Protein AF-A0A8J6L7N0-F1 (afdb_monomer_lite)

Secondary structure (DSSP, 8-state):
-HHHHHHHHHHHHHHTTS--S--TT--HHHHHH-HHHHHHHHHHHTTSSPPPHHHHHHHHHHHHHHHTTTTT--HHHHHHHHHHHHHHHHH-HHHHHHHHHHH-TTSSSSSTT---------------------------------PPP----PPP----SS---------------------PPPPP-------GGGGSPPB-SS-HHHHHHHHHHHHHHTT-HHHHTTSSPPPPPPTT-HHHHHHHHHHHHHHHHHHHHHHHTB-GGGGGGGTT--SHHHHHHHHHHHHS--SHHHHHHHHHHHHH----TTS-HHHHHHHHHHHHHHHHHTT----HHHHHHHHHTTS-GGGHHHHHHHHTSSSPPPHHHHHHHHHHHHHHHHHHHHHHHHHHHH-

InterPro domains:
  IPR005055 Insect odorant-binding protein A10/Ejaculatory bulb-specific protein 3 [PF03392] (24-108)
  IPR005055 Insect odorant-binding protein A10/Ejaculatory bulb-specific protein 3 [PTHR11257] (2-108)
  IPR036682 Insect odorant-binding protein A10/Ejaculatory bulb-specific protein 3 superfamily [G3DSA:1.10.2080.10] (22-114)
  IPR036682 Insect odorant-binding protein A10/Ejaculatory bulb-specific protein 3 superfamily [SSF100910] (24-109)
  IPR061502 Copia/RE1/RE2-like, N-terminal domain [PF14223] (215-388)

Foldseek 3Di:
DVVVVVVVVVVVVVVVVVPLDLPPDDDLVVCLVDPVNVVQLLCLLLVNHDDDPSSVSVSVVQQVCQVVVVPVPDVVVVVSLVVNLVSCVPPPVVSVVSVCVVRPVPPCGSCVPDPDPDDDPPDPPDDDDDDDDDDDDDDDDDDDDDDDDDDDDDDDDDDPDDDDDDDDDDDDDDDDDDPDPPPPPDPDPPPDPDVVLVPQAADDLPCLVVNVVVLCVVCVVVVQNCQQVVVPPQADADPPDPVSVVSNVVSLVSQVVSLVSNLSRHDPVCNVQQPPPDTNNSSNVSSCVPRVPLDPVLLVVLVCCLQPAAADPPGDLVVSLVSNVVSVVSCVVSVRDDDQVVSLVSSLVSYDPVCVVVSVVQVPDPDHDGSVVSSVVSVVVVVVVVVVVVVVVVVVVVD

Radius of gyration: 34.52 Å; chains: 1; bounding box: 59×73×121 Å

Sequence (399 aa):
MILVALLVLASVQVALFEEYIIPDNIDIDDILKNDRLLKNYVNCVLDKGNCTPEGERLKKAIPESLQNGCSKCNDKVKEGTKKVIHHLIEKKPDMWKELEARYDPNEQKLTGGISFTMQFPMATVKKNALYNLDPRAALGVLSSKQCPVTPTETVTLRMCGRRSMTEEVVHNCNAVRHLVFCHIPSPPNDTMGSNQLARIETLNKENYDTWKMQMEALLIKNDAWSYVNGATVKPAVVVGDVESEAAAQQWVRNDSKAKSDIILAINPSELKQIKGCGSSREVWLKLEGIYQSKGPARKATLLKQLTLQRMEESGDVREHIDMFFDAVDKLQEMEVEINRDLLAIMLLYSLPDSFENFRCAIESRDHLPTPDVLRVKIIEESNARKTASKLAKEEREED

Structure (mmCIF, N/CA/C/O backbone):
data_AF-A0A8J6L7N0-F1
#
_entry.id   AF-A0A8J6L7N0-F1
#
loop_
_atom_site.group_PDB
_atom_site.id
_atom_site.type_symbol
_atom_site.label_atom_id
_atom_site.label_alt_id
_atom_site.label_comp_id
_atom_site.label_asym_id
_atom_site.label_entity_id
_atom_site.label_seq_id
_atom_site.pdbx_PDB_ins_code
_atom_site.Cartn_x
_atom_site.Cartn_y
_atom_site.Cartn_z
_atom_site.occupancy
_atom_site.B_iso_or_equiv
_atom_site.auth_seq_id
_atom_site.auth_comp_id
_atom_site.auth_asym_id
_atom_site.auth_atom_id
_atom_site.pdbx_PDB_model_num
ATOM 1 N N . MET A 1 1 ? -29.857 -35.421 12.940 1.00 49.12 1 MET A N 1
ATOM 2 C CA . MET A 1 1 ? -29.256 -36.308 11.917 1.00 49.12 1 MET A CA 1
ATOM 3 C C . MET A 1 1 ? -29.314 -35.678 10.523 1.00 49.12 1 MET A C 1
ATOM 5 O O . MET A 1 1 ? -28.256 -35.429 9.972 1.00 49.12 1 MET A O 1
ATOM 9 N N . ILE A 1 2 ? -30.492 -35.313 9.991 1.00 45.69 2 ILE A N 1
ATOM 10 C CA . ILE A 1 2 ? -30.624 -34.686 8.652 1.00 45.69 2 ILE A CA 1
ATOM 11 C C . ILE A 1 2 ? -30.006 -33.271 8.588 1.00 45.69 2 ILE A C 1
ATOM 13 O O . ILE A 1 2 ? -29.308 -32.960 7.633 1.00 45.69 2 ILE A O 1
ATOM 17 N N . LEU A 1 3 ? -30.171 -32.445 9.631 1.00 40.28 3 LEU A N 1
ATOM 18 C CA . LEU A 1 3 ? -29.581 -31.093 9.689 1.00 40.28 3 LEU A CA 1
ATOM 19 C C . LEU A 1 3 ? -28.043 -31.109 9.748 1.00 40.28 3 LEU A C 1
ATOM 21 O O . LEU A 1 3 ? -27.387 -30.281 9.133 1.00 40.28 3 LEU A O 1
ATOM 25 N N . VAL A 1 4 ? -27.472 -32.091 10.455 1.00 52.06 4 VAL A N 1
ATOM 26 C CA . VAL A 1 4 ? -26.018 -32.305 10.535 1.00 52.06 4 VAL A CA 1
ATOM 27 C C . VAL A 1 4 ? -25.491 -32.830 9.201 1.00 52.06 4 VAL A C 1
ATOM 29 O O . VAL A 1 4 ? -24.448 -32.382 8.757 1.00 52.06 4 VAL A O 1
ATOM 32 N N . ALA A 1 5 ? -26.232 -33.702 8.508 1.00 47.25 5 ALA A N 1
ATOM 33 C CA . ALA A 1 5 ? -25.869 -34.151 7.165 1.00 47.25 5 ALA A CA 1
ATOM 34 C C . ALA A 1 5 ? -25.931 -33.014 6.128 1.00 47.25 5 ALA A C 1
ATOM 36 O O . ALA A 1 5 ? -25.061 -32.945 5.273 1.00 47.25 5 ALA A O 1
ATOM 37 N N . LEU A 1 6 ? -26.897 -32.092 6.224 1.00 47.22 6 LEU A N 1
ATOM 38 C CA . LEU A 1 6 ? -26.973 -30.906 5.359 1.00 47.22 6 LEU A CA 1
ATOM 39 C C . LEU A 1 6 ? -25.898 -29.864 5.688 1.00 47.22 6 LEU A C 1
ATOM 41 O O . LEU A 1 6 ? -25.369 -29.258 4.768 1.00 47.22 6 LEU A O 1
ATOM 45 N N . LEU A 1 7 ? -25.532 -29.690 6.962 1.00 48.28 7 LEU A N 1
ATOM 46 C CA . LEU A 1 7 ? -24.410 -28.841 7.379 1.00 48.28 7 LEU A CA 1
ATOM 47 C C . LEU A 1 7 ? -23.055 -29.441 7.001 1.00 48.28 7 LEU A C 1
ATOM 49 O O . LEU A 1 7 ? -22.164 -28.691 6.635 1.00 48.28 7 LEU A O 1
ATOM 53 N N . VAL A 1 8 ? -22.912 -30.769 7.038 1.00 50.66 8 VAL A N 1
ATOM 54 C CA . VAL A 1 8 ? -21.721 -31.476 6.545 1.00 50.66 8 VAL A CA 1
ATOM 55 C C . VAL A 1 8 ? -21.669 -31.439 5.019 1.00 50.66 8 VAL A C 1
ATOM 57 O O . VAL A 1 8 ? -20.604 -31.244 4.463 1.00 50.66 8 VAL A O 1
ATOM 60 N N . LEU A 1 9 ? -22.798 -31.553 4.315 1.00 49.62 9 LEU A N 1
ATOM 61 C CA . LEU A 1 9 ? -22.833 -31.379 2.860 1.00 49.62 9 LEU A CA 1
ATOM 62 C C . LEU A 1 9 ? -22.577 -29.922 2.458 1.00 49.62 9 LEU A C 1
ATOM 64 O O . LEU A 1 9 ? -21.854 -29.697 1.499 1.00 49.62 9 LEU A O 1
ATOM 68 N N . ALA A 1 10 ? -23.092 -28.942 3.205 1.00 47.56 10 ALA A N 1
ATOM 69 C CA . ALA A 1 10 ? -22.822 -27.523 2.987 1.00 47.56 10 ALA A CA 1
ATOM 70 C C . ALA A 1 10 ? -21.378 -27.150 3.350 1.00 47.56 10 ALA A C 1
ATOM 72 O O . ALA A 1 10 ? -20.759 -26.389 2.616 1.00 47.56 10 ALA A O 1
ATOM 73 N N . SER A 1 11 ? -20.802 -27.720 4.414 1.00 41.91 11 SER A N 1
ATOM 74 C CA . SER A 1 11 ? -19.391 -27.521 4.758 1.00 41.91 11 SER A CA 1
ATOM 75 C C . SER A 1 11 ? -18.456 -28.267 3.812 1.00 41.91 11 SER A C 1
ATOM 77 O O . SER A 1 11 ? -17.383 -27.757 3.529 1.00 41.91 11 SER A O 1
ATOM 79 N N . VAL A 1 12 ? -18.869 -29.403 3.240 1.00 35.91 12 VAL A N 1
ATOM 80 C CA . VAL A 1 12 ? -18.174 -30.050 2.115 1.00 35.91 12 VAL A CA 1
ATOM 81 C C . VAL A 1 12 ? -18.301 -29.190 0.851 1.00 35.91 12 VAL A C 1
ATOM 83 O O . VAL A 1 12 ? -17.316 -29.027 0.143 1.00 35.91 12 VAL A O 1
ATOM 86 N N . GLN A 1 13 ? -19.450 -28.556 0.590 1.00 38.91 13 GLN A N 1
ATOM 87 C CA . GLN A 1 13 ? -19.620 -27.623 -0.534 1.00 38.91 13 GLN A CA 1
ATOM 88 C C . GLN A 1 13 ? -18.741 -26.365 -0.390 1.00 38.91 13 GLN A C 1
ATOM 90 O O . GLN A 1 13 ? -18.220 -25.873 -1.388 1.00 38.91 13 GLN A O 1
ATOM 95 N N . VAL A 1 14 ? -18.568 -25.861 0.840 1.00 35.22 14 VAL A N 1
ATOM 96 C CA . VAL A 1 14 ? -17.716 -24.704 1.177 1.00 35.22 14 VAL A CA 1
ATOM 97 C C . VAL A 1 14 ? -16.230 -25.087 1.185 1.00 35.22 14 VAL A C 1
ATOM 99 O O . VAL A 1 14 ? -15.423 -24.379 0.592 1.00 35.22 14 VAL A O 1
ATOM 102 N N . ALA A 1 15 ? -15.866 -26.243 1.748 1.00 32.22 15 ALA A N 1
ATOM 103 C CA . ALA A 1 15 ? -14.487 -26.740 1.773 1.00 32.22 15 ALA A CA 1
ATOM 104 C C . ALA A 1 15 ? -13.965 -27.130 0.379 1.00 32.22 15 ALA A C 1
ATOM 106 O O . ALA A 1 15 ? -12.768 -27.045 0.122 1.00 32.22 15 ALA A O 1
ATOM 107 N N . LEU A 1 16 ? -14.845 -27.509 -0.556 1.00 33.19 16 LEU A N 1
ATOM 108 C CA . LEU A 1 16 ? -14.459 -27.740 -1.953 1.00 33.19 16 LEU A CA 1
ATOM 109 C C . LEU A 1 16 ? -14.223 -26.442 -2.745 1.00 33.19 16 LEU A C 1
ATOM 111 O O . LEU A 1 16 ? -13.720 -26.510 -3.865 1.00 33.19 16 LEU A O 1
ATOM 115 N N . PHE A 1 17 ? -14.555 -25.272 -2.190 1.00 32.75 17 PHE A N 1
ATOM 116 C CA . PHE A 1 17 ? -14.314 -23.979 -2.838 1.00 32.75 17 PHE A CA 1
ATOM 117 C C . PHE A 1 17 ? -12.976 -23.334 -2.433 1.00 32.75 17 PHE A C 1
ATOM 119 O O . PHE A 1 17 ? -12.496 -22.442 -3.130 1.00 32.75 17 PHE A O 1
ATOM 126 N N . GLU A 1 18 ? -12.335 -23.815 -1.362 1.00 34.69 18 GLU A N 1
ATOM 127 C CA . GLU A 1 18 ? -11.027 -23.329 -0.885 1.00 34.69 18 GLU A CA 1
ATOM 128 C C . GLU A 1 18 ? -9.819 -23.986 -1.576 1.00 34.69 18 GLU A C 1
ATOM 130 O O . GLU A 1 18 ? -8.681 -23.590 -1.342 1.00 34.69 18 GLU A O 1
ATOM 135 N N . GLU A 1 19 ? -10.030 -24.916 -2.510 1.00 37.59 19 GLU A N 1
ATOM 136 C CA . GLU A 1 19 ? -8.951 -25.513 -3.308 1.00 37.59 19 GLU A CA 1
ATOM 137 C C . GLU A 1 19 ? -8.757 -24.798 -4.663 1.00 37.59 19 GLU A C 1
ATOM 139 O O . GLU A 1 19 ? -8.512 -25.415 -5.703 1.00 37.59 19 GLU A O 1
ATOM 144 N N . TYR A 1 20 ? -8.861 -23.466 -4.673 1.00 43.34 20 TYR A N 1
ATOM 145 C CA . TYR A 1 20 ? -8.451 -22.627 -5.806 1.00 43.34 20 TYR A CA 1
ATOM 146 C C . TYR A 1 20 ? -6.999 -22.164 -5.631 1.00 43.34 20 TYR A C 1
ATOM 148 O O . TYR A 1 20 ? -6.662 -20.986 -5.689 1.00 43.34 20 TYR A O 1
ATOM 156 N N . ILE A 1 21 ? -6.116 -23.123 -5.376 1.00 47.25 21 ILE A N 1
ATOM 157 C CA . ILE A 1 21 ? -4.674 -22.927 -5.430 1.00 47.25 21 ILE A CA 1
ATOM 158 C C . ILE A 1 21 ? -4.185 -23.920 -6.472 1.00 47.25 21 ILE A C 1
ATOM 160 O O . ILE A 1 21 ? -4.285 -25.134 -6.297 1.00 47.25 21 ILE A O 1
ATOM 164 N N . ILE A 1 22 ? -3.728 -23.397 -7.612 1.00 50.28 22 ILE A N 1
ATOM 165 C CA . ILE A 1 22 ? -2.897 -24.170 -8.535 1.00 50.28 22 ILE A CA 1
ATOM 166 C C . ILE A 1 22 ? -1.779 -24.766 -7.666 1.00 50.28 22 ILE A C 1
ATOM 168 O O . ILE A 1 22 ? -1.094 -23.975 -7.020 1.00 50.28 22 ILE A O 1
ATOM 172 N N . PRO A 1 23 ? -1.622 -26.101 -7.582 1.00 46.81 23 PRO A N 1
ATOM 173 C CA . PRO A 1 23 ? -0.660 -26.719 -6.676 1.00 46.81 23 PRO A CA 1
ATOM 174 C C . PRO A 1 23 ? 0.711 -26.048 -6.796 1.00 46.81 23 PRO A C 1
ATOM 176 O O . PRO A 1 23 ? 1.178 -25.822 -7.913 1.00 46.81 23 PRO A O 1
ATOM 179 N N . ASP A 1 24 ? 1.353 -25.767 -5.660 1.00 46.50 24 ASP A N 1
ATOM 180 C CA . ASP A 1 24 ? 2.594 -24.980 -5.514 1.00 46.50 24 ASP A CA 1
ATOM 181 C C . ASP A 1 24 ? 3.828 -25.513 -6.282 1.00 46.50 24 ASP A C 1
ATOM 183 O O . ASP A 1 24 ? 4.932 -24.996 -6.121 1.00 46.50 24 ASP A O 1
ATOM 187 N N . ASN A 1 25 ? 3.677 -26.541 -7.121 1.00 55.09 25 ASN A N 1
ATOM 188 C CA . ASN A 1 25 ? 4.774 -27.277 -7.742 1.00 55.09 25 ASN A CA 1
ATOM 189 C C . ASN A 1 25 ? 4.659 -27.432 -9.271 1.00 55.09 25 ASN A C 1
ATOM 191 O O . ASN A 1 25 ? 5.192 -28.386 -9.837 1.00 55.09 25 ASN A O 1
ATOM 195 N N . ILE A 1 26 ? 3.948 -26.532 -9.958 1.00 66.50 26 ILE A N 1
ATOM 196 C CA . ILE A 1 26 ? 3.987 -26.480 -11.427 1.00 66.50 26 ILE A CA 1
ATOM 197 C C . ILE A 1 26 ? 5.184 -25.634 -11.866 1.00 66.50 26 ILE A C 1
ATOM 199 O O . ILE A 1 26 ? 5.189 -24.413 -11.708 1.00 66.50 26 ILE A O 1
ATOM 203 N N . ASP A 1 27 ? 6.184 -26.282 -12.462 1.00 74.88 27 ASP A N 1
ATOM 204 C CA . ASP A 1 27 ? 7.313 -25.595 -13.084 1.00 74.88 27 ASP A CA 1
ATOM 205 C C . ASP A 1 27 ? 6.898 -25.021 -14.452 1.00 74.88 27 ASP A C 1
ATOM 207 O O . ASP A 1 27 ? 6.820 -25.714 -15.473 1.00 74.88 27 ASP A O 1
ATOM 211 N N . ILE A 1 28 ? 6.597 -23.721 -14.461 1.00 81.88 28 ILE A N 1
ATOM 212 C CA . ILE A 1 28 ? 6.219 -22.972 -15.664 1.00 81.88 28 ILE A CA 1
ATOM 213 C C . ILE A 1 28 ? 7.366 -22.968 -16.685 1.00 81.88 28 ILE A C 1
ATOM 215 O O . ILE A 1 28 ? 7.111 -23.015 -17.888 1.00 81.88 28 ILE A O 1
ATOM 219 N N . ASP A 1 29 ? 8.624 -22.934 -16.240 1.00 82.56 29 ASP A N 1
ATOM 220 C CA . ASP A 1 29 ? 9.778 -22.910 -17.137 1.00 82.56 29 ASP A CA 1
ATOM 221 C C . ASP A 1 29 ? 9.910 -24.210 -17.925 1.00 82.56 29 ASP A C 1
ATOM 223 O O . ASP A 1 29 ? 10.198 -24.175 -19.123 1.00 82.56 29 ASP A O 1
ATOM 227 N N . ASP A 1 30 ? 9.652 -25.347 -17.292 1.00 84.75 30 ASP A N 1
ATOM 228 C CA . ASP A 1 30 ? 9.697 -26.646 -17.961 1.00 84.75 30 ASP A CA 1
ATOM 229 C C . ASP A 1 30 ? 8.542 -26.839 -18.951 1.00 84.75 30 ASP A C 1
ATOM 231 O O . ASP A 1 30 ? 8.738 -27.414 -20.029 1.00 84.75 30 ASP A O 1
ATOM 235 N N . ILE A 1 31 ? 7.361 -26.285 -18.654 1.00 85.19 31 ILE A N 1
ATOM 236 C CA . ILE A 1 31 ? 6.239 -26.256 -19.604 1.00 85.19 31 ILE A CA 1
ATOM 237 C C . ILE A 1 31 ? 6.578 -25.371 -20.806 1.00 85.19 31 ILE A C 1
ATOM 239 O O . ILE A 1 31 ? 6.397 -25.798 -21.946 1.00 85.19 31 ILE A O 1
ATOM 243 N N . LEU A 1 32 ? 7.107 -24.166 -20.575 1.00 87.44 32 LEU A N 1
ATOM 244 C CA . LEU A 1 32 ? 7.443 -23.216 -21.640 1.00 87.44 32 LEU A CA 1
ATOM 245 C C . LEU A 1 32 ? 8.627 -23.671 -22.508 1.00 87.44 32 LEU A C 1
ATOM 247 O O . LEU A 1 32 ? 8.711 -23.288 -23.672 1.00 87.44 32 LEU A O 1
ATOM 251 N N . LYS A 1 33 ? 9.543 -24.491 -21.980 1.00 88.75 33 LYS A N 1
ATOM 252 C CA . LYS A 1 33 ? 10.627 -25.107 -22.768 1.00 88.75 33 LYS A CA 1
ATOM 253 C C . LYS A 1 33 ? 10.148 -26.290 -23.616 1.00 88.75 33 LYS A C 1
ATOM 255 O O . LYS A 1 33 ? 10.826 -26.656 -24.575 1.00 88.75 33 LYS A O 1
ATOM 260 N N . ASN A 1 34 ? 9.018 -26.910 -23.268 1.00 89.81 34 ASN A N 1
ATOM 261 C CA . ASN A 1 34 ? 8.521 -28.118 -23.918 1.00 89.81 34 ASN A CA 1
ATOM 262 C C . ASN A 1 34 ? 7.283 -27.828 -24.774 1.00 89.81 34 ASN A C 1
ATOM 264 O O . ASN A 1 34 ? 6.146 -27.908 -24.312 1.00 89.81 34 ASN A O 1
ATOM 268 N N . ASP A 1 35 ? 7.510 -27.593 -26.067 1.00 88.50 35 ASP A N 1
ATOM 269 C CA . ASP A 1 35 ? 6.463 -27.285 -27.049 1.00 88.50 35 ASP A CA 1
ATOM 270 C C . ASP A 1 35 ? 5.303 -28.291 -27.067 1.00 88.50 35 ASP A C 1
ATOM 272 O O . ASP A 1 35 ? 4.148 -27.911 -27.268 1.00 88.50 35 ASP A O 1
ATOM 276 N N . ARG A 1 36 ? 5.581 -29.581 -26.837 1.00 88.69 36 ARG A N 1
ATOM 277 C CA . ARG A 1 36 ? 4.540 -30.618 -26.793 1.00 88.69 36 ARG A CA 1
ATOM 278 C C . ARG A 1 36 ? 3.657 -30.453 -25.559 1.00 88.69 36 ARG A C 1
ATOM 280 O O . ARG A 1 36 ? 2.440 -30.581 -25.658 1.00 88.69 36 ARG A O 1
ATOM 287 N N . LEU A 1 37 ? 4.272 -30.185 -24.409 1.00 87.88 37 LEU A N 1
ATOM 288 C CA . LEU A 1 37 ? 3.565 -29.995 -23.148 1.00 87.88 37 LEU A CA 1
ATOM 289 C C . LEU A 1 37 ? 2.749 -28.699 -23.179 1.00 87.88 37 LEU A C 1
ATOM 291 O O . LEU A 1 37 ? 1.551 -28.737 -22.907 1.00 87.88 37 LEU A O 1
ATOM 295 N N . LEU A 1 38 ? 3.357 -27.594 -23.619 1.00 90.25 38 LEU A N 1
ATOM 296 C CA . LEU A 1 38 ? 2.681 -26.310 -23.806 1.00 90.25 38 LEU A CA 1
ATOM 297 C C . LEU A 1 38 ? 1.466 -26.436 -24.736 1.00 90.25 38 LEU A C 1
ATOM 299 O O . LEU A 1 38 ? 0.382 -25.955 -24.412 1.00 90.25 38 LEU A O 1
ATOM 303 N N . LYS A 1 39 ? 1.610 -27.143 -25.866 1.00 91.81 39 LYS A N 1
ATOM 304 C CA . LYS A 1 39 ? 0.505 -27.379 -26.805 1.00 91.81 39 LYS A CA 1
ATOM 305 C C . LYS A 1 39 ? -0.636 -28.186 -26.190 1.00 91.81 39 LYS A C 1
ATOM 307 O O . LYS A 1 39 ? -1.791 -27.891 -26.475 1.00 91.81 39 LYS A O 1
ATOM 312 N N . ASN A 1 40 ? -0.344 -29.162 -25.333 1.00 89.62 40 ASN A N 1
ATOM 313 C CA . ASN A 1 40 ? -1.386 -29.916 -24.634 1.00 89.62 40 ASN A CA 1
ATOM 314 C C . ASN A 1 40 ? -2.182 -29.024 -23.670 1.00 89.62 40 ASN A C 1
ATOM 316 O O . ASN A 1 40 ? -3.410 -29.086 -23.671 1.00 89.62 40 ASN A O 1
ATOM 320 N N . TYR A 1 41 ? -1.505 -28.153 -22.914 1.00 88.44 41 TYR A N 1
ATOM 321 C CA . TYR A 1 41 ? -2.169 -27.187 -22.032 1.00 88.44 41 TYR A CA 1
ATOM 322 C C . TYR A 1 41 ? -3.032 -26.191 -22.812 1.00 88.44 41 TYR A C 1
ATOM 324 O O . TYR A 1 41 ? -4.191 -25.979 -22.463 1.00 88.44 41 TYR A O 1
ATOM 332 N N . VAL A 1 42 ? -2.518 -25.631 -23.908 1.00 91.12 42 VAL A N 1
ATOM 333 C CA . VAL A 1 42 ? -3.291 -24.692 -24.737 1.00 91.12 42 VAL A CA 1
ATOM 334 C C . VAL A 1 42 ? -4.470 -25.380 -25.423 1.00 91.12 42 VAL A C 1
ATOM 336 O O . VAL A 1 42 ? -5.573 -24.843 -25.417 1.00 91.12 42 VAL A O 1
ATOM 339 N N . ASN A 1 43 ? -4.295 -26.598 -25.939 1.00 92.44 43 ASN A N 1
ATOM 340 C CA . ASN A 1 43 ? -5.401 -27.360 -26.520 1.00 92.44 43 ASN A CA 1
ATOM 341 C C . ASN A 1 43 ? -6.483 -27.691 -25.488 1.00 92.44 43 ASN A C 1
ATOM 343 O O . ASN A 1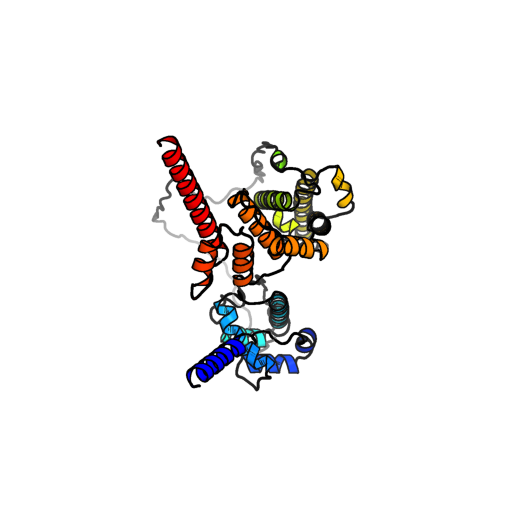 43 ? -7.663 -27.642 -25.823 1.00 92.44 43 ASN A O 1
ATOM 347 N N . CYS A 1 44 ? -6.101 -28.013 -24.252 1.00 93.31 44 CYS A N 1
ATOM 348 C CA . CYS A 1 44 ? -7.047 -28.214 -23.158 1.00 93.31 44 CYS A CA 1
ATOM 349 C C . CYS A 1 44 ? -7.898 -26.955 -22.920 1.00 93.31 44 CYS A C 1
ATOM 351 O O . CYS A 1 44 ? -9.131 -27.022 -22.918 1.00 93.31 44 CYS A O 1
ATOM 353 N N . VAL A 1 45 ? -7.235 -25.802 -22.785 1.00 90.50 45 VAL A N 1
ATOM 354 C CA . VAL A 1 45 ? -7.878 -24.500 -22.566 1.00 90.50 45 VAL A CA 1
ATOM 355 C C . VAL A 1 45 ? -8.782 -24.116 -23.746 1.00 90.50 45 VAL A C 1
ATOM 357 O O . VAL A 1 45 ? -9.872 -23.599 -23.544 1.00 90.50 45 VAL A O 1
ATOM 360 N N . LEU A 1 46 ? -8.399 -24.454 -24.977 1.00 90.25 46 LEU A N 1
ATOM 361 C CA . LEU A 1 46 ? -9.188 -24.189 -26.186 1.00 90.25 46 LEU A CA 1
ATOM 362 C C . LEU A 1 46 ? -10.293 -25.217 -26.483 1.00 90.25 46 LEU A C 1
ATOM 364 O O . LEU A 1 46 ? -10.898 -25.135 -27.550 1.00 90.25 46 LEU A O 1
ATOM 368 N N . ASP A 1 47 ? -10.549 -26.190 -25.601 1.00 89.12 47 ASP A N 1
ATOM 369 C CA . ASP A 1 47 ? -11.491 -27.298 -25.852 1.00 89.12 47 ASP A CA 1
ATOM 370 C C . ASP A 1 47 ? -11.120 -28.179 -27.071 1.00 89.12 47 ASP A C 1
ATOM 372 O O . ASP A 1 47 ? -11.968 -28.846 -27.660 1.00 89.12 47 ASP A O 1
ATOM 376 N N . LYS A 1 48 ? -9.840 -28.208 -27.465 1.00 89.50 48 LYS A N 1
ATOM 377 C CA . LYS A 1 48 ? -9.322 -28.941 -28.639 1.00 89.50 48 LYS A CA 1
ATOM 378 C C . LYS A 1 48 ? -8.617 -30.256 -28.295 1.00 89.50 48 LYS A C 1
ATOM 380 O O . LYS A 1 48 ? -8.133 -30.945 -29.193 1.00 89.50 48 LYS A O 1
ATOM 385 N N . GLY A 1 49 ? -8.506 -30.607 -27.017 1.00 87.12 49 GLY A N 1
ATOM 386 C CA . GLY A 1 49 ? -7.822 -31.821 -26.580 1.00 87.12 49 GLY A CA 1
ATOM 387 C C . GLY A 1 49 ? -8.083 -32.174 -25.121 1.00 87.12 49 GLY A C 1
ATOM 388 O O . GLY A 1 49 ? -8.799 -31.470 -24.413 1.00 87.12 49 GLY A O 1
ATOM 389 N N . ASN A 1 50 ? -7.487 -33.281 -24.680 1.00 87.81 50 ASN A N 1
ATOM 390 C CA . ASN A 1 50 ? -7.628 -33.766 -23.309 1.00 87.81 50 ASN A CA 1
ATOM 391 C C . ASN A 1 50 ? -6.935 -32.826 -22.315 1.00 87.81 50 ASN A C 1
ATOM 393 O O . ASN A 1 50 ? -5.841 -32.325 -22.578 1.00 87.81 50 ASN A O 1
ATOM 397 N N . CYS A 1 51 ? -7.555 -32.649 -21.152 1.00 84.94 51 CYS A N 1
ATOM 398 C CA . CYS A 1 51 ? -7.025 -31.852 -20.054 1.00 84.94 51 CYS A CA 1
ATOM 399 C C . CYS A 1 51 ? -6.366 -32.732 -18.990 1.00 84.94 51 CYS A C 1
ATOM 401 O O . CYS A 1 51 ? -6.891 -33.788 -18.633 1.00 84.94 51 CYS A O 1
ATOM 403 N N . THR A 1 52 ? -5.231 -32.278 -18.456 1.00 85.56 52 THR A N 1
ATOM 404 C CA . THR A 1 52 ? -4.743 -32.760 -17.157 1.00 85.56 52 THR A CA 1
ATOM 405 C C . THR A 1 52 ? -5.576 -32.121 -16.036 1.00 85.56 52 THR A C 1
ATOM 407 O O . THR A 1 52 ? -6.251 -31.117 -16.289 1.00 85.56 52 THR A O 1
ATOM 410 N N . PRO A 1 53 ? -5.549 -32.651 -14.800 1.00 83.56 53 PRO A N 1
ATOM 411 C CA . PRO A 1 53 ? -6.245 -32.032 -13.670 1.00 83.56 53 PRO A CA 1
ATOM 412 C C . PRO A 1 53 ? -5.889 -30.549 -13.477 1.00 83.56 53 PRO A C 1
ATOM 414 O O . PRO A 1 53 ? -6.761 -29.736 -13.183 1.00 83.56 53 PRO A O 1
ATOM 417 N N . GLU A 1 54 ? -4.628 -30.179 -13.703 1.00 79.12 54 GLU A N 1
ATOM 418 C CA . GLU A 1 54 ? -4.130 -28.804 -13.614 1.00 79.12 54 GLU A CA 1
ATOM 419 C C . GLU A 1 54 ? -4.650 -27.940 -14.768 1.00 79.12 54 GLU A C 1
ATOM 421 O O . GLU A 1 54 ? -5.116 -26.823 -14.546 1.00 79.12 54 GLU A O 1
ATOM 426 N N . GLY A 1 55 ? -4.618 -28.466 -15.998 1.00 83.00 55 GLY A N 1
ATOM 427 C CA . GLY A 1 55 ? -5.143 -27.774 -17.177 1.00 83.00 55 GLY A CA 1
ATOM 428 C C . GLY A 1 55 ? -6.648 -27.516 -17.082 1.00 83.00 55 GLY A C 1
ATOM 429 O O . GLY A 1 55 ? -7.113 -26.442 -17.456 1.00 83.00 55 GLY A O 1
ATOM 430 N N . GLU A 1 56 ? -7.404 -28.457 -16.515 1.00 84.62 56 GLU A N 1
ATOM 431 C CA . GLU A 1 56 ? -8.847 -28.313 -16.294 1.00 84.62 56 GLU A CA 1
ATOM 432 C C . GLU A 1 56 ? -9.159 -27.236 -15.243 1.00 84.62 56 GLU A C 1
ATOM 434 O O . GLU A 1 56 ? -10.084 -26.440 -15.420 1.00 84.62 56 GLU A O 1
ATOM 439 N N . ARG A 1 57 ? -8.359 -27.160 -14.168 1.00 80.31 57 ARG A N 1
ATOM 440 C CA . ARG A 1 57 ? -8.453 -26.073 -13.178 1.00 80.31 57 ARG A CA 1
ATOM 441 C C . ARG A 1 57 ? -8.154 -24.721 -13.828 1.00 80.31 57 ARG A C 1
ATOM 443 O O . ARG A 1 57 ? -8.946 -23.793 -13.686 1.00 80.31 57 ARG A O 1
ATOM 450 N N . LEU A 1 58 ? -7.069 -24.631 -14.601 1.00 82.62 58 LEU A N 1
ATOM 451 C CA . LEU A 1 58 ? -6.681 -23.413 -15.319 1.00 82.62 58 LEU A CA 1
ATOM 452 C C . LEU A 1 58 ? -7.770 -22.950 -16.300 1.00 82.62 58 LEU A C 1
ATOM 454 O O . LEU A 1 58 ? -8.118 -21.774 -16.350 1.00 82.62 58 LEU A O 1
ATOM 458 N N . LYS A 1 59 ? -8.358 -23.872 -17.057 1.00 86.25 59 LYS A N 1
ATOM 459 C CA . LYS A 1 59 ? -9.428 -23.573 -18.012 1.00 86.25 59 LYS A CA 1
ATOM 460 C C . LYS A 1 59 ? -10.669 -22.963 -17.354 1.00 86.25 59 LYS A C 1
ATOM 462 O O . LYS A 1 59 ? -11.273 -22.055 -17.922 1.00 86.25 59 LYS A O 1
ATOM 467 N N . LYS A 1 60 ? -11.040 -23.443 -16.163 1.00 84.56 60 LYS A N 1
ATOM 468 C CA . LYS A 1 60 ? -12.166 -22.907 -15.376 1.00 84.56 60 LYS A CA 1
ATOM 469 C C . LYS A 1 60 ? -11.841 -21.561 -14.729 1.00 84.56 60 LYS A C 1
ATOM 471 O O . LYS A 1 60 ? -12.731 -20.729 -14.595 1.00 84.56 60 LYS A O 1
ATOM 476 N N . ALA A 1 61 ? -10.576 -21.353 -14.376 1.00 79.50 61 ALA A N 1
ATOM 477 C CA . ALA A 1 61 ? -10.063 -20.140 -13.752 1.00 79.50 61 ALA A CA 1
ATOM 478 C C . ALA A 1 61 ? -10.083 -18.909 -14.675 1.00 79.50 61 ALA A C 1
ATOM 480 O O . ALA A 1 61 ? -10.440 -17.809 -14.254 1.00 79.50 61 ALA A O 1
ATOM 481 N N . ILE A 1 62 ? -9.714 -19.093 -15.948 1.00 81.00 62 ILE A N 1
ATOM 482 C CA . ILE A 1 62 ? -9.481 -17.990 -16.897 1.00 81.00 62 ILE A CA 1
ATOM 483 C C . ILE A 1 62 ? -10.688 -17.035 -17.031 1.00 81.00 62 ILE A C 1
ATOM 485 O O . ILE A 1 62 ? -10.483 -15.826 -16.895 1.00 81.00 62 ILE A O 1
ATOM 489 N N . PRO A 1 63 ? -11.938 -17.496 -17.248 1.00 81.00 63 PRO A N 1
ATOM 490 C CA . PRO A 1 63 ? -13.083 -16.591 -17.370 1.00 81.00 63 PRO A CA 1
ATOM 491 C C . PRO A 1 63 ? -13.339 -15.747 -16.117 1.00 81.00 63 PRO A C 1
ATOM 493 O O . PRO A 1 63 ? -13.612 -14.552 -16.237 1.00 81.00 63 PRO A O 1
ATOM 496 N N . GLU A 1 64 ? -13.227 -16.345 -14.924 1.00 73.44 64 GLU A N 1
ATOM 497 C CA . GLU A 1 64 ? -13.435 -15.635 -13.655 1.00 73.44 64 GLU A CA 1
ATOM 498 C C . GLU A 1 64 ? -12.356 -14.563 -13.463 1.00 73.44 64 GLU A C 1
ATOM 500 O O . GLU A 1 64 ? -12.676 -13.406 -13.184 1.00 73.44 64 GLU A O 1
ATOM 505 N N . SER A 1 65 ? -11.090 -14.921 -13.696 1.00 76.81 65 SER A N 1
ATOM 506 C CA . SER A 1 65 ? -9.953 -14.003 -13.593 1.00 76.81 65 SER A CA 1
ATOM 507 C C . SER A 1 65 ? -10.051 -12.825 -14.569 1.00 76.81 65 SER A C 1
ATOM 509 O O . SER A 1 65 ? -9.729 -11.696 -14.201 1.00 76.81 65 SER A O 1
ATOM 511 N N . LEU A 1 66 ? -10.540 -13.044 -15.794 1.00 73.50 66 LEU A N 1
ATOM 512 C CA . LEU A 1 66 ? -10.751 -11.968 -16.772 1.00 73.50 66 LEU A CA 1
ATOM 513 C C . LEU A 1 66 ? -11.953 -11.080 -16.430 1.00 73.50 66 LEU A C 1
ATOM 515 O O . LEU A 1 66 ? -11.997 -9.914 -16.819 1.00 73.50 66 LEU A O 1
ATOM 519 N N . GLN A 1 67 ? -12.955 -11.610 -15.728 1.00 71.19 67 GLN A N 1
ATOM 520 C CA . GLN A 1 67 ? -14.126 -10.837 -15.318 1.00 71.19 67 GLN A CA 1
ATOM 521 C C . GLN A 1 67 ? -13.848 -9.966 -14.089 1.00 71.19 67 GLN A C 1
ATOM 523 O O . GLN A 1 67 ? -14.352 -8.848 -14.019 1.00 71.19 67 GLN A O 1
ATOM 528 N N . ASN A 1 68 ? -13.045 -10.458 -13.142 1.00 72.00 68 ASN A N 1
ATOM 529 C CA . ASN A 1 68 ? -12.762 -9.782 -11.874 1.00 72.00 68 ASN A CA 1
ATOM 530 C C . ASN A 1 68 ? -11.395 -9.072 -11.824 1.00 72.00 68 ASN A C 1
ATOM 532 O O . ASN A 1 68 ? -10.984 -8.635 -10.746 1.00 72.00 68 ASN A O 1
ATOM 536 N N . GLY A 1 69 ? -10.676 -9.003 -12.952 1.00 62.97 69 GLY A N 1
ATOM 537 C CA . GLY A 1 69 ? -9.356 -8.371 -13.045 1.00 62.97 69 GLY A CA 1
ATOM 538 C C . GLY A 1 69 ? -8.272 -9.074 -12.222 1.00 62.97 69 GLY A C 1
ATOM 539 O O . GLY A 1 69 ? -7.351 -8.423 -11.740 1.00 62.97 69 GLY A O 1
ATOM 540 N N . CYS A 1 70 ? -8.391 -10.386 -12.011 1.00 65.81 70 CYS A N 1
ATOM 541 C CA . CYS A 1 70 ? -7.518 -11.178 -11.141 1.00 65.81 70 CYS A CA 1
ATOM 542 C C . CYS A 1 70 ? -7.450 -10.660 -9.686 1.00 65.81 70 CYS A C 1
ATOM 544 O O . CYS A 1 70 ? -6.432 -10.820 -9.013 1.00 65.81 70 CYS A O 1
ATOM 546 N N . SER A 1 71 ? -8.532 -10.063 -9.173 1.00 64.31 71 SER A N 1
ATOM 547 C CA . SER A 1 71 ? -8.602 -9.520 -7.799 1.00 64.31 71 SER A CA 1
ATOM 548 C C . SER A 1 71 ? -8.382 -10.564 -6.696 1.00 64.31 71 SER A C 1
ATOM 550 O O . SER A 1 71 ? -8.021 -10.200 -5.583 1.00 64.31 71 SER A O 1
ATOM 552 N N . LYS A 1 72 ? -8.562 -11.854 -7.006 1.00 62.84 72 LYS A N 1
ATOM 553 C CA . LYS A 1 72 ? -8.331 -12.988 -6.092 1.00 62.84 72 LYS A CA 1
ATOM 554 C C . LYS A 1 72 ? -7.015 -13.743 -6.353 1.00 62.84 72 LYS A C 1
ATOM 556 O O . LYS A 1 72 ? -6.796 -14.807 -5.784 1.00 62.84 72 LYS A O 1
ATOM 561 N N . CYS A 1 73 ? -6.168 -13.262 -7.263 1.00 69.44 73 CYS A N 1
ATOM 562 C CA . CYS A 1 73 ? -4.936 -13.952 -7.647 1.00 69.44 73 CYS A CA 1
ATOM 563 C C . CYS A 1 73 ? -3.762 -13.552 -6.742 1.00 69.44 73 CYS A C 1
ATOM 565 O O . CYS A 1 73 ? -3.514 -12.364 -6.551 1.00 69.44 73 CYS A O 1
ATOM 567 N N . ASN A 1 74 ? -2.984 -14.532 -6.268 1.00 68.00 74 ASN A N 1
ATOM 568 C CA . ASN A 1 74 ? -1.699 -14.299 -5.595 1.00 68.00 74 ASN A CA 1
ATOM 569 C C . ASN A 1 74 ? -0.632 -13.806 -6.603 1.00 68.00 74 ASN A C 1
ATOM 571 O O . ASN A 1 74 ? -0.672 -14.155 -7.787 1.00 68.00 74 ASN A O 1
ATOM 575 N N . ASP A 1 75 ? 0.353 -13.036 -6.150 1.00 73.75 75 ASP A N 1
ATOM 576 C CA . ASP A 1 75 ? 1.397 -12.419 -6.972 1.00 73.75 75 ASP A CA 1
ATOM 577 C C . ASP A 1 75 ? 2.281 -13.429 -7.711 1.00 73.75 75 ASP A C 1
ATOM 579 O O . ASP A 1 75 ? 2.641 -13.194 -8.865 1.00 73.75 75 ASP A O 1
ATOM 583 N N . LYS A 1 76 ? 2.537 -14.613 -7.136 1.00 69.12 76 LYS A N 1
ATOM 584 C CA . LYS A 1 76 ? 3.216 -15.707 -7.865 1.00 69.12 76 LYS A CA 1
ATOM 585 C C . LYS A 1 76 ? 2.440 -16.147 -9.110 1.00 69.12 76 LYS A C 1
ATOM 587 O O . LYS A 1 76 ? 3.037 -16.419 -10.150 1.00 69.12 76 LYS A O 1
ATOM 592 N N . VAL A 1 77 ? 1.110 -16.201 -9.013 1.00 71.56 77 VAL A N 1
ATOM 593 C CA . VAL A 1 77 ? 0.231 -16.569 -10.132 1.00 71.56 77 VAL A CA 1
ATOM 594 C C . VAL A 1 77 ? 0.202 -15.445 -11.163 1.00 71.56 77 VAL A C 1
ATOM 596 O O . VAL A 1 77 ? 0.259 -15.728 -12.359 1.00 71.56 77 VAL A O 1
ATOM 599 N N . LYS A 1 78 ? 0.184 -14.178 -10.727 1.00 71.88 78 LYS A N 1
ATOM 600 C CA . LYS A 1 78 ? 0.262 -13.017 -11.630 1.00 71.88 78 LYS A CA 1
ATOM 601 C C . LYS A 1 78 ? 1.573 -13.006 -12.420 1.00 71.88 78 LYS A C 1
ATOM 603 O O . LYS A 1 78 ? 1.538 -12.881 -13.643 1.00 71.88 78 LYS A O 1
ATOM 608 N N . GLU A 1 79 ? 2.708 -13.206 -11.752 1.00 77.06 79 GLU A N 1
ATOM 609 C CA . GLU A 1 79 ? 4.026 -13.223 -12.398 1.00 77.06 79 GLU A CA 1
ATOM 610 C C . GLU A 1 79 ? 4.179 -14.423 -13.345 1.00 77.06 79 GLU A C 1
ATOM 612 O O . GLU A 1 79 ? 4.614 -14.275 -14.489 1.00 77.06 79 GLU A O 1
ATOM 617 N N . GLY A 1 80 ? 3.725 -15.608 -12.921 1.00 78.00 80 GLY A N 1
ATOM 618 C CA . GLY A 1 80 ? 3.677 -16.794 -13.776 1.00 78.00 80 GLY A CA 1
ATOM 619 C C . GLY A 1 80 ? 2.807 -16.593 -15.020 1.00 78.00 80 GLY A C 1
ATOM 620 O O . GLY A 1 80 ? 3.226 -16.914 -16.133 1.00 78.00 80 GLY A O 1
ATOM 621 N N . THR A 1 81 ? 1.629 -15.989 -14.855 1.00 79.56 81 THR A N 1
ATOM 622 C CA . THR A 1 81 ? 0.705 -15.677 -15.957 1.00 79.56 81 THR A CA 1
ATOM 623 C C . THR A 1 81 ? 1.333 -14.686 -16.934 1.00 79.56 81 THR A C 1
ATOM 625 O O . THR A 1 81 ? 1.320 -14.925 -18.141 1.00 79.56 81 THR A O 1
ATOM 628 N N . LYS A 1 82 ? 1.964 -13.619 -16.430 1.00 81.69 82 LYS A N 1
ATOM 629 C CA . LYS A 1 82 ? 2.678 -12.630 -17.249 1.00 81.69 82 LYS A CA 1
ATOM 630 C C . LYS A 1 82 ? 3.784 -13.277 -18.083 1.00 81.69 82 LYS A C 1
ATOM 632 O O . LYS A 1 82 ? 3.900 -12.999 -19.275 1.00 81.69 82 LYS A O 1
ATOM 637 N N . LYS A 1 83 ? 4.555 -14.186 -17.481 1.00 83.88 83 LYS A N 1
ATOM 638 C CA . LYS A 1 83 ? 5.623 -14.935 -18.155 1.00 83.88 83 LYS A CA 1
ATOM 639 C C . LYS A 1 83 ? 5.096 -15.840 -19.272 1.00 83.88 83 LYS A C 1
ATOM 641 O O . LYS A 1 83 ? 5.679 -15.867 -20.356 1.00 83.88 83 LYS A O 1
ATOM 646 N N . VAL A 1 84 ? 3.991 -16.552 -19.035 1.00 85.69 84 VAL A N 1
ATOM 647 C CA . VAL A 1 84 ? 3.345 -17.402 -20.051 1.00 85.69 84 VAL A CA 1
ATOM 648 C C . VAL A 1 84 ? 2.799 -16.559 -21.202 1.00 85.69 84 VAL A C 1
ATOM 650 O O . VAL A 1 84 ? 3.076 -16.876 -22.357 1.00 85.69 84 VAL A O 1
ATOM 653 N N . ILE A 1 85 ? 2.084 -15.469 -20.905 1.00 84.19 85 ILE A N 1
ATOM 654 C CA . ILE A 1 85 ? 1.535 -14.556 -21.919 1.00 84.19 85 ILE A CA 1
ATOM 655 C C . ILE A 1 85 ? 2.658 -13.994 -22.794 1.00 84.19 85 ILE A C 1
ATOM 657 O O . ILE A 1 85 ? 2.602 -14.113 -24.015 1.00 84.19 85 ILE A O 1
ATOM 661 N N . HIS A 1 86 ? 3.719 -13.465 -22.180 1.00 84.12 86 HIS A N 1
ATOM 662 C CA . HIS A 1 86 ? 4.867 -12.923 -22.907 1.00 84.12 86 HIS A CA 1
ATOM 663 C C . HIS A 1 86 ? 5.509 -13.970 -23.826 1.00 84.12 86 HIS A C 1
ATOM 665 O O . HIS A 1 86 ? 5.784 -13.701 -24.992 1.00 84.12 86 HIS A O 1
ATOM 671 N N . HIS A 1 87 ? 5.695 -15.197 -23.331 1.00 86.88 87 HIS A N 1
ATOM 672 C CA . HIS A 1 87 ? 6.238 -16.284 -24.140 1.00 86.88 87 HIS A CA 1
ATOM 673 C C . HIS A 1 87 ? 5.320 -16.644 -25.319 1.00 86.88 87 HIS A C 1
ATOM 675 O O . HIS A 1 87 ? 5.813 -16.878 -26.423 1.00 86.88 87 HIS A O 1
ATOM 681 N N . LEU A 1 88 ? 4.001 -16.702 -25.110 1.00 85.12 88 LEU A N 1
ATOM 682 C CA . LEU A 1 88 ? 3.042 -17.024 -26.167 1.00 85.12 88 LEU A CA 1
ATOM 683 C C . LEU A 1 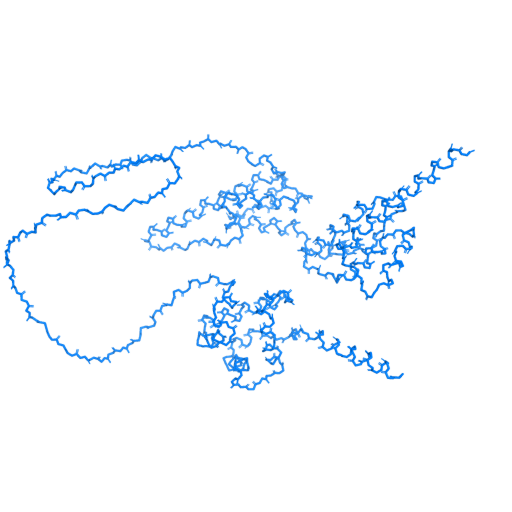88 ? 2.998 -15.934 -27.243 1.00 85.12 88 LEU A C 1
ATOM 685 O O . LEU A 1 88 ? 3.029 -16.269 -28.424 1.00 85.12 88 LEU A O 1
ATOM 689 N N . ILE A 1 89 ? 3.011 -14.658 -26.851 1.00 83.62 89 ILE A N 1
ATOM 690 C CA . ILE A 1 89 ? 3.035 -13.521 -27.781 1.00 83.62 89 ILE A CA 1
ATOM 691 C C . ILE A 1 89 ? 4.310 -13.542 -28.632 1.00 83.62 89 ILE A C 1
ATOM 693 O O . ILE A 1 89 ? 4.240 -13.479 -29.858 1.00 83.62 89 ILE A O 1
ATOM 697 N N . GLU A 1 90 ? 5.480 -13.667 -28.001 1.00 83.25 90 GLU A N 1
ATOM 698 C CA . GLU A 1 90 ? 6.759 -13.553 -28.708 1.00 83.25 90 GLU A CA 1
ATOM 699 C C . GLU A 1 90 ? 7.125 -14.801 -29.511 1.00 83.25 90 GLU A C 1
ATOM 701 O O . GLU A 1 90 ? 7.672 -14.704 -30.610 1.00 83.25 90 GLU A O 1
ATOM 706 N N . LYS A 1 91 ? 6.884 -15.992 -28.948 1.00 88.38 91 LYS A N 1
ATOM 707 C CA . LYS A 1 91 ? 7.426 -17.249 -29.485 1.00 88.38 91 LYS A CA 1
ATOM 708 C C . LYS A 1 91 ? 6.377 -18.154 -30.115 1.00 88.38 91 LYS A C 1
ATOM 710 O O . LYS A 1 91 ? 6.757 -19.030 -30.892 1.00 88.38 91 LYS A O 1
ATOM 715 N N . LYS A 1 92 ? 5.089 -17.989 -29.790 1.00 89.12 92 LYS A N 1
ATOM 716 C CA . LYS A 1 92 ? 3.986 -18.857 -30.254 1.00 89.12 92 LYS A CA 1
ATOM 717 C C . LYS A 1 92 ? 2.743 -18.045 -30.687 1.00 89.12 92 LYS A C 1
ATOM 719 O O . LYS A 1 92 ? 1.639 -18.339 -30.222 1.00 89.12 92 LYS A O 1
ATOM 724 N N . PRO A 1 93 ? 2.881 -17.066 -31.604 1.00 87.75 93 PRO A N 1
ATOM 725 C CA . PRO A 1 93 ? 1.811 -16.118 -31.933 1.00 87.75 93 PRO A CA 1
ATOM 726 C C . PRO A 1 93 ? 0.539 -16.781 -32.482 1.00 87.75 93 PRO A C 1
ATOM 728 O O . PRO A 1 93 ? -0.557 -16.277 -32.261 1.00 87.75 93 PRO A O 1
ATOM 731 N N . ASP A 1 94 ? 0.654 -17.928 -33.158 1.00 87.56 94 ASP A N 1
ATOM 732 C CA . ASP A 1 94 ? -0.514 -18.667 -33.657 1.00 87.56 94 ASP A CA 1
ATOM 733 C C . ASP A 1 94 ? -1.371 -19.221 -32.509 1.00 87.56 94 ASP A C 1
ATOM 735 O O . ASP A 1 94 ? -2.594 -19.124 -32.538 1.00 87.56 94 ASP A O 1
ATOM 739 N N . MET A 1 95 ? -0.731 -19.743 -31.456 1.00 88.38 95 MET A N 1
ATOM 740 C CA . MET A 1 95 ? -1.422 -20.243 -30.261 1.00 88.38 95 MET A CA 1
ATOM 741 C C . MET A 1 95 ? -2.046 -19.096 -29.460 1.00 88.38 95 MET A C 1
ATOM 743 O O . MET A 1 95 ? -3.130 -19.255 -28.903 1.00 88.38 95 MET A O 1
ATOM 747 N N . TRP A 1 96 ? -1.379 -17.939 -29.428 1.00 90.12 96 TRP A N 1
ATOM 748 C CA . TRP A 1 96 ? -1.888 -16.733 -28.780 1.00 90.12 96 TRP A CA 1
ATOM 749 C C . TRP A 1 96 ? -3.160 -16.204 -29.456 1.00 90.12 96 TRP A C 1
ATOM 751 O O . TRP A 1 96 ? -4.170 -16.021 -28.783 1.00 90.12 96 TRP A O 1
ATOM 761 N N . LYS A 1 97 ? -3.160 -16.082 -30.789 1.00 86.88 97 LYS A N 1
ATOM 762 C CA . LYS A 1 97 ? -4.334 -15.633 -31.560 1.00 86.88 97 LYS A CA 1
ATOM 763 C C . LYS A 1 97 ? -5.567 -16.503 -31.329 1.00 86.88 97 LYS A C 1
ATOM 765 O O . LYS A 1 97 ? -6.687 -16.002 -31.267 1.00 86.88 97 LYS A O 1
ATOM 770 N N . GLU A 1 98 ? -5.380 -17.816 -31.205 1.00 87.31 98 GLU A N 1
ATOM 771 C CA . GLU A 1 98 ? -6.486 -18.729 -30.907 1.00 87.31 98 GLU A CA 1
ATOM 772 C C . GLU A 1 98 ? -7.055 -18.522 -29.494 1.00 87.31 98 GLU A C 1
ATOM 774 O O . GLU A 1 98 ? -8.268 -18.635 -29.303 1.00 87.31 98 GLU A O 1
ATOM 779 N N . LEU A 1 99 ? -6.203 -18.207 -28.513 1.00 86.25 99 LEU A N 1
ATOM 780 C CA . LEU A 1 99 ? -6.615 -17.903 -27.139 1.00 86.25 99 LEU A CA 1
ATOM 781 C C . LEU A 1 99 ? -7.347 -16.561 -27.047 1.00 86.25 99 LEU A C 1
ATOM 783 O O . LEU A 1 99 ? -8.392 -16.494 -26.399 1.00 86.25 99 LEU A O 1
ATOM 787 N N . GLU A 1 100 ? -6.857 -15.529 -27.736 1.00 84.25 100 GLU A N 1
ATOM 788 C CA . GLU A 1 100 ? -7.528 -14.227 -27.837 1.00 84.25 100 GLU A CA 1
ATOM 789 C C . GLU A 1 100 ? -8.926 -14.374 -28.435 1.00 84.25 100 GLU A C 1
ATOM 791 O O . GLU A 1 100 ? -9.909 -13.956 -27.826 1.00 84.25 100 GLU A O 1
ATOM 796 N N . ALA A 1 101 ? -9.047 -15.080 -29.562 1.00 85.81 101 ALA A N 1
ATOM 797 C CA . ALA A 1 101 ? -10.337 -15.314 -30.202 1.00 85.81 101 ALA A CA 1
ATOM 798 C C . ALA A 1 101 ? -11.342 -16.051 -29.292 1.00 85.81 101 ALA A C 1
ATOM 800 O O . ALA A 1 101 ? -12.553 -15.877 -29.438 1.00 85.81 101 ALA A O 1
ATOM 801 N N . ARG A 1 102 ? -10.860 -16.883 -28.356 1.00 85.06 102 ARG A N 1
ATOM 802 C CA . ARG A 1 102 ? -11.704 -17.642 -27.421 1.00 85.06 102 ARG A CA 1
ATOM 803 C C . ARG A 1 102 ? -12.129 -16.824 -26.201 1.00 85.06 102 ARG A C 1
ATOM 805 O O . ARG A 1 102 ? -13.275 -16.960 -25.776 1.00 85.06 102 ARG A O 1
ATOM 812 N N . TYR A 1 103 ? -11.223 -16.038 -25.622 1.00 81.75 103 TYR A N 1
ATOM 813 C CA . TYR A 1 103 ? -11.401 -15.450 -24.287 1.00 81.75 103 TYR A CA 1
ATOM 814 C C . TYR A 1 103 ? -11.443 -13.919 -24.256 1.00 81.75 103 TYR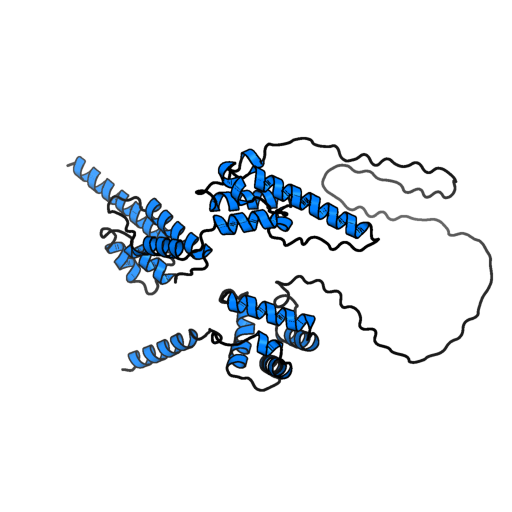 A C 1
ATOM 816 O O . TYR A 1 103 ? -11.948 -13.357 -23.284 1.00 81.75 103 TYR A O 1
ATOM 824 N N . ASP A 1 104 ? -10.966 -13.244 -25.300 1.00 80.50 104 ASP A N 1
ATOM 825 C CA . ASP A 1 104 ? -10.996 -11.785 -25.416 1.00 80.50 104 ASP A CA 1
ATOM 826 C C . ASP A 1 104 ? -11.266 -11.322 -26.861 1.00 80.50 104 ASP A C 1
ATOM 828 O O . ASP A 1 104 ? -10.444 -10.638 -27.470 1.00 80.50 104 ASP A O 1
ATOM 832 N N . PRO A 1 105 ? -12.437 -11.660 -27.434 1.00 73.06 105 PRO A N 1
ATOM 833 C CA . PRO A 1 105 ? -12.774 -11.320 -28.819 1.00 73.06 105 PRO A CA 1
ATOM 834 C C . PRO A 1 105 ? -12.902 -9.808 -29.085 1.00 73.06 105 PRO A C 1
ATOM 836 O O . PRO A 1 105 ? -13.019 -9.411 -30.239 1.00 73.06 105 PRO A O 1
ATOM 839 N N . ASN A 1 106 ? -12.906 -8.977 -28.035 1.00 65.62 106 ASN A N 1
ATOM 840 C CA . ASN A 1 106 ? -13.008 -7.517 -28.119 1.00 65.62 106 ASN A CA 1
ATOM 841 C C . ASN A 1 106 ? -11.691 -6.798 -27.757 1.00 65.62 106 ASN A C 1
ATOM 843 O O . ASN A 1 106 ? -11.703 -5.572 -27.679 1.00 65.62 106 ASN A O 1
ATOM 847 N N . GLU A 1 107 ? -10.598 -7.535 -27.510 1.00 62.91 107 GLU A N 1
ATOM 848 C CA . GLU A 1 107 ? -9.254 -7.012 -27.194 1.00 62.91 107 GLU A CA 1
ATOM 849 C C . GLU A 1 107 ? -9.204 -6.034 -25.998 1.00 62.91 107 GLU A C 1
ATOM 851 O O . GLU A 1 107 ? -8.520 -5.011 -26.036 1.00 62.91 107 GLU A O 1
ATOM 856 N N . GLN A 1 108 ? -9.943 -6.314 -24.918 1.00 59.53 108 GLN A N 1
ATOM 857 C CA . GLN A 1 108 ? -10.039 -5.413 -23.755 1.00 59.53 108 GLN A CA 1
ATOM 858 C C . GLN A 1 108 ? -9.398 -5.955 -22.471 1.00 59.53 108 GLN A C 1
ATOM 860 O O . GLN A 1 108 ? -9.197 -5.188 -21.530 1.00 59.53 108 GLN A O 1
ATOM 865 N N . LYS A 1 109 ? -9.114 -7.260 -22.377 1.00 65.88 109 LYS A N 1
ATOM 866 C CA . LYS A 1 109 ? -8.861 -7.946 -21.095 1.00 65.88 109 LYS A CA 1
ATOM 867 C C . LYS A 1 109 ? -7.550 -8.726 -21.036 1.00 65.88 109 LYS A C 1
ATOM 869 O O . LYS A 1 109 ? -6.901 -8.709 -19.995 1.00 65.88 109 LYS A O 1
ATOM 874 N N . LEU A 1 110 ? -7.146 -9.395 -22.115 1.00 60.94 110 LEU A N 1
ATOM 875 C CA . LEU A 1 110 ? -5.886 -10.146 -22.184 1.00 60.94 110 LEU A CA 1
ATOM 876 C C . LEU A 1 110 ? -4.688 -9.232 -22.481 1.00 60.94 110 LEU A C 1
ATOM 878 O O . LEU A 1 110 ? -3.577 -9.507 -22.031 1.00 60.94 110 LEU A O 1
ATOM 882 N N . THR A 1 111 ? -4.921 -8.120 -23.179 1.00 51.94 111 THR A N 1
ATOM 883 C CA . THR A 1 111 ? -3.905 -7.128 -23.577 1.00 51.94 111 THR A CA 1
ATOM 884 C C . THR A 1 111 ? -3.855 -5.900 -22.658 1.00 51.94 111 THR A C 1
ATOM 886 O O . THR A 1 111 ? -2.870 -5.161 -22.667 1.00 51.94 111 THR A O 1
ATOM 889 N N . GLY A 1 112 ? -4.863 -5.710 -21.794 1.00 42.69 112 GLY A N 1
ATOM 890 C CA . GLY A 1 112 ? -5.077 -4.511 -20.963 1.00 42.69 112 GLY A CA 1
ATOM 891 C C . GLY A 1 112 ? -4.030 -4.204 -19.877 1.00 42.69 112 GLY A C 1
ATOM 892 O O . GLY A 1 112 ? -4.222 -3.278 -19.094 1.00 42.69 112 GLY A O 1
ATOM 893 N N . GLY A 1 113 ? -2.921 -4.945 -19.819 1.00 40.88 113 GLY A N 1
ATOM 894 C CA . GLY A 1 113 ? -1.807 -4.719 -18.886 1.00 40.88 113 GLY A CA 1
ATOM 895 C C . GLY A 1 113 ? -0.413 -4.824 -19.511 1.00 40.88 113 GLY A C 1
ATOM 896 O O . GLY A 1 113 ? 0.583 -4.705 -18.800 1.00 40.88 113 GLY A O 1
ATOM 897 N N . ILE A 1 114 ? -0.316 -5.036 -20.827 1.00 36.25 114 ILE A N 1
ATOM 898 C CA . ILE A 1 114 ? 0.954 -5.048 -21.556 1.00 36.25 114 ILE A CA 1
ATOM 899 C C . ILE A 1 114 ? 0.760 -4.163 -22.786 1.00 36.25 114 ILE A C 1
ATOM 901 O O . ILE A 1 114 ? 0.406 -4.632 -23.862 1.00 36.25 114 ILE A O 1
ATOM 905 N N . SER A 1 115 ? 0.981 -2.857 -22.628 1.00 27.25 115 SER A N 1
ATOM 906 C CA . SER A 1 115 ? 1.203 -1.986 -23.782 1.00 27.25 115 SER A CA 1
ATOM 907 C C . SER A 1 115 ? 2.544 -2.379 -24.404 1.00 27.25 115 SER A C 1
ATOM 909 O O . SER A 1 115 ? 3.591 -1.827 -24.077 1.00 27.25 115 SER A O 1
ATOM 911 N N . PHE A 1 116 ? 2.525 -3.413 -25.241 1.00 32.16 116 PHE A N 1
ATOM 912 C CA . PHE A 1 116 ? 3.573 -3.674 -26.209 1.00 32.16 116 PHE A CA 1
ATOM 913 C C . PHE A 1 116 ? 2.971 -3.344 -27.566 1.00 32.16 116 PHE A C 1
ATOM 915 O O . PHE A 1 116 ? 2.336 -4.167 -28.220 1.00 32.16 116 PHE A O 1
ATOM 922 N N . THR A 1 117 ? 3.146 -2.097 -27.989 1.00 29.55 117 THR A N 1
ATOM 923 C CA . THR A 1 117 ? 3.126 -1.763 -29.408 1.00 29.55 117 THR A CA 1
ATOM 924 C C . THR A 1 117 ? 4.223 -2.582 -30.082 1.00 29.55 117 THR A C 1
ATOM 926 O O . THR A 1 117 ? 5.365 -2.137 -30.184 1.00 29.55 117 THR A O 1
ATOM 929 N N . MET A 1 118 ? 3.897 -3.798 -30.516 1.00 27.70 118 MET A N 1
ATOM 930 C CA . MET A 1 118 ? 4.725 -4.543 -31.447 1.00 27.70 118 MET A CA 1
ATOM 931 C C . MET A 1 118 ? 4.111 -4.445 -32.831 1.00 27.70 118 MET A C 1
ATOM 933 O O . MET A 1 118 ? 3.213 -5.184 -33.225 1.00 27.70 118 MET A O 1
ATOM 937 N N . GLN A 1 119 ? 4.658 -3.486 -33.568 1.00 31.11 119 GLN A N 1
ATOM 938 C CA . GLN A 1 119 ? 5.079 -3.665 -34.946 1.00 31.11 119 GLN A CA 1
ATOM 939 C C . GLN A 1 119 ? 5.271 -5.162 -35.268 1.00 31.11 119 GLN A C 1
ATOM 941 O O . GLN A 1 119 ? 6.254 -5.771 -34.848 1.00 31.11 119 GLN A O 1
ATOM 946 N N . PHE A 1 120 ? 4.356 -5.769 -36.022 1.00 23.42 120 PHE A N 1
ATOM 947 C CA . PHE A 1 120 ? 4.682 -7.001 -36.733 1.00 23.42 120 PHE A CA 1
ATOM 948 C C . PHE A 1 120 ? 5.726 -6.633 -37.801 1.00 23.42 120 PHE A C 1
ATOM 950 O O . PHE A 1 120 ? 5.398 -5.855 -38.703 1.00 23.42 120 PHE A O 1
ATOM 957 N N . PRO A 1 121 ? 6.966 -7.161 -37.778 1.00 28.70 121 PRO A N 1
ATOM 958 C CA . PRO A 1 121 ? 7.748 -7.191 -38.998 1.00 28.70 121 PRO A CA 1
ATOM 959 C C . PRO A 1 121 ? 7.009 -8.136 -39.947 1.00 28.70 121 PRO A C 1
ATOM 961 O O . PRO A 1 121 ? 6.851 -9.324 -39.665 1.00 28.70 121 PRO A O 1
ATOM 964 N N . MET A 1 122 ? 6.506 -7.595 -41.057 1.00 26.34 122 MET A N 1
ATOM 965 C CA . MET A 1 122 ? 5.996 -8.393 -42.165 1.00 26.34 122 MET A CA 1
ATOM 966 C C . MET A 1 122 ? 7.063 -9.421 -42.544 1.00 26.34 122 MET A C 1
ATOM 968 O O . MET A 1 122 ? 8.092 -9.087 -43.134 1.00 26.34 122 MET A O 1
ATOM 972 N N . ALA A 1 123 ? 6.807 -10.683 -42.202 1.00 25.78 123 ALA A N 1
ATOM 973 C CA . ALA A 1 123 ? 7.504 -11.802 -42.795 1.00 25.78 123 ALA A CA 1
ATOM 974 C C . ALA A 1 123 ? 7.350 -11.675 -44.313 1.00 25.78 123 ALA A C 1
ATOM 976 O O . ALA A 1 123 ? 6.242 -11.609 -44.850 1.00 25.78 123 ALA A O 1
ATOM 977 N N . THR A 1 124 ? 8.482 -11.590 -45.000 1.00 30.34 124 THR A N 1
ATOM 978 C CA . THR A 1 124 ? 8.577 -11.503 -46.451 1.00 30.34 124 THR A CA 1
ATOM 979 C C . THR A 1 124 ? 8.080 -12.822 -47.040 1.00 30.34 124 THR A C 1
ATOM 981 O O . THR A 1 124 ? 8.839 -13.767 -47.251 1.00 30.34 124 THR A O 1
ATOM 984 N N . VAL A 1 125 ? 6.775 -12.918 -47.288 1.00 26.16 125 VAL A N 1
ATOM 985 C CA . VAL A 1 125 ? 6.211 -14.002 -48.086 1.00 26.16 125 VAL A CA 1
ATOM 986 C C . VAL A 1 125 ? 6.641 -13.758 -49.527 1.00 26.16 125 VAL A C 1
ATOM 988 O O . VAL A 1 125 ? 6.094 -12.913 -50.232 1.00 26.16 125 VAL A O 1
ATOM 991 N N . LYS A 1 126 ? 7.642 -14.523 -49.971 1.00 35.69 126 LYS A N 1
ATOM 992 C CA . LYS A 1 126 ? 7.899 -14.755 -51.392 1.00 35.69 126 LYS A CA 1
ATOM 993 C C . LYS A 1 126 ? 6.596 -15.217 -52.052 1.00 35.69 126 LYS A C 1
ATOM 995 O O . LYS A 1 126 ? 6.159 -16.344 -51.834 1.00 35.69 126 LYS A O 1
ATOM 1000 N N . LYS A 1 127 ? 6.023 -14.380 -52.915 1.00 28.28 127 LYS A N 1
ATOM 1001 C CA . LYS A 1 127 ? 5.144 -14.812 -54.005 1.00 28.28 127 LYS A CA 1
ATOM 1002 C C . LYS A 1 127 ? 5.676 -14.251 -55.318 1.00 28.28 127 LYS A C 1
ATOM 1004 O O . LYS A 1 127 ? 5.306 -13.172 -55.758 1.00 28.28 127 LYS A O 1
ATOM 1009 N N . ASN A 1 128 ? 6.554 -15.041 -55.933 1.00 24.77 128 ASN A N 1
ATOM 1010 C CA . ASN A 1 128 ? 6.647 -15.102 -57.384 1.00 24.77 128 ASN A CA 1
ATOM 1011 C C . ASN A 1 128 ? 5.366 -15.762 -57.910 1.00 24.77 128 ASN A C 1
ATOM 1013 O O . ASN A 1 128 ? 5.112 -16.920 -57.592 1.00 24.77 128 ASN A O 1
ATOM 1017 N N . ALA A 1 129 ? 4.603 -15.023 -58.707 1.00 26.92 129 ALA A N 1
ATOM 1018 C CA . ALA A 1 129 ? 3.818 -15.488 -59.854 1.00 26.92 129 ALA A CA 1
ATOM 1019 C C . ALA A 1 129 ? 3.298 -14.213 -60.544 1.00 26.92 129 ALA A C 1
ATOM 1021 O O . ALA A 1 129 ? 2.422 -13.535 -60.021 1.00 26.92 129 ALA A O 1
ATOM 1022 N N . LEU A 1 130 ? 4.042 -13.704 -61.530 1.00 28.03 130 LEU A N 1
ATOM 1023 C CA . LEU A 1 130 ? 3.701 -13.844 -62.952 1.00 28.03 130 LEU A CA 1
ATOM 1024 C C . LEU A 1 130 ? 2.306 -13.300 -63.273 1.00 28.03 130 LEU A C 1
ATOM 1026 O O . LEU A 1 130 ? 1.350 -14.046 -63.152 1.00 28.03 130 LEU A O 1
ATOM 1030 N N . TYR A 1 131 ? 2.231 -12.057 -63.757 1.00 24.73 131 TYR A N 1
ATOM 1031 C CA . TYR A 1 131 ? 1.578 -11.735 -65.030 1.00 24.73 131 TYR A CA 1
ATOM 1032 C C . TYR A 1 131 ? 2.256 -10.507 -65.658 1.00 24.73 131 TYR A C 1
ATOM 1034 O O . TYR A 1 131 ? 2.584 -9.533 -64.987 1.00 24.73 131 TYR A O 1
ATOM 1042 N N . ASN A 1 132 ? 2.524 -10.647 -66.952 1.00 26.11 132 ASN A N 1
ATOM 1043 C CA . ASN A 1 132 ? 3.229 -9.738 -67.847 1.00 26.11 132 ASN A CA 1
ATOM 1044 C C . ASN A 1 132 ? 2.502 -8.399 -68.050 1.00 26.11 132 ASN A C 1
ATOM 1046 O O . ASN A 1 132 ? 1.278 -8.407 -68.153 1.00 26.11 132 ASN A O 1
ATOM 1050 N N . LEU A 1 133 ? 3.257 -7.309 -68.256 1.00 24.16 133 LEU A N 1
ATOM 1051 C CA . LEU A 1 133 ? 3.149 -6.422 -69.430 1.00 24.16 133 LEU A CA 1
ATOM 1052 C C . LEU A 1 133 ? 4.293 -5.381 -69.447 1.00 24.16 133 LEU A C 1
ATOM 1054 O O . LEU A 1 133 ? 4.664 -4.815 -68.423 1.00 24.16 133 LEU A O 1
ATOM 1058 N N . ASP A 1 134 ? 4.862 -5.217 -70.640 1.00 26.25 134 ASP A N 1
ATOM 1059 C CA . ASP A 1 134 ? 6.102 -4.528 -71.034 1.00 26.25 134 ASP A CA 1
ATOM 1060 C C . ASP A 1 134 ? 5.932 -2.982 -71.153 1.00 26.25 134 ASP A C 1
ATOM 1062 O O . ASP A 1 134 ? 4.805 -2.512 -71.339 1.00 26.25 134 ASP A O 1
ATOM 1066 N N . PRO A 1 135 ? 7.008 -2.162 -71.080 1.00 31.75 135 PRO A N 1
ATOM 1067 C CA . PRO A 1 135 ? 6.972 -0.702 -71.005 1.00 31.75 135 PRO A CA 1
ATOM 1068 C C . PRO A 1 135 ? 7.360 -0.018 -72.332 1.00 31.75 135 PRO A C 1
ATOM 1070 O O . PRO A 1 135 ? 8.466 -0.231 -72.822 1.00 31.75 135 PRO A O 1
ATOM 1073 N N . ARG A 1 136 ? 6.509 0.871 -72.882 1.00 26.64 136 ARG A N 1
ATOM 1074 C CA . ARG A 1 136 ? 6.878 2.018 -73.766 1.00 26.64 136 ARG A CA 1
ATOM 1075 C C . ARG A 1 136 ? 5.652 2.686 -74.414 1.00 26.64 136 ARG A C 1
ATOM 1077 O O . ARG A 1 136 ? 5.099 2.149 -75.364 1.00 26.64 136 ARG A O 1
ATOM 1084 N N . ALA A 1 137 ? 5.303 3.886 -73.951 1.00 24.42 137 ALA A N 1
ATOM 1085 C CA . ALA A 1 137 ? 4.587 4.979 -74.646 1.00 24.42 137 ALA A CA 1
ATOM 1086 C C . ALA A 1 137 ? 4.305 6.052 -73.566 1.00 24.42 137 ALA A C 1
ATOM 1088 O O . ALA A 1 137 ? 3.927 5.686 -72.465 1.00 24.42 137 ALA A O 1
ATOM 1089 N N . ALA A 1 138 ? 4.480 7.362 -73.709 1.00 25.75 138 ALA A N 1
ATOM 1090 C CA . ALA A 1 138 ? 4.680 8.214 -74.863 1.00 25.75 138 ALA A CA 1
ATOM 1091 C C . ALA A 1 138 ? 5.376 9.527 -74.432 1.00 25.75 138 ALA A C 1
ATOM 1093 O O . ALA A 1 138 ? 5.262 9.975 -73.293 1.00 25.75 138 ALA A O 1
ATOM 1094 N N . LEU A 1 139 ? 6.092 10.120 -75.387 1.00 25.86 139 LEU A N 1
ATOM 1095 C CA . LEU A 1 139 ? 6.592 11.497 -75.416 1.00 25.86 139 LEU A CA 1
ATOM 1096 C C . LEU A 1 139 ? 5.463 12.502 -75.736 1.00 25.86 139 LEU A C 1
ATOM 1098 O O . LEU A 1 139 ? 4.530 12.150 -76.452 1.00 25.86 139 LEU A O 1
ATOM 1102 N N . GLY A 1 140 ? 5.657 13.769 -75.338 1.00 24.66 140 GLY A N 1
ATOM 1103 C CA . GLY A 1 140 ? 5.017 14.974 -75.914 1.00 24.66 140 GLY A CA 1
ATOM 1104 C C . GLY A 1 140 ? 4.102 15.714 -74.922 1.00 24.66 140 GLY A C 1
ATOM 1105 O O . GLY A 1 140 ? 3.098 15.152 -74.517 1.00 24.66 140 GLY A O 1
ATOM 1106 N N . VAL A 1 141 ? 4.426 16.873 -74.324 1.00 24.59 141 VAL A N 1
ATOM 1107 C CA . VAL A 1 141 ? 4.763 18.228 -74.838 1.00 24.59 141 VAL A CA 1
ATOM 1108 C C . VAL A 1 141 ? 3.547 18.999 -75.403 1.00 24.59 141 VAL A C 1
ATOM 1110 O O . VAL A 1 141 ? 3.072 18.681 -76.485 1.00 24.59 141 VAL A O 1
ATOM 1113 N N . LEU A 1 142 ? 3.187 20.088 -74.683 1.00 22.69 142 LEU A N 1
ATOM 1114 C CA . LEU A 1 142 ? 2.340 21.265 -75.028 1.00 22.69 142 LEU A CA 1
ATOM 1115 C C . LEU A 1 142 ? 0.814 21.003 -75.113 1.00 22.69 142 LEU A C 1
ATOM 1117 O O . LEU A 1 142 ? 0.395 19.949 -75.550 1.00 22.69 142 LEU A O 1
ATOM 1121 N N . SER A 1 143 ? -0.115 21.892 -74.732 1.00 22.70 143 SER A N 1
ATOM 1122 C CA . SER A 1 143 ? -0.092 23.353 -74.595 1.00 22.70 143 SER A CA 1
ATOM 1123 C C . SER A 1 143 ? -1.284 23.867 -73.753 1.00 22.70 143 SER A C 1
ATOM 1125 O O . SER A 1 143 ? -2.354 23.272 -73.764 1.00 22.70 143 SER A O 1
ATOM 1127 N N . SER A 1 144 ? -1.079 25.012 -73.091 1.00 25.94 144 SER A N 1
ATOM 1128 C CA . SER A 1 144 ? -2.004 26.126 -72.781 1.00 25.94 144 SER A CA 1
ATOM 1129 C C . SER A 1 144 ? -3.542 25.922 -72.773 1.00 25.94 144 SER A C 1
ATOM 1131 O O . SER A 1 144 ? -4.128 25.671 -73.824 1.00 25.94 144 SER A O 1
ATOM 1133 N N . LYS A 1 145 ? -4.204 26.297 -71.663 1.00 26.22 145 LYS A N 1
ATOM 1134 C CA . LYS A 1 145 ? -5.136 27.454 -71.516 1.00 26.22 145 LYS A CA 1
ATOM 1135 C C . LYS A 1 145 ? -6.181 27.235 -70.403 1.00 26.22 145 LYS A C 1
ATOM 1137 O O . LYS A 1 145 ? -6.916 26.262 -70.425 1.00 26.22 145 LYS A O 1
ATOM 1142 N N . GLN A 1 146 ? -6.239 28.228 -69.511 1.00 25.80 146 GLN A N 1
ATOM 1143 C CA . GLN A 1 146 ? -7.381 28.753 -68.744 1.00 25.80 146 GLN A CA 1
ATOM 1144 C C . GLN A 1 146 ? -8.345 27.811 -67.986 1.00 25.80 146 GLN A C 1
ATOM 1146 O O . GLN A 1 146 ? -9.190 27.152 -68.581 1.00 25.80 146 GLN A O 1
ATOM 1151 N N . CYS A 1 147 ? -8.354 27.940 -66.651 1.00 22.84 147 CYS A N 1
ATOM 1152 C CA . CYS A 1 147 ? -9.544 27.714 -65.817 1.00 22.84 147 CYS A CA 1
ATOM 1153 C C . CYS A 1 147 ? -10.282 29.051 -65.565 1.00 22.84 147 CYS A C 1
ATOM 1155 O O . CYS A 1 147 ? -9.610 30.071 -65.376 1.00 22.84 147 CYS A O 1
ATOM 1157 N N . PRO A 1 148 ? -11.631 29.071 -65.540 1.00 27.47 148 PRO A N 1
ATOM 1158 C CA . PRO A 1 148 ? -12.439 30.216 -65.125 1.00 27.47 148 PRO A CA 1
ATOM 1159 C C . PRO A 1 148 ? -12.636 30.277 -63.596 1.00 27.47 148 PRO A C 1
ATOM 1161 O O . PRO A 1 148 ? -12.457 29.296 -62.879 1.00 27.47 148 PRO A O 1
ATOM 1164 N N . VAL A 1 149 ? -12.987 31.470 -63.118 1.00 31.95 149 VAL A N 1
ATOM 1165 C CA . VAL A 1 149 ? -13.030 31.919 -61.715 1.00 31.95 149 VAL A CA 1
ATOM 1166 C C . VAL A 1 149 ? -14.402 31.692 -61.043 1.00 31.95 149 VAL A C 1
ATOM 1168 O O . VAL A 1 149 ? -15.417 32.070 -61.620 1.00 31.95 149 VAL A O 1
ATOM 1171 N N . THR A 1 150 ? -14.372 31.247 -59.769 1.00 28.72 150 THR A N 1
ATOM 1172 C CA . THR A 1 150 ? -15.321 31.491 -58.630 1.00 28.72 150 THR A CA 1
ATOM 1173 C C . THR A 1 150 ? -16.765 30.922 -58.667 1.00 28.72 150 THR A C 1
ATOM 1175 O O . THR A 1 150 ? -17.249 30.640 -59.758 1.00 28.72 150 THR A O 1
ATOM 1178 N N . PRO A 1 151 ? -17.488 30.774 -57.514 1.00 35.19 151 PRO A N 1
ATOM 1179 C CA . PRO A 1 151 ? -17.248 31.389 -56.196 1.00 35.19 151 PRO A CA 1
ATOM 1180 C C . PRO A 1 151 ? -17.245 30.490 -54.942 1.00 35.19 151 PRO A C 1
ATOM 1182 O O . PRO A 1 151 ? -17.707 29.358 -54.906 1.00 35.19 151 PRO A O 1
ATOM 1185 N N . THR A 1 152 ? -16.671 31.117 -53.919 1.00 31.86 152 THR A N 1
ATOM 1186 C CA . THR A 1 152 ? -16.523 30.829 -52.488 1.00 31.86 152 THR A CA 1
ATOM 1187 C C . THR A 1 152 ? -17.786 30.383 -51.746 1.00 31.86 152 THR A C 1
ATOM 1189 O O . THR A 1 152 ? -18.807 31.062 -51.822 1.00 31.86 152 THR A O 1
ATOM 1192 N N . GLU A 1 153 ? -17.642 29.376 -50.877 1.00 26.44 153 GLU A N 1
ATOM 1193 C CA . GLU A 1 153 ? -18.472 29.211 -49.677 1.00 26.44 153 GLU A CA 1
ATOM 1194 C C . GLU A 1 153 ? -17.594 29.140 -48.421 1.00 26.44 153 GLU A C 1
ATOM 1196 O O . GLU A 1 153 ? -16.609 28.404 -48.346 1.00 26.44 153 GLU A O 1
ATOM 1201 N N . THR A 1 154 ? -17.966 29.956 -47.438 1.00 28.97 154 THR A N 1
ATOM 1202 C CA . THR A 1 154 ? -17.279 30.179 -46.166 1.00 28.97 154 THR A CA 1
ATOM 1203 C C . THR A 1 154 ? -18.026 29.415 -45.076 1.00 28.97 154 THR A C 1
ATOM 1205 O O . THR A 1 154 ? -19.173 29.746 -44.782 1.00 28.97 154 THR A O 1
ATOM 1208 N N . VAL A 1 155 ? -17.399 28.426 -44.433 1.00 25.05 155 VAL A N 1
ATOM 1209 C CA . VAL A 1 155 ? -17.976 27.757 -43.251 1.00 25.05 155 VAL A CA 1
ATOM 1210 C C . VAL A 1 155 ? -17.330 28.323 -41.987 1.00 25.05 155 VAL A C 1
ATOM 1212 O O . VAL A 1 155 ? -16.118 28.258 -41.802 1.00 25.05 155 VAL A O 1
ATOM 1215 N N . THR A 1 156 ? -18.153 28.907 -41.115 1.00 27.06 156 THR A N 1
ATOM 1216 C CA . THR A 1 156 ? -17.764 29.500 -39.827 1.00 27.06 156 THR A CA 1
ATOM 1217 C C . THR A 1 156 ? -17.963 28.484 -38.703 1.00 27.06 156 THR A C 1
ATOM 1219 O O . THR A 1 156 ? -19.086 28.051 -38.453 1.00 27.06 156 THR A O 1
ATOM 1222 N N . LEU A 1 157 ? -16.901 28.145 -37.967 1.00 25.84 157 LEU A N 1
ATOM 1223 C CA . LEU A 1 157 ? -17.002 27.427 -36.692 1.00 25.84 157 LEU A CA 1
ATOM 1224 C C . LEU A 1 157 ? -16.762 28.397 -35.527 1.00 25.84 157 LEU A C 1
ATOM 1226 O O . LEU A 1 157 ? -15.737 29.073 -35.452 1.00 25.84 157 LEU A O 1
ATOM 1230 N N . ARG A 1 158 ? -17.747 28.477 -34.622 1.00 26.36 158 ARG A N 1
ATOM 1231 C CA . ARG A 1 158 ? -17.699 29.252 -33.372 1.00 26.36 158 ARG A CA 1
ATOM 1232 C C . ARG A 1 158 ? -16.761 28.580 -32.368 1.00 26.36 158 ARG A C 1
ATOM 1234 O O . ARG A 1 158 ? -17.021 27.451 -31.967 1.00 26.36 158 ARG A O 1
ATOM 1241 N N . MET A 1 159 ? -15.778 29.322 -31.859 1.00 30.70 159 MET A N 1
ATOM 1242 C CA . MET A 1 159 ? -15.133 29.031 -30.575 1.00 30.70 159 MET A CA 1
ATOM 1243 C C . MET A 1 159 ? -15.415 30.156 -29.578 1.00 30.70 159 MET A C 1
ATOM 1245 O O . MET A 1 159 ? -15.297 31.342 -29.890 1.00 30.70 159 MET A O 1
ATOM 1249 N N . CYS A 1 160 ? -15.824 29.771 -28.372 1.00 27.86 160 CYS A N 1
ATOM 1250 C CA . CYS A 1 160 ? -16.007 30.666 -27.241 1.00 27.86 160 CYS A CA 1
ATOM 1251 C C . CYS A 1 160 ? -14.636 30.936 -26.596 1.00 27.86 160 CYS A C 1
ATOM 1253 O O . CYS A 1 160 ? -14.041 30.020 -26.041 1.00 27.86 160 CYS A O 1
ATOM 1255 N N . GLY A 1 161 ? -14.161 32.189 -26.643 1.00 29.72 161 GLY A N 1
ATOM 1256 C CA . GLY A 1 161 ? -13.090 32.686 -25.765 1.00 29.72 161 GLY A CA 1
ATOM 1257 C C . GLY A 1 161 ? -11.785 33.152 -26.430 1.00 29.72 161 GLY A C 1
ATOM 1258 O O . GLY A 1 161 ? -10.827 32.401 -26.504 1.00 29.72 161 GLY A O 1
ATOM 1259 N N . ARG A 1 162 ? -11.741 34.461 -26.736 1.00 30.89 162 ARG A N 1
ATOM 1260 C CA . ARG A 1 162 ? -10.587 35.370 -26.976 1.00 30.89 162 ARG A CA 1
ATOM 1261 C C . ARG A 1 162 ? -9.812 35.312 -28.315 1.00 30.89 162 ARG A C 1
ATOM 1263 O O . ARG A 1 162 ? -8.883 34.545 -28.496 1.00 30.89 162 ARG A O 1
ATOM 1270 N N . ARG A 1 163 ? -10.125 36.354 -29.108 1.00 30.50 163 ARG A N 1
ATOM 1271 C CA . ARG A 1 163 ? -9.430 37.027 -30.232 1.00 30.50 163 ARG A CA 1
ATOM 1272 C C . ARG A 1 163 ? -9.277 36.263 -31.555 1.00 30.50 163 ARG A C 1
ATOM 1274 O O . ARG A 1 163 ? -8.441 35.393 -31.726 1.00 30.50 163 ARG A O 1
ATOM 1281 N N . SER A 1 164 ? -10.080 36.732 -32.508 1.00 26.86 164 SER A N 1
ATOM 1282 C CA . SER A 1 164 ? -10.060 36.500 -33.949 1.00 26.86 164 SER A CA 1
ATOM 1283 C C . SER A 1 164 ? -8.864 37.165 -34.644 1.00 26.86 164 SER A C 1
ATOM 1285 O O . SER A 1 164 ? -8.634 38.357 -34.437 1.00 26.86 164 SER A O 1
ATOM 1287 N N . MET A 1 165 ? -8.210 36.453 -35.561 1.00 24.94 165 MET A N 1
ATOM 1288 C CA . MET A 1 165 ? -7.579 37.042 -36.749 1.00 24.94 165 MET A CA 1
ATOM 1289 C C . MET A 1 165 ? -8.025 36.230 -37.968 1.00 24.94 165 MET A C 1
ATOM 1291 O O . MET A 1 165 ? -7.880 35.013 -37.998 1.00 24.94 165 MET A O 1
ATOM 1295 N N . THR A 1 166 ? -8.638 36.910 -38.932 1.00 27.55 166 THR A N 1
ATOM 1296 C CA . THR A 1 166 ? -8.934 36.405 -40.277 1.00 27.55 166 THR A CA 1
ATOM 1297 C C . THR A 1 166 ? -7.725 36.695 -41.157 1.00 27.55 166 THR A C 1
ATOM 1299 O O . THR A 1 166 ? -7.318 37.854 -41.232 1.00 27.55 166 THR A O 1
ATOM 1302 N N . GLU A 1 167 ? -7.164 35.689 -41.822 1.00 27.45 167 GLU A N 1
ATOM 1303 C CA . GLU A 1 167 ? -6.089 35.880 -42.799 1.00 27.45 167 GLU A CA 1
ATOM 1304 C C . GLU A 1 167 ? -6.604 35.481 -44.192 1.00 27.45 167 GLU A C 1
ATOM 1306 O O . GLU A 1 167 ? -7.021 34.344 -44.415 1.00 27.45 167 GLU A O 1
ATOM 1311 N N . GLU A 1 168 ? -6.651 36.454 -45.108 1.00 26.30 168 GLU A N 1
ATOM 1312 C CA . GLU A 1 168 ? -6.906 36.250 -46.536 1.00 26.30 168 GLU A CA 1
ATOM 1313 C C . GLU A 1 168 ? -5.662 35.626 -47.178 1.00 26.30 168 GLU A C 1
ATOM 1315 O O . GLU A 1 168 ? -4.603 36.249 -47.244 1.00 26.30 168 GLU A O 1
ATOM 1320 N N . VAL A 1 169 ? -5.779 34.401 -47.692 1.00 27.52 169 VAL A N 1
ATOM 1321 C CA . VAL A 1 169 ? -4.694 33.770 -48.453 1.00 27.52 169 VAL A CA 1
ATOM 1322 C C . VAL A 1 169 ? -4.760 34.250 -49.903 1.00 27.52 169 VAL A C 1
ATOM 1324 O O . VAL A 1 169 ? -5.498 33.711 -50.726 1.00 27.52 169 VAL A O 1
ATOM 1327 N N . VAL A 1 170 ? -3.957 35.264 -50.224 1.00 27.62 170 VAL A N 1
ATOM 1328 C CA . VAL A 1 170 ? -3.621 35.632 -51.606 1.00 27.62 170 VAL A CA 1
ATOM 1329 C C . VAL A 1 170 ? -2.398 34.819 -52.029 1.00 27.62 170 VAL A C 1
ATOM 1331 O O . VAL A 1 170 ? -1.285 35.062 -51.567 1.00 27.62 170 VAL A O 1
ATOM 1334 N N . HIS A 1 171 ? -2.576 33.851 -52.929 1.00 27.89 171 HIS A N 1
ATOM 1335 C CA . HIS A 1 171 ? -1.449 33.215 -53.609 1.00 27.89 171 HIS A CA 1
ATOM 1336 C C . HIS A 1 171 ? -0.953 34.108 -54.749 1.00 27.89 171 HIS A C 1
ATOM 1338 O O . HIS A 1 171 ? -1.679 34.345 -55.713 1.00 27.89 171 HIS A O 1
ATOM 1344 N N . ASN A 1 172 ? 0.308 34.542 -54.677 1.00 27.72 172 ASN A N 1
ATOM 1345 C CA . ASN A 1 172 ? 1.034 35.040 -55.840 1.00 27.72 172 ASN A CA 1
ATOM 1346 C C . ASN A 1 172 ? 2.345 34.261 -56.026 1.00 27.72 172 ASN A C 1
ATOM 1348 O O . ASN A 1 172 ? 3.162 34.160 -55.110 1.00 27.72 172 ASN A O 1
ATOM 1352 N N . CYS A 1 173 ? 2.519 33.700 -57.222 1.00 31.00 173 CYS A N 1
ATOM 1353 C CA . CYS A 1 173 ? 3.748 33.067 -57.688 1.00 31.00 173 CYS A CA 1
ATOM 1354 C C . CYS A 1 173 ? 4.713 34.122 -58.250 1.00 31.00 173 CYS A C 1
ATOM 1356 O O . CYS A 1 173 ? 4.286 35.071 -58.899 1.00 31.00 173 CYS A O 1
ATOM 1358 N N . ASN A 1 174 ? 6.013 33.840 -58.107 1.00 28.80 174 ASN A N 1
ATOM 1359 C CA . ASN A 1 174 ? 7.194 34.553 -58.622 1.00 28.80 174 ASN A CA 1
ATOM 1360 C C . ASN A 1 174 ? 7.768 35.656 -57.722 1.00 28.80 174 ASN A C 1
ATOM 1362 O O . ASN A 1 174 ? 7.403 36.817 -57.850 1.00 28.80 174 ASN A O 1
ATOM 1366 N N . ALA A 1 175 ? 8.798 35.312 -56.943 1.00 28.92 175 ALA A N 1
ATOM 1367 C CA . ALA A 1 175 ? 10.027 36.107 -56.879 1.00 28.92 175 ALA A CA 1
ATOM 1368 C C . ALA A 1 175 ? 11.153 35.341 -56.167 1.00 28.92 175 ALA A C 1
ATOM 1370 O O . ALA A 1 175 ? 10.965 34.661 -55.165 1.00 28.92 175 ALA A O 1
ATOM 1371 N N . VAL A 1 176 ? 12.337 35.467 -56.750 1.00 29.42 176 VAL A N 1
ATOM 1372 C CA . VAL A 1 176 ? 13.630 34.911 -56.356 1.00 29.42 176 VAL A CA 1
ATOM 1373 C C . VAL A 1 176 ? 14.205 35.664 -55.141 1.00 29.42 176 VAL A C 1
ATOM 1375 O O . VAL A 1 176 ? 13.999 36.865 -55.025 1.00 29.42 176 VAL A O 1
ATOM 1378 N N . ARG A 1 177 ? 15.041 34.968 -54.346 1.00 30.31 177 ARG A N 1
ATOM 1379 C CA . ARG A 1 177 ? 16.010 35.483 -53.344 1.00 30.31 177 ARG A CA 1
ATOM 1380 C C . ARG A 1 177 ? 15.445 36.085 -52.044 1.00 30.31 177 ARG A C 1
ATOM 1382 O O . ARG A 1 177 ? 15.035 37.233 -52.009 1.00 30.31 177 ARG A O 1
ATOM 1389 N N . HIS A 1 178 ? 15.610 35.352 -50.942 1.00 24.77 178 HIS A N 1
ATOM 1390 C CA . HIS A 1 178 ? 16.555 35.631 -49.841 1.00 24.77 178 HIS A CA 1
ATOM 1391 C C . HIS A 1 178 ? 16.198 34.712 -48.661 1.00 24.77 178 HIS A C 1
ATOM 1393 O O . HIS A 1 178 ? 15.094 34.775 -48.130 1.00 24.77 178 HIS A O 1
ATOM 1399 N N . LEU A 1 179 ? 17.133 33.851 -48.249 1.00 30.30 179 LEU A N 1
ATOM 1400 C CA . LEU A 1 179 ? 17.057 33.149 -46.967 1.00 30.30 179 LEU A CA 1
ATOM 1401 C C . LEU A 1 179 ? 17.154 34.195 -45.852 1.00 30.30 179 LEU A C 1
ATOM 1403 O O . LEU A 1 179 ? 18.246 34.644 -45.511 1.00 30.30 179 LEU A O 1
ATOM 1407 N N . VAL A 1 180 ? 16.010 34.597 -45.307 1.00 27.39 180 VAL A N 1
ATOM 1408 C CA . VAL A 1 180 ? 15.935 35.241 -43.998 1.00 27.39 180 VAL A CA 1
ATOM 1409 C C . VAL A 1 180 ? 15.688 34.117 -43.000 1.00 27.39 180 VAL A C 1
ATOM 1411 O O . VAL A 1 180 ? 14.618 33.515 -42.980 1.00 27.39 180 VAL A O 1
ATOM 1414 N N . PHE A 1 181 ? 16.706 33.794 -42.204 1.00 28.39 181 PHE A N 1
ATOM 1415 C CA . PHE A 1 181 ? 16.533 32.991 -40.998 1.00 28.39 181 PHE A CA 1
ATOM 1416 C C . PHE A 1 181 ? 15.553 33.740 -40.085 1.00 28.39 181 PHE A C 1
ATOM 1418 O O . PHE A 1 181 ? 15.920 34.735 -39.461 1.00 28.39 181 PHE A O 1
ATOM 1425 N N . CYS A 1 182 ? 14.302 33.285 -40.005 1.00 26.44 182 CYS A N 1
ATOM 1426 C CA . CYS A 1 182 ? 13.420 33.677 -38.915 1.00 26.44 182 CYS A CA 1
ATOM 1427 C C . CYS A 1 182 ? 14.000 33.077 -37.632 1.00 26.44 182 CYS A C 1
ATOM 1429 O O . CYS A 1 182 ? 13.888 31.881 -37.373 1.00 26.44 182 CYS A O 1
ATOM 1431 N N . HIS A 1 183 ? 14.677 33.922 -36.858 1.00 31.23 183 HIS A N 1
ATOM 1432 C CA . HIS A 1 183 ? 15.032 33.646 -35.477 1.00 31.23 183 HIS A CA 1
ATOM 1433 C C . HIS A 1 183 ? 13.718 33.409 -34.723 1.00 31.23 183 HIS A C 1
ATOM 1435 O O . HIS A 1 183 ? 12.958 34.347 -34.490 1.00 31.23 183 HIS A O 1
ATOM 1441 N N . ILE A 1 184 ? 13.412 32.148 -34.419 1.00 33.00 184 ILE A N 1
ATOM 1442 C CA . ILE A 1 184 ? 12.330 31.799 -33.500 1.00 33.00 184 ILE A CA 1
ATOM 1443 C C . ILE A 1 184 ? 12.772 32.350 -32.138 1.00 33.00 184 ILE A C 1
ATOM 1445 O O . ILE A 1 184 ? 13.812 31.912 -31.640 1.00 33.00 184 ILE A O 1
ATOM 1449 N N . PRO A 1 185 ? 12.065 33.322 -31.535 1.00 33.12 185 PRO A N 1
ATOM 1450 C CA . PRO A 1 185 ? 12.395 33.737 -30.189 1.00 33.12 185 PRO A CA 1
ATOM 1451 C C . PRO A 1 185 ? 12.067 32.570 -29.262 1.00 33.12 185 PRO A C 1
ATOM 1453 O O . PRO A 1 185 ? 10.935 32.085 -29.229 1.00 33.12 185 PRO A O 1
ATOM 1456 N N . SER A 1 186 ? 13.079 32.100 -28.537 1.00 36.81 186 SER A N 1
ATOM 1457 C CA . SER A 1 186 ? 12.917 31.166 -27.428 1.00 36.81 186 SER A CA 1
ATOM 1458 C C . SER A 1 186 ? 11.808 31.670 -26.493 1.00 36.81 186 SER A C 1
ATOM 1460 O O . SER A 1 186 ? 11.746 32.880 -26.247 1.00 36.81 186 SER A O 1
ATOM 1462 N N . PRO A 1 187 ? 10.942 30.791 -25.954 1.00 39.00 187 PRO A N 1
ATOM 1463 C CA . PRO A 1 187 ? 9.939 31.212 -24.983 1.00 39.00 187 PRO A CA 1
ATOM 1464 C C . PRO A 1 187 ? 10.623 31.893 -23.785 1.00 39.00 187 PRO A C 1
ATOM 1466 O O . PRO A 1 187 ? 11.742 31.506 -23.424 1.00 39.00 187 PRO A O 1
ATOM 1469 N N . PRO A 1 188 ? 9.996 32.923 -23.186 1.00 37.06 188 PRO A N 1
ATOM 1470 C CA . PRO A 1 188 ? 10.598 33.655 -22.087 1.00 37.06 188 PRO A CA 1
ATOM 1471 C C . PRO A 1 188 ? 10.886 32.704 -20.927 1.00 37.06 188 PRO A C 1
ATOM 1473 O O . PRO A 1 188 ? 10.057 31.897 -20.512 1.00 37.06 188 PRO A O 1
ATOM 1476 N N . ASN A 1 189 ? 12.120 32.809 -20.452 1.00 48.25 189 ASN A N 1
ATOM 1477 C CA . ASN A 1 189 ? 12.635 32.140 -19.280 1.00 48.25 189 ASN A CA 1
ATOM 1478 C C . ASN A 1 189 ? 11.918 32.717 -18.051 1.00 48.25 189 ASN A C 1
ATOM 1480 O O . ASN A 1 189 ? 12.367 33.716 -17.489 1.00 48.25 189 ASN A O 1
ATOM 148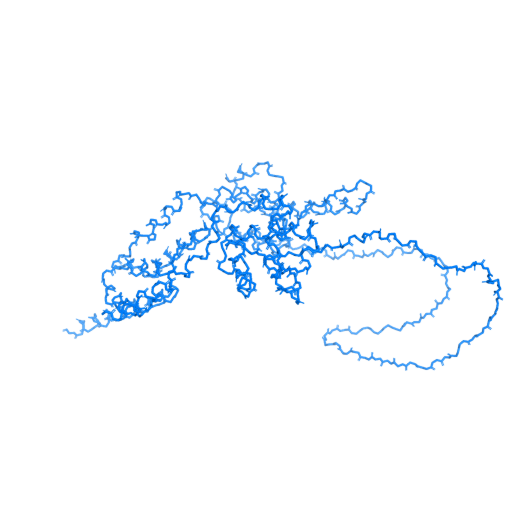4 N N . ASP A 1 190 ? 10.805 32.109 -17.644 1.00 39.91 190 ASP A N 1
ATOM 1485 C CA . ASP A 1 190 ? 10.216 32.358 -16.330 1.00 39.91 190 ASP A CA 1
ATOM 1486 C C . ASP A 1 190 ? 11.094 31.683 -15.271 1.00 39.91 190 ASP A C 1
ATOM 1488 O O . ASP A 1 190 ? 10.822 30.607 -14.738 1.00 39.91 190 ASP A O 1
ATOM 1492 N N . THR A 1 191 ? 12.201 32.350 -14.953 1.00 46.84 191 THR A N 1
ATOM 1493 C CA . THR A 1 191 ? 12.892 32.189 -13.679 1.00 46.84 191 THR A CA 1
ATOM 1494 C C . THR A 1 191 ? 11.962 32.634 -12.554 1.00 46.84 191 THR A C 1
ATOM 1496 O O . THR A 1 191 ? 11.981 33.781 -12.121 1.00 46.84 191 THR A O 1
ATOM 1499 N N . MET A 1 192 ? 11.182 31.691 -12.037 1.00 38.53 192 MET A N 1
ATOM 1500 C CA . MET A 1 192 ? 10.704 31.714 -10.660 1.00 38.53 192 MET A CA 1
ATOM 1501 C C . MET A 1 192 ? 11.039 30.368 -10.022 1.00 38.53 192 MET A C 1
ATOM 1503 O O . MET A 1 192 ? 10.231 29.442 -9.954 1.00 38.53 192 MET A O 1
ATOM 1507 N N . GLY A 1 193 ? 12.287 30.273 -9.554 1.00 47.44 193 GLY A N 1
ATOM 1508 C CA . GLY A 1 193 ? 12.712 29.264 -8.596 1.00 47.44 193 GLY A CA 1
ATOM 1509 C C . GLY A 1 193 ? 11.899 29.426 -7.319 1.00 47.44 193 GLY A C 1
ATOM 1510 O O . GLY A 1 193 ? 12.274 30.159 -6.408 1.00 47.44 193 GLY A O 1
ATOM 1511 N N . SER A 1 194 ? 10.749 28.765 -7.267 1.00 43.50 194 SER A N 1
ATOM 1512 C CA . SER A 1 194 ? 10.090 28.486 -6.005 1.00 43.50 194 SER A CA 1
ATOM 1513 C C . SER A 1 194 ? 10.880 27.363 -5.348 1.00 43.50 194 SER A C 1
ATOM 1515 O O . SER A 1 194 ? 11.184 26.349 -5.969 1.00 43.50 194 SER A O 1
ATOM 1517 N N . ASN A 1 195 ? 11.257 27.581 -4.097 1.00 52.31 195 ASN A N 1
ATOM 1518 C CA . ASN A 1 195 ? 11.975 26.654 -3.237 1.00 52.31 195 ASN A CA 1
ATOM 1519 C C . ASN A 1 195 ? 11.075 25.429 -2.936 1.00 52.31 195 ASN A C 1
ATOM 1521 O O . ASN A 1 195 ? 10.540 25.296 -1.841 1.00 52.31 195 ASN A O 1
ATOM 1525 N N . GLN A 1 196 ? 10.781 24.597 -3.943 1.00 56.31 196 GLN A N 1
ATOM 1526 C CA . GLN A 1 196 ? 9.756 23.544 -3.864 1.00 56.31 196 GLN A CA 1
ATOM 1527 C C . GLN A 1 196 ? 10.197 22.372 -2.986 1.00 56.31 196 GLN A C 1
ATOM 1529 O O . GLN A 1 196 ? 9.356 21.754 -2.338 1.00 56.31 196 GLN A O 1
ATOM 1534 N N . LEU A 1 197 ? 11.509 22.140 -2.885 1.00 58.50 197 LEU A N 1
ATOM 1535 C CA . LEU A 1 197 ? 12.084 21.175 -1.953 1.00 58.50 197 LEU A CA 1
ATOM 1536 C C . LEU A 1 197 ? 11.924 21.584 -0.481 1.00 58.50 197 LEU A C 1
ATOM 1538 O O . LEU A 1 197 ? 11.929 20.721 0.385 1.00 58.50 197 LEU A O 1
ATOM 1542 N N . ALA A 1 198 ? 11.712 22.873 -0.185 1.00 59.00 198 ALA A N 1
ATOM 1543 C CA . ALA A 1 198 ? 11.567 23.362 1.189 1.00 59.00 198 ALA A CA 1
ATOM 1544 C C . ALA A 1 198 ? 10.275 22.897 1.889 1.00 59.00 198 ALA A C 1
ATOM 1546 O O . ALA A 1 198 ? 10.074 23.209 3.059 1.00 59.00 198 ALA A O 1
ATOM 1547 N N . ARG A 1 199 ? 9.381 22.187 1.184 1.00 71.12 199 ARG A N 1
ATOM 1548 C CA . ARG A 1 199 ? 8.144 21.625 1.751 1.00 71.12 199 ARG A CA 1
ATOM 1549 C C . ARG A 1 199 ? 8.256 20.165 2.181 1.00 71.12 199 ARG A C 1
ATOM 1551 O O . ARG A 1 199 ? 7.365 19.706 2.886 1.00 71.12 199 ARG A O 1
ATOM 1558 N N . ILE A 1 200 ? 9.290 19.449 1.747 1.00 87.69 200 ILE A N 1
ATOM 1559 C CA . ILE A 1 200 ? 9.479 18.038 2.091 1.00 87.69 200 ILE A CA 1
ATOM 1560 C C . ILE A 1 200 ? 10.451 17.981 3.263 1.00 87.69 200 ILE A C 1
ATOM 1562 O O . ILE A 1 200 ? 11.542 18.550 3.201 1.00 87.69 200 ILE A O 1
ATOM 1566 N N . GLU A 1 201 ? 10.054 17.316 4.343 1.00 91.12 201 GLU A N 1
ATOM 1567 C CA . GLU A 1 201 ? 10.977 17.036 5.438 1.00 91.12 201 GLU A CA 1
ATOM 1568 C C . GLU A 1 201 ? 12.086 16.116 4.922 1.00 91.12 201 GLU A C 1
ATOM 1570 O O . GLU A 1 201 ? 11.804 15.110 4.281 1.00 91.12 201 GLU A O 1
ATOM 1575 N N . THR A 1 202 ? 13.355 16.441 5.168 1.00 94.50 202 THR A N 1
ATOM 1576 C CA . THR A 1 202 ? 14.460 15.627 4.643 1.00 94.50 202 THR A CA 1
ATOM 1577 C C . THR A 1 202 ? 14.435 14.205 5.205 1.00 94.50 202 THR A C 1
ATOM 1579 O O . THR A 1 202 ? 14.204 14.027 6.405 1.00 94.50 202 THR A O 1
ATOM 1582 N N . LEU A 1 203 ? 14.760 13.209 4.376 1.00 94.12 203 LEU A N 1
ATOM 1583 C CA . LEU A 1 203 ? 14.792 11.802 4.781 1.00 94.12 203 LEU A CA 1
ATOM 1584 C C . LEU A 1 203 ? 15.724 11.568 5.972 1.00 94.12 203 LEU A C 1
ATOM 1586 O O . LEU A 1 203 ? 16.908 11.905 5.912 1.00 94.12 203 LEU A O 1
ATOM 1590 N N . ASN A 1 204 ? 15.205 10.902 6.997 1.00 89.81 204 ASN A N 1
ATOM 1591 C CA . ASN A 1 204 ? 15.933 10.372 8.139 1.00 89.81 204 ASN A CA 1
ATOM 1592 C C . ASN A 1 204 ? 15.488 8.918 8.420 1.00 89.81 204 ASN A C 1
ATOM 1594 O O . ASN A 1 204 ? 14.773 8.298 7.635 1.00 89.81 204 ASN A O 1
ATOM 1598 N N . LYS A 1 205 ? 15.947 8.339 9.533 1.00 82.12 205 LYS A N 1
ATOM 1599 C CA . LYS A 1 205 ? 15.670 6.934 9.883 1.00 82.12 205 LYS A CA 1
ATOM 1600 C C . LYS A 1 205 ? 14.229 6.657 10.316 1.00 82.12 205 LYS A C 1
ATOM 1602 O O . LYS A 1 205 ? 13.858 5.492 10.413 1.00 82.12 205 LYS A O 1
ATOM 1607 N N . GLU A 1 206 ? 13.458 7.693 10.617 1.00 81.31 206 GLU A N 1
ATOM 1608 C CA . GLU A 1 206 ? 12.149 7.600 11.268 1.00 81.31 206 GLU A CA 1
ATOM 1609 C C . GLU A 1 206 ? 10.999 7.970 10.325 1.00 81.31 206 GLU A C 1
ATOM 1611 O O . GLU A 1 206 ? 9.868 7.560 10.564 1.00 81.31 206 GLU A O 1
ATOM 1616 N N . ASN A 1 207 ? 11.274 8.702 9.241 1.00 88.06 207 ASN A N 1
ATOM 1617 C CA . ASN A 1 207 ? 10.243 9.300 8.390 1.00 88.06 207 ASN A CA 1
ATOM 1618 C C . ASN A 1 207 ? 10.171 8.729 6.962 1.00 88.06 207 ASN A C 1
ATOM 1620 O O . ASN A 1 207 ? 9.526 9.340 6.111 1.00 88.06 207 ASN A O 1
ATOM 1624 N N . TYR A 1 208 ? 10.813 7.588 6.676 1.00 90.19 208 TYR A N 1
ATOM 1625 C CA . TYR A 1 208 ? 10.940 7.073 5.305 1.00 90.19 208 TYR A CA 1
ATOM 1626 C C . TYR A 1 208 ? 9.604 6.897 4.577 1.00 90.19 208 TYR A C 1
ATOM 1628 O O . TYR A 1 208 ? 9.513 7.307 3.426 1.00 90.19 208 TYR A O 1
ATOM 1636 N N . ASP A 1 209 ? 8.572 6.344 5.220 1.00 85.06 209 ASP A N 1
ATOM 1637 C CA . ASP A 1 209 ? 7.285 6.077 4.560 1.00 85.06 209 ASP A CA 1
ATOM 1638 C C . ASP A 1 209 ? 6.602 7.387 4.116 1.00 85.06 209 ASP A C 1
ATOM 1640 O O . ASP A 1 209 ? 6.230 7.555 2.950 1.00 85.06 209 ASP A O 1
ATOM 1644 N N . THR A 1 210 ? 6.544 8.374 5.017 1.00 87.25 210 THR A N 1
ATOM 1645 C CA . THR A 1 210 ? 6.026 9.720 4.728 1.00 87.25 210 THR A CA 1
ATOM 1646 C C . THR A 1 210 ? 6.883 10.444 3.689 1.00 87.25 210 THR A C 1
ATOM 1648 O O . THR A 1 210 ? 6.352 11.038 2.748 1.00 87.25 210 THR A O 1
ATOM 1651 N N . TRP A 1 211 ? 8.211 10.373 3.823 1.00 94.62 211 TRP A N 1
ATOM 1652 C CA . TRP A 1 211 ? 9.152 10.970 2.877 1.00 94.62 211 TRP A CA 1
ATOM 1653 C C . TRP A 1 211 ? 8.989 10.376 1.479 1.00 94.62 211 TRP A C 1
ATOM 1655 O O . TRP A 1 211 ? 8.907 11.121 0.506 1.00 94.62 211 TRP A O 1
ATOM 1665 N N . LYS A 1 212 ? 8.891 9.046 1.371 1.00 93.75 212 LYS A N 1
ATOM 1666 C CA . LYS A 1 212 ? 8.724 8.319 0.109 1.00 93.75 212 LYS A CA 1
ATOM 1667 C C . LYS A 1 212 ? 7.481 8.814 -0.620 1.00 93.75 212 LYS A C 1
ATOM 1669 O O . LYS A 1 212 ? 7.577 9.183 -1.787 1.00 93.75 212 LYS A O 1
ATOM 1674 N N . MET A 1 213 ? 6.352 8.899 0.086 1.00 90.62 213 MET A N 1
ATOM 1675 C CA . MET A 1 213 ? 5.089 9.397 -0.461 1.00 90.62 213 MET A CA 1
ATOM 1676 C C . MET A 1 213 ? 5.209 10.839 -0.979 1.00 90.62 213 MET A C 1
ATOM 1678 O O . MET A 1 213 ? 4.792 11.144 -2.098 1.00 90.62 213 MET A O 1
ATOM 1682 N N . GLN A 1 214 ? 5.807 11.736 -0.190 1.00 94.44 214 GLN A N 1
ATOM 1683 C CA . GLN A 1 214 ? 5.983 13.142 -0.571 1.00 94.44 214 GLN A CA 1
ATOM 1684 C C . GLN A 1 214 ? 6.954 13.311 -1.748 1.00 94.44 214 GLN A C 1
ATOM 1686 O O . GLN A 1 214 ? 6.704 14.106 -2.658 1.00 94.44 214 GLN A O 1
ATOM 1691 N N . MET A 1 215 ? 8.052 12.558 -1.741 1.00 95.69 215 MET A N 1
ATOM 1692 C CA . MET A 1 215 ? 9.081 12.592 -2.773 1.00 95.69 215 MET A CA 1
ATOM 1693 C C . MET A 1 215 ? 8.559 12.029 -4.098 1.00 95.69 215 MET A C 1
ATOM 1695 O O . MET A 1 215 ? 8.779 12.634 -5.147 1.00 95.69 215 MET A O 1
ATOM 1699 N N . GLU A 1 216 ? 7.812 10.923 -4.064 1.00 94.75 216 GLU A N 1
ATOM 1700 C CA . GLU A 1 216 ? 7.136 10.370 -5.241 1.00 94.75 216 GLU A CA 1
ATOM 1701 C C . GLU A 1 216 ? 6.155 11.387 -5.839 1.00 94.75 216 GLU A C 1
ATOM 1703 O O . GLU A 1 216 ? 6.223 11.678 -7.034 1.00 94.75 216 GLU A O 1
ATOM 1708 N N . ALA A 1 217 ? 5.316 12.021 -5.013 1.00 93.31 217 ALA A N 1
ATOM 1709 C CA . ALA A 1 217 ? 4.382 13.050 -5.472 1.00 93.31 217 ALA A CA 1
ATOM 1710 C C . ALA A 1 217 ? 5.091 14.247 -6.139 1.00 93.31 217 ALA A C 1
ATOM 1712 O O . ALA A 1 217 ? 4.621 14.759 -7.159 1.00 93.31 217 ALA A O 1
ATOM 1713 N N . LEU A 1 218 ? 6.239 14.681 -5.604 1.00 94.00 218 LEU A N 1
ATOM 1714 C CA . LEU A 1 218 ? 7.050 15.745 -6.207 1.00 94.00 218 LEU A CA 1
ATOM 1715 C C . LEU A 1 218 ? 7.625 15.321 -7.565 1.00 94.00 218 LEU A C 1
ATOM 1717 O O . LEU A 1 218 ? 7.565 16.085 -8.526 1.00 94.00 218 LEU A O 1
ATOM 1721 N N . LEU A 1 219 ? 8.154 14.102 -7.662 1.00 95.12 219 LEU A N 1
ATOM 1722 C CA . LEU A 1 219 ? 8.720 13.576 -8.904 1.00 95.12 219 LEU A CA 1
ATOM 1723 C C . LEU A 1 219 ? 7.649 13.368 -9.977 1.00 95.12 219 LEU A C 1
ATOM 1725 O O . LEU A 1 219 ? 7.927 13.601 -11.150 1.00 95.12 219 LEU A O 1
ATOM 1729 N N . ILE A 1 220 ? 6.432 12.969 -9.598 1.00 94.44 220 ILE A N 1
ATOM 1730 C CA . ILE A 1 220 ? 5.286 12.887 -10.515 1.00 94.44 220 ILE A CA 1
ATOM 1731 C C . ILE A 1 220 ? 4.938 14.281 -11.034 1.00 94.44 220 ILE A C 1
ATOM 1733 O O . ILE A 1 220 ? 4.834 14.477 -12.239 1.00 94.44 220 ILE A O 1
ATOM 1737 N N . LYS A 1 221 ? 4.816 15.264 -10.136 1.00 92.44 221 LYS A N 1
ATOM 1738 C CA . LYS A 1 221 ? 4.515 16.655 -10.500 1.00 92.44 221 LYS A CA 1
ATOM 1739 C C . LYS A 1 221 ? 5.554 17.255 -11.459 1.00 92.44 221 LYS A C 1
ATOM 1741 O O . LYS A 1 221 ? 5.205 18.106 -12.270 1.00 92.44 221 LYS A O 1
ATOM 1746 N N . ASN A 1 222 ? 6.811 16.829 -11.350 1.00 92.25 222 ASN A N 1
ATOM 1747 C CA . ASN A 1 222 ? 7.922 17.305 -12.174 1.00 92.25 222 ASN A CA 1
ATOM 1748 C C . ASN A 1 222 ? 8.189 16.428 -13.417 1.00 92.25 222 ASN A C 1
ATOM 1750 O O . ASN A 1 222 ? 9.249 16.572 -14.028 1.00 92.25 222 ASN A O 1
ATOM 1754 N N . ASP A 1 223 ? 7.288 15.502 -13.769 1.00 93.25 223 ASP A N 1
ATOM 1755 C CA . ASP A 1 223 ? 7.438 14.562 -14.896 1.00 93.25 223 ASP A CA 1
ATOM 1756 C C . ASP A 1 223 ? 8.739 13.725 -14.844 1.00 93.25 223 ASP A C 1
ATOM 1758 O O . ASP A 1 223 ? 9.315 13.329 -15.861 1.00 93.25 223 ASP A O 1
ATOM 1762 N N . ALA A 1 224 ? 9.225 13.455 -13.632 1.00 95.19 224 ALA A N 1
ATOM 1763 C CA . ALA A 1 224 ? 10.498 12.796 -13.351 1.00 95.19 224 ALA A CA 1
ATOM 1764 C C . ALA A 1 224 ? 10.336 11.358 -12.820 1.00 95.19 224 ALA A C 1
ATOM 1766 O O . ALA A 1 224 ? 11.275 10.563 -12.885 1.00 95.19 224 ALA A O 1
ATOM 1767 N N . TRP A 1 225 ? 9.150 10.993 -12.318 1.00 95.88 225 TRP A N 1
ATOM 1768 C CA . TRP A 1 225 ? 8.911 9.689 -11.683 1.00 95.88 225 TRP A CA 1
ATOM 1769 C C . TRP A 1 225 ? 9.189 8.488 -12.597 1.00 95.88 225 TRP A C 1
ATOM 1771 O O . TRP A 1 225 ? 9.706 7.470 -12.136 1.00 95.88 225 TRP A O 1
ATOM 1781 N N . SER A 1 226 ? 8.924 8.613 -13.901 1.00 94.19 226 SER A N 1
ATOM 1782 C CA . SER A 1 226 ? 9.106 7.518 -14.863 1.00 94.19 226 SER A CA 1
ATOM 1783 C C . SER A 1 226 ? 10.567 7.077 -15.034 1.00 94.19 226 SER A C 1
ATOM 1785 O O . SER A 1 226 ? 10.830 5.934 -15.410 1.00 94.19 226 SER A O 1
ATOM 1787 N N . TYR A 1 227 ? 11.531 7.954 -14.736 1.00 94.38 227 TYR A N 1
ATOM 1788 C CA . TYR A 1 227 ? 12.960 7.625 -14.720 1.00 94.38 227 TYR A CA 1
ATOM 1789 C C . TYR A 1 227 ? 13.335 6.861 -13.442 1.00 94.38 227 TYR A C 1
ATOM 1791 O O . TYR A 1 227 ? 14.119 5.914 -13.490 1.00 94.38 227 TYR A O 1
ATOM 1799 N N . VAL A 1 228 ? 12.715 7.230 -12.315 1.00 96.00 228 VAL A N 1
ATOM 1800 C CA . VAL A 1 228 ? 12.990 6.690 -10.976 1.00 96.00 228 VAL A CA 1
ATOM 1801 C C . VAL A 1 228 ? 12.392 5.295 -10.797 1.00 96.00 228 VAL A C 1
ATOM 1803 O O . VAL A 1 228 ? 13.105 4.366 -10.420 1.00 96.00 228 VAL A O 1
ATOM 1806 N N . ASN A 1 229 ? 11.111 5.110 -11.136 1.00 90.44 229 ASN A N 1
ATOM 1807 C CA . ASN A 1 229 ? 10.483 3.781 -11.162 1.00 90.44 229 ASN A CA 1
ATOM 1808 C C . ASN A 1 229 ? 10.993 2.921 -12.341 1.00 90.44 229 ASN A C 1
ATOM 1810 O O . ASN A 1 229 ? 10.852 1.696 -12.357 1.00 90.44 229 ASN A O 1
ATOM 1814 N N . GLY A 1 230 ? 11.627 3.585 -13.313 1.00 90.00 230 GLY A N 1
ATOM 1815 C CA . GLY A 1 230 ? 12.253 3.031 -14.500 1.00 90.00 230 GLY A CA 1
ATOM 1816 C C . GLY A 1 230 ? 11.295 2.444 -15.531 1.00 90.00 230 GLY A C 1
ATOM 1817 O O . GLY A 1 230 ? 11.671 1.516 -16.246 1.00 90.00 230 GLY A O 1
ATOM 1818 N N . ALA A 1 231 ? 10.092 3.011 -15.628 1.00 88.31 231 ALA A N 1
ATOM 1819 C CA . ALA A 1 231 ? 9.219 2.873 -16.788 1.00 88.31 231 ALA A CA 1
ATOM 1820 C C . ALA A 1 231 ? 9.868 3.459 -18.058 1.00 88.31 231 ALA A C 1
ATOM 1822 O O . ALA A 1 231 ? 9.699 2.923 -19.151 1.00 88.31 231 ALA A O 1
ATOM 1823 N N . THR A 1 232 ? 10.655 4.532 -17.925 1.00 87.81 232 THR A N 1
ATOM 1824 C CA . THR A 1 232 ? 11.450 5.106 -19.017 1.00 87.81 232 THR A CA 1
ATOM 1825 C C . THR A 1 232 ? 12.872 4.550 -18.978 1.00 87.81 232 THR A C 1
ATOM 1827 O O . THR A 1 232 ? 13.716 5.009 -18.207 1.00 87.81 232 THR A O 1
ATOM 1830 N N . VAL A 1 233 ? 13.164 3.574 -19.837 1.00 91.00 233 VAL A N 1
ATOM 1831 C CA . VAL A 1 233 ? 14.501 2.969 -19.954 1.00 91.00 233 VAL A CA 1
ATOM 1832 C C . VAL A 1 233 ? 15.422 3.860 -20.789 1.00 91.00 233 VAL A C 1
ATOM 1834 O O . VAL A 1 233 ? 14.986 4.478 -21.760 1.00 91.00 233 VAL A O 1
ATOM 1837 N N . LYS A 1 234 ? 16.706 3.921 -20.417 1.00 89.50 234 LYS A N 1
ATOM 1838 C CA . LYS A 1 234 ? 17.720 4.653 -21.181 1.00 89.50 234 LYS A CA 1
ATOM 1839 C C . LYS A 1 234 ? 17.805 4.104 -22.617 1.00 89.50 234 LYS A C 1
ATOM 1841 O O . LYS A 1 234 ? 18.092 2.915 -22.770 1.00 89.50 234 LYS A O 1
ATOM 1846 N N . PRO A 1 235 ? 17.607 4.939 -23.655 1.00 89.38 235 PRO A N 1
ATOM 1847 C CA . PRO A 1 235 ? 17.728 4.509 -25.045 1.00 89.38 235 PRO A CA 1
ATOM 1848 C C . PRO A 1 235 ? 19.132 3.987 -25.372 1.00 89.38 235 PRO A C 1
ATOM 1850 O O . PRO A 1 235 ? 20.133 4.523 -24.886 1.00 89.38 235 PRO A O 1
ATOM 1853 N N . ALA A 1 236 ? 19.204 2.958 -26.216 1.00 88.69 236 ALA A N 1
ATOM 1854 C CA . ALA A 1 236 ? 20.466 2.502 -26.784 1.00 88.69 236 ALA A CA 1
ATOM 1855 C C . ALA A 1 236 ? 20.951 3.502 -27.842 1.00 88.69 236 ALA A C 1
ATOM 1857 O O . ALA A 1 236 ? 20.174 3.947 -28.685 1.00 88.69 236 ALA A O 1
ATOM 1858 N N . VAL A 1 237 ? 22.239 3.835 -27.801 1.00 88.88 237 VAL A N 1
ATOM 1859 C CA . VAL A 1 237 ? 22.871 4.691 -28.809 1.00 88.88 237 VAL A CA 1
ATOM 1860 C C . VAL A 1 237 ? 23.224 3.840 -30.024 1.00 88.88 237 VAL A C 1
ATOM 1862 O O . VAL A 1 237 ? 23.939 2.843 -29.900 1.00 88.88 237 VAL A O 1
ATOM 1865 N N . VAL A 1 238 ? 22.746 4.244 -31.200 1.00 88.25 238 VAL A N 1
ATOM 1866 C CA . VAL A 1 238 ? 23.108 3.643 -32.485 1.00 88.25 238 VAL A CA 1
ATOM 1867 C C . VAL A 1 238 ? 24.240 4.467 -33.094 1.00 88.25 238 VAL A C 1
ATOM 1869 O O . VAL A 1 238 ? 24.133 5.677 -33.279 1.00 88.25 238 VAL A O 1
ATOM 1872 N N . VAL A 1 239 ? 25.362 3.811 -33.394 1.00 84.75 239 VAL A N 1
ATOM 1873 C CA . VAL A 1 239 ? 26.565 4.485 -33.904 1.00 84.75 239 VAL A CA 1
ATOM 1874 C C . VAL A 1 239 ? 26.256 5.195 -35.225 1.00 84.75 239 VAL A C 1
ATOM 1876 O O . VAL A 1 239 ? 25.849 4.559 -36.193 1.00 84.75 239 VAL A O 1
ATOM 1879 N N . GLY A 1 240 ? 26.494 6.508 -35.265 1.00 81.56 240 GLY A N 1
ATOM 1880 C CA . GLY A 1 240 ? 26.270 7.347 -36.447 1.00 81.56 240 GLY A CA 1
ATOM 1881 C C . GLY A 1 240 ? 24.865 7.944 -36.558 1.00 81.56 240 GLY A C 1
ATOM 1882 O O . GLY A 1 240 ? 24.642 8.753 -37.455 1.00 81.56 240 GLY A O 1
ATOM 1883 N N . ASP A 1 241 ? 23.948 7.604 -35.648 1.00 87.31 241 ASP A N 1
ATOM 1884 C CA . ASP A 1 241 ? 22.624 8.215 -35.579 1.00 87.31 241 ASP A CA 1
ATOM 1885 C C . ASP A 1 241 ? 22.576 9.316 -34.510 1.00 87.31 241 ASP A C 1
ATOM 1887 O O . ASP A 1 241 ? 22.599 9.059 -33.303 1.00 87.31 241 ASP A O 1
ATOM 1891 N N . VAL A 1 242 ? 22.483 10.559 -34.983 1.00 89.38 242 VAL A N 1
ATOM 1892 C CA . VAL A 1 242 ? 22.418 11.764 -34.149 1.00 89.38 242 VAL A CA 1
ATOM 1893 C C . VAL A 1 242 ? 21.158 11.778 -33.280 1.00 89.38 242 VAL A C 1
ATOM 1895 O O . VAL A 1 242 ? 21.205 12.284 -32.158 1.00 89.38 242 VAL A O 1
ATOM 1898 N N . GLU A 1 243 ? 20.047 11.210 -33.755 1.00 88.44 243 GLU A N 1
ATOM 1899 C CA . GLU A 1 243 ? 18.783 11.204 -33.015 1.00 88.44 243 GLU A CA 1
ATOM 1900 C C . GLU A 1 243 ? 18.854 10.263 -31.808 1.00 88.44 243 GLU A C 1
ATOM 1902 O O . GLU A 1 243 ? 18.476 10.661 -30.701 1.00 88.44 243 GLU A O 1
ATOM 1907 N N . SER A 1 244 ? 19.421 9.061 -31.975 1.00 86.50 244 SER A N 1
ATOM 1908 C CA . SER A 1 244 ? 19.633 8.123 -30.863 1.00 86.50 244 SER A CA 1
ATOM 1909 C C . SER A 1 244 ? 20.555 8.683 -29.770 1.00 86.50 244 SER A C 1
ATOM 1911 O O . SER A 1 244 ? 20.264 8.546 -28.578 1.00 86.50 244 SER A O 1
ATOM 1913 N N . GLU A 1 245 ? 21.632 9.376 -30.155 1.00 89.00 245 GLU A N 1
ATOM 1914 C CA . GLU A 1 245 ? 22.558 10.020 -29.220 1.00 89.00 245 GLU A CA 1
ATOM 1915 C C . GLU A 1 245 ? 21.868 11.176 -28.479 1.00 89.00 245 GLU A C 1
ATOM 1917 O O . GLU A 1 245 ? 21.945 11.274 -27.251 1.00 89.00 245 GLU A O 1
ATOM 1922 N N . ALA A 1 246 ? 21.116 12.019 -29.197 1.00 91.75 246 ALA A N 1
ATOM 1923 C CA . ALA A 1 246 ? 20.357 13.115 -28.598 1.00 91.75 246 ALA A CA 1
ATOM 1924 C C . ALA A 1 246 ? 19.295 12.610 -27.605 1.00 91.75 246 ALA A C 1
ATOM 1926 O O . ALA A 1 246 ? 19.151 13.181 -26.518 1.00 91.75 246 ALA A O 1
ATOM 1927 N N . ALA A 1 247 ? 18.592 11.522 -27.934 1.00 90.12 247 ALA A N 1
ATOM 1928 C CA . ALA A 1 247 ? 17.609 10.891 -27.058 1.00 90.12 247 ALA A CA 1
ATOM 1929 C C . ALA A 1 247 ? 18.255 10.314 -25.786 1.00 90.12 247 ALA A C 1
ATOM 1931 O O . ALA A 1 247 ? 17.761 10.549 -24.678 1.00 90.12 247 ALA A O 1
ATOM 1932 N N . ALA A 1 248 ? 19.393 9.622 -25.912 1.00 91.44 248 ALA A N 1
ATOM 1933 C CA . ALA A 1 248 ? 20.134 9.096 -24.767 1.00 91.44 248 ALA A CA 1
ATOM 1934 C C . ALA A 1 248 ? 20.651 10.218 -23.851 1.00 91.44 248 ALA A C 1
ATOM 1936 O O . ALA A 1 248 ? 20.537 10.126 -22.625 1.00 91.44 248 ALA A O 1
ATOM 1937 N N . GLN A 1 249 ? 21.166 11.310 -24.421 1.00 93.19 249 GLN A N 1
ATOM 1938 C CA . GLN A 1 249 ? 21.595 12.480 -23.652 1.00 93.19 249 GLN A CA 1
ATOM 1939 C C . GLN A 1 249 ? 20.423 13.181 -22.961 1.00 93.19 249 GLN A C 1
ATOM 1941 O O . GLN A 1 249 ? 20.552 13.612 -21.814 1.00 93.19 249 GLN A O 1
ATOM 1946 N N . GLN A 1 250 ? 19.273 13.287 -23.630 1.00 93.62 250 GLN A N 1
ATOM 1947 C CA . GLN A 1 250 ? 18.070 13.860 -23.035 1.00 93.62 250 GLN A CA 1
ATOM 1948 C C . GLN A 1 250 ? 17.585 13.027 -21.846 1.00 93.62 250 GLN A C 1
ATOM 1950 O O . GLN A 1 250 ? 17.270 13.595 -20.799 1.00 93.62 250 GLN A O 1
ATOM 1955 N N . TRP A 1 251 ? 17.603 11.698 -21.971 1.00 95.69 251 TRP A N 1
ATOM 1956 C CA . TRP A 1 251 ? 17.302 10.791 -20.865 1.00 95.69 251 TRP A CA 1
ATOM 1957 C C . TRP A 1 251 ? 18.244 11.029 -19.679 1.00 95.69 251 TRP A C 1
ATOM 1959 O O . TRP A 1 251 ? 17.779 11.227 -18.560 1.00 95.69 251 TRP A O 1
ATOM 1969 N N . VAL A 1 252 ? 19.561 11.108 -19.923 1.00 95.62 252 VAL A N 1
ATOM 1970 C CA . VAL A 1 252 ? 20.565 11.345 -18.866 1.00 95.62 252 VAL A CA 1
ATOM 1971 C C . VAL A 1 252 ? 20.339 12.683 -18.165 1.00 95.62 252 VAL A C 1
ATOM 1973 O O . VAL A 1 252 ? 20.455 12.758 -16.942 1.00 95.62 252 VAL A O 1
ATOM 1976 N N . ARG A 1 253 ? 19.991 13.741 -18.909 1.00 95.56 253 ARG A N 1
ATOM 1977 C CA . ARG A 1 253 ? 19.673 15.054 -18.326 1.00 95.56 253 ARG A CA 1
ATOM 1978 C C . ARG A 1 253 ? 18.468 14.980 -17.390 1.00 95.56 253 ARG A C 1
ATOM 1980 O O . ARG A 1 253 ? 18.519 15.553 -16.305 1.00 95.56 253 ARG A O 1
ATOM 1987 N N . ASN A 1 254 ? 17.409 14.287 -17.794 1.00 94.69 254 ASN A N 1
ATOM 1988 C CA . ASN A 1 254 ? 16.187 14.171 -17.002 1.00 94.69 254 ASN A CA 1
ATOM 1989 C C . ASN A 1 254 ? 16.377 13.269 -15.771 1.00 94.69 254 ASN A C 1
ATOM 1991 O O . ASN A 1 254 ? 16.015 13.675 -14.669 1.00 94.69 254 ASN A O 1
ATOM 1995 N N . ASP A 1 255 ? 17.041 12.119 -15.921 1.00 97.38 255 ASP A N 1
ATOM 1996 C CA . ASP A 1 255 ? 17.414 11.253 -14.793 1.00 97.38 255 ASP A CA 1
ATOM 1997 C C . ASP A 1 255 ? 18.316 11.989 -13.787 1.00 97.38 255 ASP A C 1
ATOM 1999 O O . ASP A 1 255 ? 18.112 11.899 -12.579 1.00 97.38 255 ASP A O 1
ATOM 2003 N N . SER A 1 256 ? 19.261 12.807 -14.267 1.00 96.69 256 SER A N 1
ATOM 2004 C CA . SER A 1 256 ? 20.139 13.602 -13.395 1.00 96.69 256 SER A CA 1
ATOM 2005 C C . SER A 1 256 ? 19.379 14.661 -12.594 1.00 96.69 256 SER A C 1
ATOM 2007 O O . SER A 1 256 ? 19.737 14.923 -11.444 1.00 96.69 256 SER A O 1
ATOM 2009 N N . LYS A 1 257 ? 18.326 15.262 -13.166 1.00 96.00 257 LYS A N 1
ATOM 2010 C CA . LYS A 1 257 ? 17.438 16.182 -12.437 1.00 96.00 257 LYS A CA 1
ATOM 2011 C C . LYS A 1 257 ? 16.672 15.438 -11.347 1.00 96.00 257 LYS A C 1
ATOM 2013 O O . LYS A 1 257 ? 16.771 15.824 -10.189 1.00 96.00 257 LYS A O 1
ATOM 2018 N N . ALA A 1 258 ? 16.031 14.320 -11.696 1.00 96.56 258 ALA A N 1
ATOM 2019 C CA . ALA A 1 258 ? 15.311 13.474 -10.744 1.00 96.56 258 ALA A CA 1
ATOM 2020 C C . ALA A 1 258 ? 16.214 13.028 -9.582 1.00 96.56 258 ALA A C 1
ATOM 2022 O O . ALA A 1 258 ? 15.860 13.132 -8.410 1.00 96.56 258 ALA A O 1
ATOM 2023 N N . LYS A 1 259 ? 17.434 12.589 -9.908 1.00 97.38 259 LYS A N 1
ATOM 2024 C CA . LYS A 1 259 ? 18.452 12.208 -8.930 1.00 97.38 259 LYS A CA 1
ATOM 2025 C C . LYS A 1 259 ? 18.837 13.373 -8.020 1.00 97.38 259 LYS A C 1
ATOM 2027 O O . LYS A 1 259 ? 18.994 13.170 -6.820 1.00 97.38 259 LYS A O 1
ATOM 2032 N N . SER A 1 260 ? 19.009 14.571 -8.578 1.00 95.75 260 SER A N 1
ATOM 2033 C CA . SER A 1 260 ? 19.354 15.771 -7.808 1.00 95.75 260 SER A CA 1
ATOM 2034 C C . SER A 1 260 ? 18.237 16.145 -6.837 1.00 95.75 260 SER A C 1
ATOM 2036 O O . SER A 1 260 ? 18.524 16.386 -5.668 1.00 95.75 260 SER A O 1
ATOM 2038 N N . ASP A 1 261 ? 16.981 16.107 -7.287 1.00 94.88 261 ASP A N 1
ATOM 2039 C CA . ASP A 1 261 ? 15.816 16.378 -6.441 1.00 94.88 261 ASP A CA 1
ATOM 2040 C C . ASP A 1 261 ? 15.752 15.403 -5.255 1.00 94.88 261 ASP A C 1
ATOM 2042 O O . ASP A 1 261 ? 15.596 15.832 -4.113 1.00 94.88 261 ASP A O 1
ATOM 2046 N N . ILE A 1 262 ? 15.972 14.104 -5.504 1.00 96.25 262 ILE A N 1
ATOM 2047 C CA . ILE A 1 262 ? 16.031 13.083 -4.447 1.00 96.25 262 ILE A CA 1
ATOM 2048 C C . ILE A 1 262 ? 17.184 13.364 -3.476 1.00 96.25 262 ILE A C 1
ATOM 2050 O O . ILE A 1 262 ? 16.978 13.352 -2.268 1.00 96.25 262 ILE A O 1
ATOM 2054 N N . ILE A 1 263 ? 18.397 13.630 -3.976 1.00 95.81 263 ILE A N 1
ATOM 2055 C CA . ILE A 1 263 ? 19.581 13.869 -3.132 1.00 95.81 263 ILE A CA 1
ATOM 2056 C C . ILE A 1 263 ? 19.383 15.078 -2.218 1.00 95.81 263 ILE A C 1
ATOM 2058 O O . ILE A 1 263 ? 19.742 15.022 -1.042 1.00 95.81 263 ILE A O 1
ATOM 2062 N N . LEU A 1 264 ? 18.816 16.164 -2.745 1.00 94.06 264 LEU A N 1
ATOM 2063 C CA . LEU A 1 264 ? 18.567 17.381 -1.976 1.00 94.06 264 LEU A CA 1
ATOM 2064 C C . LEU A 1 264 ? 17.485 17.182 -0.900 1.00 94.06 264 LEU A C 1
ATOM 2066 O O . LEU A 1 264 ? 17.437 17.951 0.058 1.00 94.06 264 LEU A O 1
ATOM 2070 N N . ALA A 1 265 ? 16.650 16.148 -1.031 1.00 95.12 265 ALA A N 1
ATOM 2071 C CA . ALA A 1 265 ? 15.612 15.793 -0.070 1.00 95.12 265 ALA A CA 1
ATOM 2072 C C . ALA A 1 265 ? 16.091 14.787 0.993 1.00 95.12 265 ALA A C 1
ATOM 2074 O O . ALA A 1 265 ? 15.274 14.286 1.764 1.00 95.12 265 ALA A O 1
ATOM 2075 N N . ILE A 1 266 ? 17.388 14.470 1.061 1.00 95.25 266 ILE A N 1
ATOM 2076 C CA . ILE A 1 266 ? 17.960 13.528 2.035 1.00 95.25 266 ILE A CA 1
ATOM 2077 C C . ILE A 1 266 ? 18.747 14.288 3.100 1.00 95.25 266 ILE A C 1
ATOM 2079 O O . ILE A 1 266 ? 19.524 15.191 2.787 1.00 95.25 266 ILE A O 1
ATOM 2083 N N . ASN A 1 267 ? 18.592 13.900 4.370 1.00 95.12 267 ASN A N 1
ATOM 2084 C CA . ASN A 1 267 ? 19.397 14.484 5.436 1.00 95.12 267 ASN A CA 1
ATOM 2085 C C . ASN A 1 267 ? 20.893 14.200 5.183 1.00 95.12 267 ASN A C 1
ATOM 2087 O O . ASN A 1 267 ? 21.254 13.055 4.886 1.00 95.12 267 ASN A O 1
ATOM 2091 N N . PRO A 1 268 ? 21.795 15.188 5.344 1.00 94.81 268 PRO A N 1
ATOM 2092 C CA . PRO A 1 268 ? 23.230 14.991 5.157 1.00 94.81 268 PRO A CA 1
ATOM 2093 C C . PRO A 1 268 ? 23.827 13.769 5.881 1.00 94.81 268 PRO A C 1
ATOM 2095 O O . PRO A 1 268 ? 24.758 13.156 5.353 1.00 94.81 268 PRO A O 1
ATOM 2098 N N . SER A 1 269 ? 23.289 13.370 7.046 1.00 93.56 269 SER A N 1
ATOM 2099 C CA . SER A 1 269 ? 23.745 12.181 7.792 1.00 93.56 269 SER A CA 1
ATOM 2100 C C . SER A 1 269 ? 23.563 10.866 7.027 1.00 93.56 269 SER A C 1
ATOM 2102 O O . SER A 1 269 ? 24.325 9.914 7.236 1.00 93.56 269 SER A O 1
ATOM 2104 N N . GLU A 1 270 ? 22.585 10.824 6.123 1.00 93.06 270 GLU A N 1
ATOM 2105 C CA . GLU A 1 270 ? 22.184 9.640 5.369 1.00 93.06 270 GLU A CA 1
ATOM 2106 C C . GLU A 1 270 ? 22.760 9.603 3.945 1.00 93.06 270 GLU A C 1
ATOM 2108 O O . GLU A 1 270 ? 22.748 8.553 3.305 1.00 93.06 270 GLU A O 1
ATOM 2113 N N . LEU A 1 271 ? 23.381 10.686 3.457 1.00 94.31 271 LEU A N 1
ATOM 2114 C CA . LEU A 1 271 ? 23.985 10.733 2.113 1.00 94.31 271 LEU A CA 1
ATOM 2115 C C . LEU A 1 271 ? 25.078 9.674 1.892 1.00 94.31 271 LEU A C 1
ATOM 2117 O O . LEU A 1 271 ? 25.298 9.219 0.768 1.00 94.31 271 LEU A O 1
ATOM 2121 N N . LYS A 1 272 ? 25.741 9.221 2.963 1.00 93.25 272 LYS A N 1
ATOM 2122 C CA . LYS A 1 272 ? 26.722 8.123 2.906 1.00 93.25 272 LYS A CA 1
ATOM 2123 C C . LYS A 1 272 ? 26.135 6.816 2.359 1.00 93.25 272 LYS A C 1
ATOM 2125 O O . LYS A 1 272 ? 26.879 6.017 1.798 1.00 93.25 272 LYS A O 1
ATOM 2130 N N . GLN A 1 273 ? 24.825 6.611 2.503 1.00 90.31 273 GLN A N 1
ATOM 2131 C CA . GLN A 1 273 ? 24.137 5.381 2.113 1.00 90.31 273 GLN A CA 1
ATOM 2132 C C . GLN A 1 273 ? 23.996 5.223 0.594 1.00 90.31 273 GLN A C 1
ATOM 2134 O O . GLN A 1 273 ? 23.943 4.101 0.089 1.00 90.31 273 GLN A O 1
ATOM 2139 N N . ILE A 1 274 ? 23.961 6.341 -0.136 1.00 94.56 274 ILE A N 1
ATOM 2140 C CA . ILE A 1 274 ? 23.687 6.386 -1.582 1.00 94.56 274 ILE A CA 1
ATOM 2141 C C . ILE A 1 274 ? 24.945 6.640 -2.423 1.00 94.56 274 ILE A C 1
ATOM 2143 O O . ILE A 1 274 ? 24.871 6.881 -3.630 1.00 94.56 274 ILE A O 1
ATOM 2147 N N . LYS A 1 275 ? 26.127 6.584 -1.799 1.00 90.69 275 LYS A N 1
ATOM 2148 C CA . LYS A 1 275 ? 27.405 6.781 -2.486 1.00 90.69 275 LYS A CA 1
ATOM 2149 C C . LYS A 1 275 ? 27.574 5.751 -3.609 1.00 90.69 275 LYS A C 1
ATOM 2151 O O . LYS A 1 275 ? 27.405 4.556 -3.393 1.00 90.69 275 LYS A O 1
ATOM 2156 N N . GLY A 1 276 ? 27.959 6.223 -4.793 1.00 89.50 276 GLY A N 1
ATOM 2157 C CA . GLY A 1 276 ? 28.230 5.370 -5.955 1.00 89.50 276 GLY A CA 1
ATOM 2158 C C . GLY A 1 276 ? 27.012 5.028 -6.815 1.00 89.50 276 GLY A C 1
ATOM 2159 O O . GLY A 1 276 ? 27.204 4.434 -7.868 1.00 89.50 276 GLY A O 1
ATOM 2160 N N . CYS A 1 277 ? 25.795 5.437 -6.433 1.00 93.00 277 CYS A N 1
ATOM 2161 C CA . CYS A 1 277 ? 24.622 5.277 -7.296 1.00 93.00 277 CYS A CA 1
ATOM 2162 C C . CYS A 1 277 ? 24.763 6.167 -8.541 1.00 93.00 277 CYS A C 1
ATOM 2164 O O . CYS A 1 277 ? 25.009 7.373 -8.420 1.00 93.00 277 CYS A O 1
ATOM 2166 N N . GLY A 1 278 ? 24.616 5.586 -9.730 1.00 92.25 278 GLY A N 1
ATOM 2167 C CA . GLY A 1 278 ? 24.747 6.245 -11.028 1.00 92.25 278 GLY A CA 1
ATOM 2168 C C . GLY A 1 278 ? 23.478 6.977 -11.455 1.00 92.25 278 GLY A C 1
ATOM 2169 O O . GLY A 1 278 ? 23.559 8.146 -11.834 1.00 92.25 278 GLY A O 1
ATOM 2170 N N . SER A 1 279 ? 22.321 6.339 -11.295 1.00 95.25 279 SER A N 1
ATOM 2171 C CA . SER A 1 279 ? 21.009 6.841 -11.730 1.00 95.25 279 SER A CA 1
ATOM 2172 C C . SER A 1 279 ? 20.086 7.237 -10.573 1.00 95.25 279 SER A C 1
ATOM 2174 O O . SER A 1 279 ? 20.335 6.887 -9.415 1.00 95.25 279 SER A O 1
ATOM 2176 N N . SER A 1 280 ? 19.003 7.959 -10.877 1.00 96.94 280 SER A N 1
ATOM 2177 C CA . SER A 1 280 ? 17.948 8.262 -9.895 1.00 96.94 280 SER A CA 1
ATOM 2178 C C . SER A 1 280 ? 17.268 6.988 -9.371 1.00 96.94 280 SER A C 1
ATOM 2180 O O . SER A 1 280 ? 17.042 6.852 -8.167 1.00 96.94 280 SER A O 1
ATOM 2182 N N . ARG A 1 281 ? 17.050 6.006 -10.255 1.00 96.19 281 ARG A N 1
ATOM 2183 C CA . ARG A 1 281 ? 16.512 4.680 -9.925 1.00 96.19 281 ARG A CA 1
ATOM 2184 C C . ARG A 1 281 ? 17.384 3.917 -8.933 1.00 96.19 281 ARG A C 1
ATOM 2186 O O . ARG A 1 281 ? 16.869 3.347 -7.976 1.00 96.19 281 ARG A O 1
ATOM 2193 N N . GLU A 1 282 ? 18.700 3.901 -9.138 1.00 95.75 282 GLU A N 1
ATOM 2194 C CA . GLU A 1 282 ? 19.625 3.244 -8.206 1.00 95.75 282 GLU A CA 1
ATOM 2195 C C . GLU A 1 282 ? 19.578 3.873 -6.812 1.00 95.75 282 GLU A C 1
ATOM 2197 O O . GLU A 1 282 ? 19.561 3.145 -5.821 1.00 95.75 282 GLU A O 1
ATOM 2202 N N . VAL A 1 283 ? 19.511 5.210 -6.731 1.00 97.25 283 VAL A N 1
ATOM 2203 C CA . VAL A 1 283 ? 19.346 5.917 -5.451 1.00 97.25 283 VAL A CA 1
ATOM 2204 C C . VAL A 1 283 ? 18.046 5.481 -4.774 1.00 97.25 283 VAL A C 1
ATOM 2206 O O . VAL A 1 283 ? 18.072 5.100 -3.605 1.00 97.25 283 VAL A O 1
ATOM 2209 N N . TRP A 1 284 ? 16.929 5.481 -5.506 1.00 96.69 284 TRP A N 1
ATOM 2210 C CA . TRP A 1 284 ? 15.618 5.109 -4.971 1.00 96.69 284 TRP A CA 1
ATOM 2211 C C . TRP A 1 284 ? 15.587 3.680 -4.422 1.00 96.69 284 TRP A C 1
ATOM 2213 O O . TRP A 1 284 ? 15.237 3.475 -3.262 1.00 96.69 284 TRP A O 1
ATOM 2223 N N . LEU A 1 285 ? 16.042 2.704 -5.215 1.00 92.81 285 LEU A N 1
ATOM 2224 C CA . LEU A 1 285 ? 16.103 1.296 -4.807 1.00 92.81 285 LEU A CA 1
ATOM 2225 C C . LEU A 1 285 ? 17.040 1.079 -3.612 1.00 92.81 285 LEU A C 1
ATOM 2227 O O . LEU A 1 285 ? 16.771 0.241 -2.751 1.00 92.81 285 LEU A O 1
ATOM 2231 N N . LYS A 1 286 ? 18.144 1.832 -3.533 1.00 93.25 286 LYS A N 1
ATOM 2232 C CA . LYS A 1 286 ? 19.072 1.754 -2.401 1.00 93.25 286 LYS A CA 1
ATOM 2233 C C . LYS A 1 286 ? 18.424 2.248 -1.110 1.00 93.25 286 LYS A C 1
ATOM 2235 O O . LYS A 1 286 ? 18.585 1.599 -0.081 1.00 93.25 286 LYS A O 1
ATOM 2240 N N . LEU A 1 287 ? 17.711 3.374 -1.161 1.00 93.31 287 LEU A N 1
ATOM 2241 C CA . LEU A 1 287 ? 16.987 3.917 -0.011 1.00 93.31 287 LEU A CA 1
ATOM 2242 C C . LEU A 1 287 ? 15.853 2.984 0.413 1.00 93.31 287 LEU A C 1
ATOM 2244 O O . LEU A 1 287 ? 15.743 2.671 1.594 1.00 93.31 287 LEU A O 1
ATOM 2248 N N . GLU A 1 288 ? 15.079 2.476 -0.545 1.00 90.25 288 GLU A N 1
ATOM 2249 C CA . GLU A 1 288 ? 14.042 1.475 -0.293 1.00 90.25 288 GLU A CA 1
ATOM 2250 C C . GLU A 1 288 ? 14.617 0.242 0.405 1.00 90.25 288 GLU A C 1
ATOM 2252 O O . GLU A 1 288 ? 14.156 -0.121 1.480 1.00 90.25 288 GLU A O 1
ATOM 2257 N N . GLY A 1 289 ? 15.708 -0.334 -0.098 1.00 86.88 289 GLY A N 1
ATOM 2258 C CA . GLY A 1 289 ? 16.335 -1.495 0.538 1.00 86.88 289 GLY A CA 1
ATOM 2259 C C . GLY A 1 289 ? 16.886 -1.253 1.952 1.00 86.88 289 GLY A C 1
ATOM 2260 O O . GLY A 1 289 ? 17.056 -2.213 2.701 1.00 86.88 289 GLY A O 1
ATOM 2261 N N . ILE A 1 290 ? 17.190 -0.005 2.329 1.00 85.75 290 ILE A N 1
ATOM 2262 C CA . ILE A 1 290 ? 17.728 0.339 3.658 1.00 85.75 290 ILE A CA 1
ATOM 2263 C C . ILE A 1 290 ? 16.610 0.654 4.650 1.00 85.75 290 ILE A C 1
ATOM 2265 O O . ILE A 1 290 ? 16.661 0.200 5.793 1.00 85.75 290 ILE A O 1
ATOM 2269 N N . TYR A 1 291 ? 15.637 1.460 4.229 1.00 85.88 291 TYR A N 1
ATOM 2270 C CA . TYR A 1 291 ? 14.646 2.052 5.123 1.00 85.88 291 TYR A CA 1
ATOM 2271 C C . TYR A 1 291 ? 13.285 1.371 5.063 1.00 85.88 291 TYR A C 1
ATOM 2273 O O . TYR A 1 291 ? 12.589 1.338 6.078 1.00 85.88 291 TYR A O 1
ATOM 2281 N N . GLN A 1 292 ? 12.920 0.770 3.927 1.00 82.06 292 GLN A N 1
ATOM 2282 C CA . GLN A 1 292 ? 11.702 -0.023 3.819 1.00 82.06 292 GLN A CA 1
ATOM 2283 C C . GLN A 1 292 ? 11.925 -1.364 4.531 1.00 82.06 292 GLN A C 1
ATOM 2285 O O . GLN A 1 292 ? 12.238 -2.394 3.930 1.00 82.06 292 GLN A O 1
ATOM 2290 N N . SER A 1 293 ? 11.804 -1.353 5.857 1.00 71.12 293 SER A N 1
ATOM 2291 C CA . SER A 1 293 ? 11.966 -2.543 6.686 1.00 71.12 293 SER A CA 1
ATOM 2292 C C . SER A 1 293 ? 10.812 -3.517 6.440 1.00 71.12 293 SER A C 1
ATOM 2294 O O . SER A 1 293 ? 9.794 -3.479 7.122 1.00 71.12 293 SER A O 1
ATOM 2296 N N . LYS A 1 294 ? 10.984 -4.422 5.467 1.00 73.56 294 LYS A N 1
ATOM 2297 C CA . LYS A 1 294 ? 10.066 -5.542 5.176 1.00 73.56 294 LYS A CA 1
ATOM 2298 C C . LYS A 1 294 ? 10.464 -6.862 5.870 1.00 73.56 294 LYS A C 1
ATOM 2300 O O . LYS A 1 294 ? 9.903 -7.921 5.592 1.00 73.56 294 LYS A O 1
ATOM 2305 N N . GLY A 1 295 ? 11.454 -6.819 6.766 1.00 76.75 295 GLY A N 1
ATOM 2306 C CA . GLY A 1 295 ? 12.097 -8.009 7.335 1.00 76.75 295 GLY A CA 1
ATOM 2307 C C . GLY A 1 295 ? 11.284 -8.752 8.413 1.00 76.75 295 GLY A C 1
ATOM 2308 O O . GLY A 1 295 ? 10.359 -8.184 9.001 1.00 76.75 295 GLY A O 1
ATOM 2309 N N . PRO A 1 296 ? 11.665 -10.004 8.754 1.00 75.88 296 PRO A N 1
ATOM 2310 C CA . PRO A 1 296 ? 10.947 -10.838 9.725 1.00 75.88 296 PRO A CA 1
ATOM 2311 C C . PRO A 1 296 ? 10.779 -10.199 11.108 1.00 75.88 296 PRO A C 1
ATOM 2313 O O . PRO A 1 296 ? 9.728 -10.340 11.722 1.00 75.88 296 PRO A O 1
ATOM 2316 N N . ALA A 1 297 ? 11.780 -9.452 11.584 1.00 80.00 297 ALA A N 1
ATOM 2317 C CA . ALA A 1 297 ? 11.710 -8.765 12.874 1.00 80.00 297 ALA A CA 1
ATOM 2318 C C . ALA A 1 297 ? 10.602 -7.700 12.903 1.00 80.00 297 ALA A C 1
ATOM 2320 O O . ALA A 1 297 ? 9.849 -7.624 13.868 1.00 80.00 297 ALA A O 1
ATOM 2321 N N . ARG A 1 298 ? 10.450 -6.915 11.827 1.00 85.31 298 ARG A N 1
ATOM 2322 C CA . ARG A 1 298 ? 9.373 -5.922 11.717 1.00 85.31 298 ARG A CA 1
ATOM 2323 C C . ARG A 1 298 ? 8.009 -6.601 11.615 1.00 85.31 298 ARG A C 1
ATOM 2325 O O . ARG A 1 298 ? 7.095 -6.171 12.313 1.00 85.31 298 ARG A O 1
ATOM 2332 N N . LYS A 1 299 ? 7.903 -7.698 10.847 1.00 85.88 299 LYS A N 1
ATOM 2333 C CA . LYS A 1 299 ? 6.670 -8.507 10.752 1.00 85.88 299 LYS A CA 1
ATOM 2334 C C . LYS A 1 299 ? 6.257 -9.012 12.132 1.00 85.88 299 LYS A C 1
ATOM 2336 O O . LYS A 1 299 ? 5.121 -8.813 12.544 1.00 85.88 299 LYS A O 1
ATOM 2341 N N . ALA A 1 300 ? 7.198 -9.603 12.867 1.00 85.81 300 ALA A N 1
ATOM 2342 C CA . ALA A 1 300 ? 6.963 -10.103 14.214 1.00 85.81 300 ALA A CA 1
ATOM 2343 C C . ALA A 1 300 ? 6.542 -8.985 15.178 1.00 85.81 300 ALA A C 1
ATOM 2345 O O . ALA A 1 300 ? 5.599 -9.175 15.938 1.00 85.81 300 ALA A O 1
ATOM 2346 N N . THR A 1 301 ? 7.185 -7.814 15.127 1.00 89.00 301 THR A N 1
ATOM 2347 C CA . THR A 1 301 ? 6.813 -6.666 15.968 1.00 89.00 301 THR A CA 1
ATOM 2348 C C . THR A 1 301 ? 5.398 -6.169 15.676 1.00 89.00 301 THR A C 1
ATOM 2350 O O . THR A 1 301 ? 4.637 -5.966 16.616 1.00 89.00 301 THR A O 1
ATOM 2353 N N . LEU A 1 302 ? 5.020 -6.014 14.404 1.00 92.44 302 LEU A N 1
ATOM 2354 C CA . LEU A 1 302 ? 3.682 -5.545 14.024 1.00 92.44 302 LEU A CA 1
ATOM 2355 C C . LEU A 1 302 ? 2.597 -6.578 14.363 1.00 92.44 302 LEU A C 1
ATOM 2357 O O . LEU A 1 302 ? 1.569 -6.229 14.935 1.00 92.44 302 LEU A O 1
ATOM 2361 N N . LEU A 1 303 ? 2.847 -7.866 14.107 1.00 92.38 303 LEU A N 1
ATOM 2362 C CA . LEU A 1 303 ? 1.932 -8.938 14.515 1.00 92.38 303 LEU A CA 1
ATOM 2363 C C . LEU A 1 303 ? 1.799 -9.020 16.038 1.00 92.38 303 LEU A C 1
ATOM 2365 O O . LEU A 1 303 ? 0.699 -9.212 16.554 1.00 92.38 303 LEU A O 1
ATOM 2369 N N . LYS A 1 304 ? 2.901 -8.839 16.776 1.00 91.25 304 LYS A N 1
ATOM 2370 C CA . LYS A 1 304 ? 2.882 -8.753 18.240 1.00 91.25 304 LYS A CA 1
ATOM 2371 C C . LYS A 1 304 ? 2.040 -7.565 18.707 1.00 91.25 304 LYS A C 1
ATOM 2373 O O . LYS A 1 304 ? 1.275 -7.716 19.652 1.00 91.25 304 LYS A O 1
ATOM 2378 N N . GLN A 1 305 ? 2.156 -6.416 18.043 1.00 92.31 305 GLN A N 1
ATOM 2379 C CA . GLN A 1 305 ? 1.353 -5.233 18.341 1.00 92.31 305 GLN A CA 1
ATOM 2380 C C . GLN A 1 305 ? -0.142 -5.528 18.148 1.00 92.31 305 GLN A C 1
ATOM 2382 O O . GLN A 1 305 ? -0.909 -5.369 19.091 1.00 92.31 305 GLN A O 1
ATOM 2387 N N . LEU A 1 306 ? -0.543 -6.078 16.997 1.00 94.75 306 LEU A N 1
ATOM 2388 C CA . LEU A 1 306 ? -1.944 -6.433 16.734 1.00 94.75 306 LEU A CA 1
ATOM 2389 C C . LEU A 1 306 ? -2.500 -7.490 17.704 1.00 94.75 306 LEU A C 1
ATOM 2391 O O . LEU A 1 306 ? -3.663 -7.434 18.096 1.00 94.75 306 LEU A O 1
ATOM 2395 N N . THR A 1 307 ? -1.692 -8.485 18.076 1.00 93.56 307 THR A N 1
ATOM 2396 C CA . THR A 1 307 ? -2.156 -9.618 18.896 1.00 93.56 307 THR A CA 1
ATOM 2397 C C . THR A 1 307 ? -2.179 -9.318 20.388 1.00 93.56 307 THR A C 1
ATOM 2399 O O . THR A 1 307 ? -3.081 -9.807 21.071 1.00 93.56 307 THR A O 1
ATOM 2402 N N . LEU A 1 308 ? -1.217 -8.544 20.898 1.00 93.81 308 LEU A N 1
ATOM 2403 C CA . LEU A 1 308 ? -0.997 -8.371 22.336 1.00 93.81 308 LEU A CA 1
ATOM 2404 C C . LEU A 1 308 ? -1.342 -6.980 22.860 1.00 93.81 308 LEU A C 1
ATOM 2406 O O . LEU A 1 308 ? -1.566 -6.852 24.062 1.00 93.81 308 LEU A O 1
ATOM 2410 N N . GLN A 1 309 ? -1.371 -5.944 22.018 1.00 93.44 309 GLN A N 1
ATOM 2411 C CA . GLN A 1 309 ? -1.737 -4.615 22.495 1.00 93.44 309 GLN A CA 1
ATOM 2412 C C . GLN A 1 309 ? -3.228 -4.592 22.847 1.00 93.44 309 GLN A C 1
ATOM 2414 O O . GLN A 1 309 ? -4.084 -5.063 22.090 1.00 93.44 309 GLN A O 1
ATOM 2419 N N . ARG A 1 310 ? -3.523 -4.073 24.036 1.00 95.31 310 ARG A N 1
ATOM 2420 C CA . ARG A 1 310 ? -4.870 -3.895 24.572 1.00 95.31 310 ARG A CA 1
ATOM 2421 C C . ARG A 1 310 ? -5.036 -2.445 24.981 1.00 95.31 310 ARG A C 1
ATOM 2423 O O . ARG A 1 310 ? -4.091 -1.848 25.493 1.00 95.31 310 ARG A O 1
ATOM 2430 N N . MET A 1 311 ? -6.216 -1.899 24.735 1.00 96.06 311 MET A N 1
ATOM 2431 C CA . MET A 1 311 ? -6.576 -0.578 25.217 1.00 96.06 311 MET A CA 1
ATOM 2432 C C . MET A 1 311 ? -6.841 -0.652 26.722 1.00 96.06 311 MET A C 1
ATOM 2434 O O . MET A 1 311 ? -7.504 -1.572 27.197 1.00 96.06 311 MET A O 1
ATOM 2438 N N . GLU A 1 312 ? -6.325 0.317 27.471 1.00 94.12 312 GLU A N 1
ATOM 2439 C CA . GLU A 1 312 ? -6.629 0.468 28.895 1.00 94.12 312 GLU A CA 1
ATOM 2440 C C . GLU A 1 312 ? -8.052 1.015 29.101 1.00 94.12 312 GLU A C 1
ATOM 2442 O O . GLU A 1 312 ? -8.597 1.689 28.228 1.00 94.12 312 GLU A O 1
ATOM 2447 N N . GLU A 1 313 ? -8.652 0.791 30.276 1.00 91.56 313 GLU A N 1
ATOM 2448 C CA . GLU A 1 313 ? -10.018 1.262 30.586 1.00 91.56 313 GLU A CA 1
ATOM 2449 C C . GLU A 1 313 ? -10.184 2.788 30.465 1.00 91.56 313 GLU A C 1
ATOM 2451 O O . GLU A 1 313 ? -11.248 3.281 30.092 1.00 91.56 313 GLU A O 1
ATOM 2456 N N . SER A 1 314 ? -9.126 3.549 30.753 1.00 87.94 314 SER A N 1
ATOM 2457 C CA . SER A 1 314 ? -9.087 5.011 30.613 1.00 87.94 314 SER A CA 1
ATOM 2458 C C . SER A 1 314 ? -8.446 5.495 29.306 1.00 87.94 314 SER A C 1
ATOM 2460 O O . SER A 1 314 ? -8.203 6.693 29.167 1.00 87.9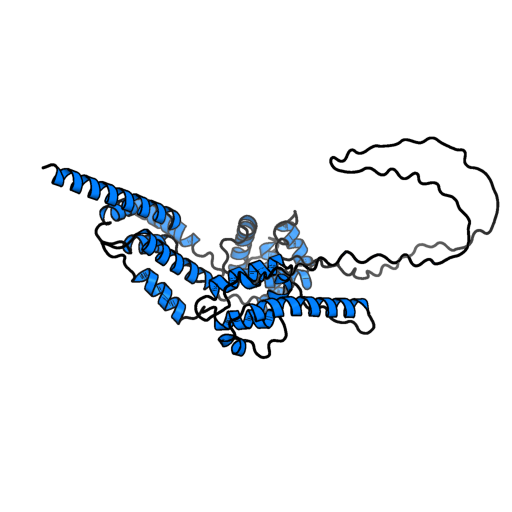4 314 SER A O 1
ATOM 2462 N N . GLY A 1 315 ? -8.130 4.588 28.378 1.00 90.69 315 GLY A N 1
ATOM 2463 C CA . GLY A 1 315 ? -7.460 4.910 27.118 1.00 90.69 315 GLY A CA 1
ATOM 2464 C C . GLY A 1 315 ? -8.350 5.660 26.123 1.00 90.69 315 GLY A C 1
ATOM 2465 O O . GLY A 1 315 ? -9.583 5.624 26.200 1.00 90.69 315 GLY A O 1
ATOM 2466 N N . ASP A 1 316 ? -7.725 6.336 25.154 1.00 94.31 316 ASP A N 1
ATOM 2467 C CA . ASP A 1 316 ? -8.455 6.935 24.038 1.00 94.31 316 ASP A CA 1
ATOM 2468 C C . ASP A 1 316 ? -8.725 5.899 22.937 1.00 94.31 316 ASP A C 1
ATOM 2470 O O . ASP A 1 316 ? -7.821 5.308 22.347 1.00 94.31 316 ASP A O 1
ATOM 2474 N N . VAL A 1 317 ? -10.012 5.696 22.651 1.00 95.81 317 VAL A N 1
ATOM 2475 C CA . VAL A 1 317 ? -10.483 4.727 21.655 1.00 95.81 317 VAL A CA 1
ATOM 2476 C C . VAL A 1 317 ? -10.008 5.058 20.243 1.00 95.81 317 VAL A C 1
ATOM 2478 O O . VAL A 1 317 ? -9.736 4.138 19.478 1.00 95.81 317 VAL A O 1
ATOM 2481 N N . ARG A 1 318 ? -9.921 6.342 19.872 1.00 94.75 318 ARG A N 1
ATOM 2482 C CA . ARG A 1 318 ? -9.499 6.734 18.521 1.00 94.75 318 ARG A CA 1
ATOM 2483 C C . ARG A 1 318 ? -8.015 6.473 18.349 1.00 94.75 318 ARG A C 1
ATOM 2485 O O . ARG A 1 318 ? -7.647 5.819 17.387 1.00 94.75 318 ARG A O 1
ATOM 2492 N N . GLU A 1 319 ? -7.206 6.885 19.322 1.00 95.31 319 GLU A N 1
ATOM 2493 C CA . GLU A 1 319 ? -5.763 6.637 19.305 1.00 95.31 319 GLU A CA 1
ATOM 2494 C C . GLU A 1 319 ? -5.449 5.136 19.215 1.00 95.31 319 GLU A C 1
ATOM 2496 O O . GLU A 1 319 ? -4.654 4.719 18.376 1.00 95.31 319 GLU A O 1
ATOM 2501 N N . HIS A 1 320 ? -6.131 4.299 20.005 1.00 96.75 320 HIS A N 1
ATOM 2502 C CA . HIS A 1 320 ? -5.945 2.846 19.944 1.00 96.75 320 HIS A CA 1
ATOM 2503 C C . HIS A 1 320 ? -6.360 2.242 18.592 1.00 96.75 320 HIS A C 1
ATOM 2505 O O . HIS A 1 320 ? -5.646 1.396 18.052 1.00 96.75 320 HIS A O 1
ATOM 2511 N N . ILE A 1 321 ? -7.494 2.675 18.029 1.00 96.69 321 ILE A N 1
ATOM 2512 C CA . ILE A 1 321 ? -7.953 2.235 16.702 1.00 96.69 321 ILE A CA 1
ATOM 2513 C C . ILE A 1 321 ? -6.954 2.659 15.620 1.00 96.69 321 ILE A C 1
ATOM 2515 O O . ILE A 1 321 ? -6.583 1.826 14.795 1.00 96.69 321 ILE A O 1
ATOM 2519 N N . ASP A 1 322 ? -6.499 3.910 15.635 1.00 95.31 322 ASP A N 1
ATOM 2520 C CA . ASP A 1 322 ? -5.544 4.435 14.657 1.00 95.31 322 ASP A CA 1
ATOM 2521 C C . ASP A 1 322 ? -4.224 3.652 14.733 1.00 95.31 322 ASP A C 1
ATOM 2523 O O . ASP A 1 322 ? -3.745 3.149 13.720 1.00 95.31 322 ASP A O 1
ATOM 2527 N N . MET A 1 323 ? -3.703 3.398 15.940 1.00 93.56 323 MET A N 1
ATOM 2528 C CA . MET A 1 323 ? -2.526 2.542 16.138 1.00 93.56 323 MET A CA 1
ATOM 2529 C C . MET A 1 323 ? -2.720 1.106 15.626 1.00 93.56 323 MET A C 1
ATOM 2531 O O . MET A 1 323 ? -1.763 0.491 15.143 1.00 93.56 323 MET A O 1
ATOM 2535 N N . PHE A 1 324 ? -3.924 0.545 15.769 1.00 96.62 324 PHE A N 1
ATOM 2536 C CA . PHE A 1 324 ? -4.247 -0.792 15.274 1.00 96.62 324 PHE A CA 1
ATOM 2537 C C . PHE A 1 324 ? -4.244 -0.822 13.742 1.00 96.62 324 PHE A C 1
ATOM 2539 O O . PHE A 1 324 ? -3.556 -1.658 13.156 1.00 96.62 324 PHE A O 1
ATOM 2546 N N . PHE A 1 325 ? -4.962 0.094 13.085 1.00 95.75 325 PHE A N 1
ATOM 2547 C CA . PHE A 1 325 ? -5.029 0.145 11.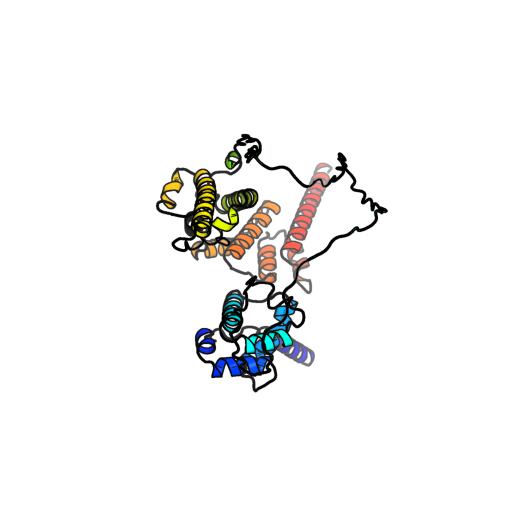620 1.00 95.75 325 PHE A CA 1
ATOM 2548 C C . PHE A 1 325 ? -3.689 0.526 10.988 1.00 95.75 325 PHE A C 1
ATOM 2550 O O . PHE A 1 325 ? -3.295 -0.110 10.017 1.00 95.75 325 PHE A O 1
ATOM 2557 N N . ASP A 1 326 ? -2.914 1.412 11.613 1.00 92.19 326 ASP A N 1
ATOM 2558 C CA . ASP A 1 326 ? -1.536 1.698 11.206 1.00 92.19 326 ASP A CA 1
ATOM 2559 C C . ASP A 1 326 ? -0.669 0.431 11.159 1.00 92.19 326 ASP A C 1
ATOM 2561 O O . ASP A 1 326 ? 0.199 0.286 10.295 1.00 92.19 326 ASP A O 1
ATOM 2565 N N . ALA A 1 327 ? -0.849 -0.489 12.113 1.00 92.81 327 ALA A N 1
ATOM 2566 C CA . ALA A 1 327 ? -0.117 -1.751 12.128 1.00 92.81 327 ALA A CA 1
ATOM 2567 C C . ALA A 1 327 ? -0.618 -2.727 11.049 1.00 92.81 327 ALA A C 1
ATOM 2569 O O . ALA A 1 327 ? 0.200 -3.446 10.470 1.00 92.81 327 ALA A O 1
ATOM 2570 N N . VAL A 1 328 ? -1.926 -2.736 10.757 1.00 94.75 328 VAL A N 1
ATOM 2571 C CA . VAL A 1 328 ? -2.515 -3.507 9.648 1.00 94.75 328 VAL A CA 1
ATOM 2572 C C . VAL A 1 328 ? -1.978 -3.016 8.304 1.00 94.75 328 VAL A C 1
ATOM 2574 O O . VAL A 1 328 ? -1.477 -3.829 7.528 1.00 94.75 328 VAL A O 1
ATOM 2577 N N . ASP A 1 329 ? -1.998 -1.707 8.062 1.00 91.31 329 ASP A N 1
ATOM 2578 C CA . ASP A 1 329 ? -1.534 -1.099 6.813 1.00 91.31 329 ASP A CA 1
ATOM 2579 C C . ASP A 1 329 ? -0.046 -1.398 6.582 1.00 91.31 329 ASP A C 1
ATOM 2581 O O . ASP A 1 329 ? 0.341 -1.891 5.521 1.00 91.31 329 ASP A O 1
ATOM 2585 N N . LYS A 1 330 ? 0.787 -1.251 7.623 1.00 87.00 330 LYS A N 1
ATOM 2586 C CA . LYS A 1 330 ? 2.215 -1.613 7.567 1.00 87.00 330 LYS A CA 1
ATOM 2587 C C . LYS A 1 330 ? 2.439 -3.098 7.275 1.00 87.00 330 LYS A C 1
ATOM 2589 O O . LYS A 1 330 ? 3.406 -3.445 6.603 1.00 87.00 330 LYS A O 1
ATOM 2594 N N . LEU A 1 331 ? 1.590 -3.998 7.776 1.00 89.56 331 LEU A N 1
ATOM 2595 C CA . LEU A 1 331 ? 1.682 -5.427 7.452 1.00 89.56 331 LEU A CA 1
ATOM 2596 C C . LEU A 1 331 ? 1.270 -5.710 6.006 1.00 89.56 331 LEU A C 1
ATOM 2598 O O . LEU A 1 331 ? 1.945 -6.491 5.332 1.00 89.56 331 LEU A O 1
ATOM 2602 N N . GLN A 1 332 ? 0.236 -5.033 5.510 1.00 89.12 332 GLN A N 1
ATOM 2603 C CA . GLN A 1 332 ? -0.205 -5.142 4.124 1.00 89.12 332 GLN A CA 1
ATOM 2604 C C . GLN A 1 332 ? 0.871 -4.645 3.143 1.00 89.12 332 GLN A C 1
ATOM 2606 O O . GLN A 1 332 ? 1.162 -5.322 2.160 1.00 89.12 332 GLN A O 1
ATOM 2611 N N . GLU A 1 333 ? 1.549 -3.531 3.438 1.00 83.94 333 GLU A N 1
ATOM 2612 C CA . GLU A 1 333 ? 2.698 -3.031 2.656 1.00 83.94 333 GLU A CA 1
ATOM 2613 C C . GLU A 1 333 ? 3.883 -4.020 2.603 1.00 83.94 333 GLU A C 1
ATOM 2615 O O . GLU A 1 333 ? 4.710 -4.004 1.679 1.00 83.94 333 GLU A O 1
ATOM 2620 N N . MET A 1 334 ? 3.974 -4.898 3.605 1.00 84.00 334 MET A N 1
ATOM 2621 C CA . MET A 1 334 ? 4.947 -5.989 3.696 1.00 84.00 334 MET A CA 1
ATOM 2622 C C . MET A 1 334 ? 4.428 -7.311 3.100 1.00 84.00 334 MET A C 1
ATOM 2624 O O . MET A 1 334 ? 5.034 -8.364 3.358 1.00 84.00 334 MET A O 1
ATOM 2628 N N . GLU A 1 335 ? 3.332 -7.253 2.333 1.00 84.00 335 GLU A N 1
ATOM 2629 C CA . GLU A 1 335 ? 2.662 -8.383 1.673 1.00 84.00 335 GLU A CA 1
ATOM 2630 C C . GLU A 1 335 ? 2.212 -9.460 2.677 1.00 84.00 335 GLU A C 1
ATOM 2632 O O . GLU A 1 335 ? 2.286 -10.662 2.423 1.00 84.00 335 GLU A O 1
ATOM 2637 N N . VAL A 1 336 ? 1.801 -9.035 3.877 1.00 86.25 336 VAL A N 1
ATOM 2638 C CA . VAL A 1 336 ? 1.189 -9.904 4.887 1.00 86.25 336 VAL A CA 1
ATOM 2639 C C . VAL A 1 336 ? -0.297 -9.594 4.942 1.00 86.25 336 VAL A C 1
ATOM 2641 O O . VAL A 1 336 ? -0.724 -8.631 5.573 1.00 86.25 336 VAL A O 1
ATOM 2644 N N . GLU A 1 337 ? -1.087 -10.439 4.294 1.00 87.00 337 GLU A N 1
ATOM 2645 C CA . GLU A 1 337 ? -2.540 -10.359 4.366 1.00 87.00 337 GLU A CA 1
ATOM 2646 C C . GLU A 1 337 ? -3.048 -11.099 5.607 1.00 87.00 337 GLU A C 1
ATOM 2648 O O . GLU A 1 337 ? -2.746 -12.274 5.825 1.00 87.00 337 GLU A O 1
ATOM 2653 N N . ILE A 1 338 ? -3.835 -10.404 6.428 1.00 90.69 338 ILE A N 1
ATOM 2654 C CA . ILE A 1 338 ? -4.546 -10.997 7.560 1.00 90.69 338 ILE A CA 1
ATOM 2655 C C . ILE A 1 338 ? -6.016 -11.107 7.174 1.00 90.69 338 ILE A C 1
ATOM 2657 O O . ILE A 1 338 ? -6.613 -10.161 6.660 1.00 90.69 338 ILE A O 1
ATOM 2661 N N . ASN A 1 339 ? -6.604 -12.275 7.432 1.00 94.25 339 ASN A N 1
ATOM 2662 C CA . ASN A 1 339 ? -8.024 -12.507 7.212 1.00 94.25 339 ASN A CA 1
ATOM 2663 C C . ASN A 1 339 ? -8.872 -11.409 7.893 1.00 94.25 339 ASN A C 1
ATOM 2665 O O . ASN A 1 339 ? -8.627 -11.036 9.041 1.00 94.25 339 ASN A O 1
ATOM 2669 N N . ARG A 1 340 ? -9.879 -10.891 7.178 1.00 93.31 340 ARG A N 1
ATOM 2670 C CA . ARG A 1 340 ? -10.692 -9.753 7.638 1.00 93.31 340 ARG A CA 1
ATOM 2671 C C . ARG A 1 340 ? -11.495 -10.054 8.900 1.00 93.31 340 ARG A C 1
ATOM 2673 O O . ARG A 1 340 ? -11.603 -9.179 9.755 1.00 93.31 340 ARG A O 1
ATOM 2680 N N . ASP A 1 341 ? -12.015 -11.270 9.029 1.00 93.62 341 ASP A N 1
ATOM 2681 C CA . ASP A 1 341 ? -12.756 -11.691 10.218 1.00 93.62 341 ASP A CA 1
ATOM 2682 C C . ASP A 1 341 ? -11.805 -11.819 11.408 1.00 93.62 341 ASP A C 1
ATOM 2684 O O . ASP A 1 341 ? -12.117 -11.356 12.502 1.00 93.62 341 ASP A O 1
ATOM 2688 N N . LEU A 1 342 ? -10.594 -12.343 11.184 1.00 94.81 342 LEU A N 1
ATOM 2689 C CA . LEU A 1 342 ? -9.553 -12.375 12.210 1.00 94.81 342 LEU A CA 1
ATOM 2690 C C . LEU A 1 342 ? -9.166 -10.961 12.668 1.00 94.81 342 LEU A C 1
ATOM 2692 O O . LEU A 1 342 ? -9.067 -10.731 13.869 1.00 94.81 342 LEU A O 1
ATOM 2696 N N . LEU A 1 343 ? -9.012 -9.998 11.753 1.00 96.62 343 LEU A N 1
ATOM 2697 C CA . LEU A 1 343 ? -8.770 -8.595 12.115 1.00 96.62 343 LEU A CA 1
ATOM 2698 C C . LEU A 1 343 ? -9.916 -8.010 12.947 1.00 96.62 343 LEU A C 1
ATOM 2700 O O . LEU A 1 343 ? -9.659 -7.325 13.935 1.00 96.62 343 LEU A O 1
ATOM 2704 N N . ALA A 1 344 ? -11.167 -8.299 12.581 1.00 96.31 344 ALA A N 1
ATOM 2705 C CA . ALA A 1 344 ? -12.332 -7.849 13.335 1.00 96.31 344 ALA A CA 1
ATOM 2706 C C . ALA A 1 344 ? -12.359 -8.447 14.753 1.00 96.31 344 ALA A C 1
ATOM 2708 O O . ALA A 1 344 ? -12.592 -7.721 15.718 1.00 96.31 344 ALA A O 1
ATOM 2709 N N . ILE A 1 345 ? -12.050 -9.740 14.897 1.00 95.56 345 ILE A N 1
ATOM 2710 C CA . ILE A 1 345 ? -11.932 -10.412 16.200 1.00 95.56 345 ILE A CA 1
ATOM 2711 C C . ILE A 1 345 ? -10.791 -9.792 17.013 1.00 95.56 345 ILE A C 1
ATOM 2713 O O . ILE A 1 345 ? -10.983 -9.415 18.164 1.00 95.56 345 ILE A O 1
ATOM 2717 N N . MET A 1 346 ? -9.607 -9.629 16.423 1.00 96.50 346 MET A N 1
ATOM 2718 C CA . MET A 1 346 ? -8.459 -9.030 17.108 1.00 96.50 346 MET A CA 1
ATOM 2719 C C . MET A 1 346 ? -8.770 -7.613 17.594 1.00 96.50 346 MET A C 1
ATOM 2721 O O . MET A 1 346 ? -8.433 -7.282 18.727 1.00 96.50 346 MET A O 1
ATOM 2725 N N . LEU A 1 347 ? -9.466 -6.808 16.785 1.00 97.31 347 LEU A N 1
ATOM 2726 C CA . LEU A 1 347 ? -9.905 -5.471 17.172 1.00 97.31 347 LEU A CA 1
ATOM 2727 C C . LEU A 1 347 ? -10.940 -5.519 18.309 1.00 97.31 347 LEU A C 1
ATOM 2729 O O . LEU A 1 347 ? -10.767 -4.815 19.300 1.00 97.31 347 LEU A O 1
ATOM 2733 N N . LEU A 1 348 ? -11.963 -6.381 18.228 1.00 95.94 348 LEU A N 1
ATOM 2734 C CA . LEU A 1 348 ? -12.971 -6.559 19.289 1.00 95.94 348 LEU A CA 1
ATOM 2735 C C . LEU A 1 348 ? -12.350 -6.944 20.635 1.00 95.94 348 LEU A C 1
ATOM 2737 O O . LEU A 1 348 ? -12.719 -6.392 21.668 1.00 95.94 348 LEU A O 1
ATOM 2741 N N . TYR A 1 349 ? -11.398 -7.876 20.624 1.00 95.69 349 TYR A N 1
ATOM 2742 C CA . TYR A 1 349 ? -10.711 -8.352 21.826 1.00 95.69 349 TYR A CA 1
ATOM 2743 C C . TYR A 1 349 ? -9.528 -7.469 22.235 1.00 95.69 349 TYR A C 1
ATOM 2745 O O . TYR A 1 349 ? -8.900 -7.733 23.259 1.00 95.69 349 TYR A O 1
ATOM 2753 N N . SER A 1 350 ? -9.219 -6.426 21.459 1.00 96.62 350 SER A N 1
ATOM 2754 C CA . SER A 1 350 ? -8.247 -5.406 21.853 1.00 96.62 350 SER A CA 1
ATOM 2755 C C . SER A 1 350 ? -8.827 -4.358 22.807 1.00 96.62 350 SER A C 1
ATOM 2757 O O . SER A 1 350 ? -8.065 -3.643 23.454 1.00 96.62 350 SER A O 1
ATOM 2759 N N . LEU A 1 351 ? -10.158 -4.279 22.896 1.00 96.44 351 LEU A N 1
ATOM 2760 C CA . LEU A 1 351 ? -10.893 -3.379 23.780 1.00 96.44 351 LEU A CA 1
ATOM 2761 C C . LEU A 1 351 ? -10.945 -3.934 25.214 1.00 96.44 351 LEU A C 1
ATOM 2763 O O . LEU A 1 351 ? -10.868 -5.152 25.396 1.00 96.44 351 LEU A O 1
ATOM 2767 N N . PRO A 1 352 ? -11.091 -3.066 26.228 1.00 96.19 352 PRO A N 1
ATOM 2768 C CA . PRO A 1 352 ? -11.123 -3.481 27.617 1.00 96.19 352 PRO A CA 1
ATOM 2769 C C . PRO A 1 352 ? -12.483 -4.085 27.987 1.00 96.19 352 PRO A C 1
ATOM 2771 O O . PRO A 1 352 ? -13.462 -3.980 27.240 1.00 96.19 352 PRO A O 1
ATOM 2774 N N . ASP A 1 353 ? -12.548 -4.705 29.164 1.00 94.50 353 ASP A N 1
ATOM 2775 C CA . ASP A 1 353 ? -13.705 -5.484 29.614 1.00 94.50 353 ASP A CA 1
ATOM 2776 C C . ASP A 1 353 ? -14.975 -4.646 29.738 1.00 94.50 353 ASP A C 1
ATOM 2778 O O . ASP A 1 353 ? -16.072 -5.160 29.522 1.00 94.50 353 ASP A O 1
ATOM 2782 N N . SER A 1 354 ? -14.862 -3.334 29.968 1.00 93.12 354 SER A N 1
ATOM 2783 C CA . SER A 1 354 ? -16.034 -2.463 29.921 1.00 93.12 354 SER A CA 1
ATOM 2784 C C . SER A 1 354 ? -16.823 -2.598 28.608 1.00 93.12 354 SER A C 1
ATOM 2786 O O . SER A 1 354 ? -18.047 -2.446 28.633 1.00 93.12 354 SER A O 1
ATOM 2788 N N . PHE A 1 355 ? -16.191 -2.922 27.473 1.00 95.56 355 PHE A N 1
ATOM 2789 C CA . PHE A 1 355 ? -16.840 -3.130 26.168 1.00 95.56 355 PHE A CA 1
ATOM 2790 C C . PHE A 1 355 ? -17.485 -4.518 25.990 1.00 95.56 355 PHE A C 1
ATOM 2792 O O . PHE A 1 355 ? -17.975 -4.819 24.903 1.00 95.56 355 PHE A O 1
ATOM 2799 N N . GLU A 1 356 ? -17.559 -5.353 27.029 1.00 94.81 356 GLU A N 1
ATOM 2800 C CA . GLU A 1 356 ? -18.104 -6.716 26.951 1.00 94.81 356 GLU A CA 1
ATOM 2801 C C . GLU A 1 356 ? -19.513 -6.776 26.338 1.00 94.81 356 GLU A C 1
ATOM 2803 O O . GLU A 1 356 ? -19.739 -7.537 25.399 1.00 94.81 356 GLU A O 1
ATOM 2808 N N . ASN A 1 357 ? -20.442 -5.921 26.782 1.00 94.50 357 ASN A N 1
ATOM 2809 C CA . ASN A 1 357 ? -21.807 -5.883 26.235 1.00 94.50 357 ASN A CA 1
ATOM 2810 C C . ASN A 1 357 ? -21.826 -5.588 24.728 1.00 94.50 357 ASN A C 1
ATOM 2812 O O . ASN A 1 357 ? -22.590 -6.192 23.974 1.00 94.50 357 ASN A O 1
ATOM 2816 N N . PHE A 1 358 ? -20.964 -4.670 24.285 1.00 95.94 358 PHE A N 1
ATOM 2817 C CA . PHE A 1 358 ? -20.813 -4.340 22.873 1.00 95.94 358 PHE A CA 1
ATOM 2818 C C . PHE A 1 358 ? -20.240 -5.530 22.095 1.00 95.94 358 PHE A C 1
ATOM 2820 O O . PHE A 1 358 ? -20.774 -5.887 21.045 1.00 95.94 358 PHE A O 1
ATOM 2827 N N . ARG A 1 359 ? -19.203 -6.187 22.632 1.00 96.31 359 ARG A N 1
ATOM 2828 C CA . ARG A 1 359 ? -18.593 -7.384 22.037 1.00 96.31 359 ARG A CA 1
ATOM 2829 C C . ARG A 1 359 ? -19.627 -8.496 21.844 1.00 96.31 359 ARG A C 1
ATOM 2831 O O . ARG A 1 359 ? -19.814 -8.935 20.713 1.00 96.31 359 ARG A O 1
ATOM 2838 N N . CYS A 1 360 ? -20.382 -8.847 22.885 1.00 95.44 360 CYS A N 1
ATOM 2839 C CA . CYS A 1 360 ? -21.450 -9.850 22.813 1.00 95.44 360 CYS A CA 1
ATOM 2840 C C . CYS A 1 360 ? -22.509 -9.504 21.750 1.00 95.44 360 CYS A C 1
ATOM 2842 O O . CYS A 1 360 ? -22.944 -10.365 20.983 1.00 95.44 360 CYS A O 1
ATOM 2844 N N . ALA A 1 361 ? -22.911 -8.232 21.657 1.00 95.75 361 ALA A N 1
ATOM 2845 C CA . ALA A 1 361 ? -23.882 -7.785 20.660 1.00 95.75 361 ALA A CA 1
ATOM 2846 C C . ALA A 1 361 ? -23.347 -7.895 19.219 1.00 95.75 361 ALA A C 1
ATOM 2848 O O . ALA A 1 361 ? -24.110 -8.204 18.299 1.00 95.75 361 ALA A O 1
ATOM 2849 N N . ILE A 1 362 ? -22.051 -7.659 18.997 1.00 96.12 362 ILE A N 1
ATOM 2850 C CA . ILE A 1 362 ? -21.419 -7.850 17.685 1.00 96.12 362 ILE A CA 1
ATOM 2851 C C . ILE A 1 362 ? -21.284 -9.340 17.344 1.00 96.12 362 ILE A C 1
ATOM 2853 O O . ILE A 1 362 ? -21.617 -9.717 16.223 1.00 96.12 362 ILE A O 1
ATOM 2857 N N . GLU A 1 363 ? -20.864 -10.176 18.295 1.00 93.12 363 GLU A N 1
ATOM 2858 C CA . GLU A 1 363 ? -20.674 -11.624 18.106 1.00 93.12 363 GLU A CA 1
ATOM 2859 C C . GLU A 1 363 ? -21.988 -12.387 17.889 1.00 93.12 363 GLU A C 1
ATOM 2861 O O . GLU A 1 363 ? -21.991 -13.433 17.251 1.00 93.12 363 GLU A O 1
ATOM 2866 N N . SER A 1 364 ? -23.119 -11.856 18.363 1.00 94.38 364 SER A N 1
ATOM 2867 C CA . SER A 1 364 ? -24.442 -12.471 18.158 1.00 94.38 364 SER A CA 1
ATOM 2868 C C . SER A 1 364 ? -24.961 -12.421 16.712 1.00 94.38 364 SER A C 1
ATOM 2870 O O . SER A 1 364 ? -26.003 -13.001 16.409 1.00 94.38 364 SER A O 1
ATOM 2872 N N . ARG A 1 365 ? -24.278 -11.697 15.818 1.00 91.75 365 ARG A N 1
ATOM 2873 C CA . ARG A 1 365 ? -24.673 -11.530 14.412 1.00 91.75 365 ARG A CA 1
ATOM 2874 C C . ARG A 1 365 ? -24.235 -12.735 13.581 1.00 91.75 365 ARG A C 1
ATOM 2876 O O . ARG A 1 365 ? -23.174 -13.293 13.821 1.00 91.75 365 ARG A O 1
ATOM 2883 N N . ASP A 1 366 ? -24.979 -13.039 12.515 1.00 89.94 366 ASP A N 1
ATOM 2884 C CA . ASP A 1 366 ? -24.631 -14.129 11.582 1.00 89.94 366 ASP A CA 1
ATOM 2885 C C . ASP A 1 366 ? -23.272 -13.931 10.885 1.00 89.94 366 ASP A C 1
ATOM 2887 O O . ASP A 1 366 ? -22.637 -14.890 10.457 1.00 89.94 366 ASP A O 1
ATOM 2891 N N . HIS A 1 367 ? -22.843 -12.675 10.734 1.00 90.56 367 HIS A N 1
ATOM 2892 C CA . HIS A 1 367 ? -21.586 -12.290 10.102 1.00 90.56 367 HIS A CA 1
ATOM 2893 C C . HIS A 1 367 ? -20.931 -11.158 10.891 1.00 90.56 367 HIS A C 1
ATOM 2895 O O . HIS A 1 367 ? -21.598 -10.208 11.329 1.00 90.56 367 HIS A O 1
ATOM 2901 N N . LEU A 1 368 ? -19.610 -11.245 11.043 1.00 91.19 368 LEU A N 1
ATOM 2902 C CA . LEU A 1 368 ? -18.839 -10.178 11.656 1.00 91.19 368 LEU A CA 1
ATOM 2903 C C . LEU A 1 368 ? -18.813 -8.947 10.735 1.00 91.19 368 LEU A C 1
ATOM 2905 O O . LEU A 1 368 ? -18.745 -9.073 9.509 1.00 91.19 368 LEU A O 1
ATOM 2909 N N . PRO A 1 369 ? -18.887 -7.731 11.301 1.00 93.06 369 PRO A N 1
ATOM 2910 C CA . PRO A 1 369 ? -18.660 -6.520 10.530 1.00 93.06 369 PRO A CA 1
ATOM 2911 C C . PRO A 1 369 ? -17.216 -6.485 10.022 1.00 93.06 369 PRO A C 1
ATOM 2913 O O . PRO A 1 369 ? -16.295 -6.922 10.711 1.00 93.06 369 PRO A O 1
ATOM 2916 N N . THR A 1 370 ? -17.006 -5.888 8.848 1.00 94.75 370 THR A N 1
ATOM 2917 C CA . THR A 1 370 ? -15.646 -5.624 8.366 1.00 94.75 370 THR A CA 1
ATOM 2918 C C . THR A 1 370 ? -14.901 -4.716 9.351 1.00 94.75 370 THR A C 1
ATOM 2920 O O . THR A 1 370 ? -15.549 -3.904 10.023 1.00 94.75 370 THR A O 1
ATOM 2923 N N . PRO A 1 371 ? -13.557 -4.778 9.417 1.00 94.31 371 PRO A N 1
ATOM 2924 C CA . PRO A 1 371 ? -12.774 -3.906 10.294 1.00 94.31 371 PRO A CA 1
ATOM 2925 C C . PRO A 1 371 ? -13.141 -2.417 10.148 1.00 94.31 371 PRO A C 1
ATOM 2927 O O . PRO A 1 371 ? -13.340 -1.726 11.147 1.00 94.31 371 PRO A O 1
ATOM 2930 N N . ASP A 1 372 ? -13.357 -1.941 8.917 1.00 93.25 372 ASP A N 1
ATOM 2931 C CA . ASP A 1 372 ? -13.747 -0.553 8.629 1.00 93.25 372 ASP A CA 1
ATOM 2932 C C . ASP A 1 372 ? -15.128 -0.159 9.158 1.00 93.25 372 ASP A C 1
ATOM 2934 O O . ASP A 1 372 ? -15.362 1.001 9.488 1.00 93.25 372 ASP A O 1
ATOM 2938 N N . VAL A 1 373 ? -16.069 -1.100 9.212 1.00 95.38 373 VAL A N 1
ATOM 2939 C CA . VAL A 1 373 ? -17.397 -0.865 9.792 1.00 95.38 373 VAL A CA 1
ATOM 2940 C C . VAL A 1 373 ? -17.321 -0.979 11.309 1.00 95.38 373 VAL A C 1
ATOM 2942 O O . VAL A 1 373 ? -17.946 -0.202 12.032 1.00 95.38 373 VAL A O 1
ATOM 2945 N N . LEU A 1 374 ? -16.543 -1.940 11.803 1.00 96.81 374 LEU A N 1
ATOM 2946 C CA . LEU A 1 374 ? -16.351 -2.175 13.222 1.00 96.81 374 LEU A CA 1
ATOM 2947 C C . LEU A 1 374 ? -15.718 -0.960 13.909 1.00 96.81 374 LEU A C 1
ATOM 2949 O O . LEU A 1 374 ? -16.213 -0.551 14.956 1.00 96.81 374 LEU A O 1
ATOM 2953 N N . ARG A 1 375 ? -14.711 -0.321 13.296 1.00 96.62 375 ARG A N 1
ATOM 2954 C CA . ARG A 1 375 ? -14.082 0.894 13.845 1.00 96.62 375 ARG A CA 1
ATOM 2955 C C . ARG A 1 375 ? -15.104 2.007 14.111 1.00 96.62 375 ARG A C 1
ATOM 2957 O O . ARG A 1 375 ? -15.065 2.639 15.160 1.00 96.62 375 ARG A O 1
ATOM 2964 N N . VAL A 1 376 ? -16.060 2.207 13.196 1.00 96.69 376 VAL A N 1
ATOM 2965 C CA . VAL A 1 376 ? -17.102 3.240 13.323 1.00 96.69 376 VAL A CA 1
ATOM 2966 C C . VAL A 1 376 ? -18.003 2.922 14.511 1.00 96.69 376 VAL A C 1
ATOM 2968 O O . VAL A 1 376 ? -18.224 3.779 15.362 1.00 96.69 376 VAL A O 1
ATOM 2971 N N . LYS A 1 377 ? -18.437 1.664 14.627 1.00 96.50 377 LYS A N 1
ATOM 2972 C CA . LYS A 1 377 ? -19.300 1.214 15.727 1.00 96.50 377 LYS A CA 1
ATOM 2973 C C . LYS A 1 377 ? -18.630 1.308 17.093 1.00 96.50 377 LYS A C 1
ATOM 2975 O O . LYS A 1 377 ? -19.289 1.666 18.061 1.00 96.50 377 LYS A O 1
ATOM 2980 N N . ILE A 1 378 ? -17.333 1.009 17.179 1.00 96.88 378 ILE A N 1
ATOM 2981 C CA . ILE A 1 378 ? -16.574 1.141 18.430 1.00 96.88 378 ILE A CA 1
ATOM 2982 C C . ILE A 1 378 ? -16.511 2.615 18.859 1.00 96.88 378 ILE A C 1
ATOM 2984 O O . ILE A 1 378 ? -16.694 2.928 20.036 1.00 96.88 378 ILE A O 1
ATOM 2988 N N . ILE A 1 379 ? -16.295 3.535 17.913 1.00 95.94 379 ILE A N 1
ATOM 2989 C CA . ILE A 1 379 ? -16.285 4.978 18.193 1.00 95.94 379 ILE A CA 1
ATOM 2990 C C . ILE A 1 379 ? -17.671 5.458 18.650 1.00 95.94 379 ILE A C 1
ATOM 2992 O O . ILE A 1 379 ? -17.765 6.228 19.606 1.00 95.94 379 ILE A O 1
ATOM 2996 N N . GLU A 1 380 ? -18.745 5.008 17.998 1.00 95.50 380 GLU A N 1
ATOM 2997 C CA . GLU A 1 380 ? -20.126 5.320 18.392 1.00 95.50 380 GLU A CA 1
ATOM 2998 C C . GLU A 1 380 ? -20.435 4.835 19.815 1.00 95.50 380 GLU A C 1
ATOM 3000 O O . GLU A 1 380 ? -20.897 5.623 20.642 1.00 95.50 380 GLU A O 1
ATOM 3005 N N . GLU A 1 381 ? -20.098 3.583 20.128 1.00 95.25 381 GLU A N 1
ATOM 3006 C CA . GLU A 1 381 ? -20.253 2.997 21.463 1.00 95.25 381 GLU A CA 1
ATOM 3007 C C . GLU A 1 381 ? -19.451 3.774 22.521 1.00 95.25 381 GLU A C 1
ATOM 3009 O O . GLU A 1 381 ? -19.960 4.087 23.599 1.00 95.25 381 GLU A O 1
ATOM 3014 N N . SER A 1 382 ? -18.209 4.160 22.210 1.00 93.69 382 SER A N 1
ATOM 3015 C CA . SER A 1 382 ? -17.381 4.980 23.102 1.00 93.69 382 SER A CA 1
ATOM 3016 C C . SER A 1 382 ? -18.024 6.340 23.404 1.00 93.69 382 SER A C 1
ATOM 3018 O O . SER A 1 382 ? -18.077 6.769 24.560 1.00 93.69 382 SER A O 1
ATOM 3020 N N . ASN A 1 383 ? -18.567 7.015 22.388 1.00 92.88 383 ASN A N 1
ATOM 3021 C CA . ASN A 1 383 ? -19.242 8.304 22.564 1.00 92.88 383 ASN A CA 1
ATOM 3022 C C . ASN A 1 383 ? -20.540 8.167 23.377 1.00 92.88 383 ASN A C 1
ATOM 3024 O O . ASN A 1 383 ? -20.822 9.014 24.233 1.00 92.88 383 ASN A O 1
ATOM 3028 N N . ALA A 1 384 ? -21.302 7.092 23.153 1.00 91.94 384 ALA A N 1
ATOM 3029 C CA . ALA A 1 384 ? -22.507 6.790 23.921 1.00 91.94 384 ALA A CA 1
ATOM 3030 C C . ALA A 1 384 ? -22.178 6.591 25.411 1.00 91.94 384 ALA A C 1
ATOM 3032 O O . ALA A 1 384 ? -22.820 7.189 26.276 1.00 91.94 384 ALA A O 1
ATOM 3033 N N . ARG A 1 385 ? -21.104 5.853 25.718 1.00 88.50 385 ARG A N 1
ATOM 3034 C CA . ARG A 1 385 ? -20.604 5.647 27.089 1.00 88.50 385 ARG A CA 1
ATOM 3035 C C . ARG A 1 385 ? -20.149 6.933 27.763 1.00 88.50 385 ARG A C 1
ATOM 3037 O O . ARG A 1 385 ? -20.500 7.170 28.918 1.00 88.50 385 ARG A O 1
ATOM 3044 N N . LYS A 1 386 ? -19.393 7.779 27.054 1.00 87.50 386 LYS A N 1
ATOM 3045 C CA . LYS A 1 386 ? -18.956 9.087 27.574 1.00 87.50 386 LYS A CA 1
ATOM 3046 C C . LYS A 1 386 ? -20.160 9.965 27.927 1.00 87.50 386 LYS A C 1
ATOM 3048 O O . LYS A 1 386 ? -20.174 10.578 28.992 1.00 87.50 386 LYS A O 1
ATOM 3053 N N . THR A 1 387 ? -21.186 9.967 27.077 1.00 89.56 387 THR A N 1
ATOM 3054 C CA . THR A 1 387 ? -22.439 10.701 27.319 1.00 89.56 387 THR A CA 1
ATOM 3055 C C . THR A 1 387 ? -23.181 10.163 28.544 1.00 89.56 387 THR A C 1
ATOM 3057 O O . THR A 1 387 ? -23.511 10.935 29.440 1.00 89.56 387 THR A O 1
ATOM 3060 N N . ALA A 1 388 ? -23.373 8.844 28.634 1.00 87.62 388 ALA A N 1
ATOM 3061 C CA . ALA A 1 388 ? -24.048 8.209 29.767 1.00 87.62 388 ALA A CA 1
ATOM 3062 C C . ALA A 1 388 ? -23.313 8.447 31.099 1.00 87.62 388 ALA A C 1
ATOM 3064 O O . ALA A 1 388 ? -23.936 8.753 32.112 1.00 87.62 388 ALA A O 1
ATOM 3065 N N . SER A 1 389 ? -21.976 8.371 31.095 1.00 85.12 389 SER A N 1
ATOM 3066 C CA . SER A 1 389 ? -21.157 8.654 32.278 1.00 85.12 389 SER A CA 1
ATOM 3067 C C . SER A 1 389 ? -21.268 10.111 32.735 1.00 85.12 389 SER A C 1
ATOM 3069 O O . SER A 1 389 ? -21.250 10.364 33.939 1.00 85.12 389 SER A O 1
ATOM 3071 N N . LYS A 1 390 ? -21.385 11.061 31.798 1.00 87.38 390 LYS A N 1
ATOM 3072 C CA . LYS A 1 390 ? -21.551 12.485 32.109 1.00 87.38 390 LYS A CA 1
ATOM 3073 C C . LYS A 1 390 ? -22.907 12.763 32.760 1.00 87.38 390 LYS A C 1
ATOM 3075 O O . LYS A 1 390 ? -22.932 13.364 33.826 1.00 87.38 390 LYS A O 1
ATOM 3080 N N . LEU A 1 391 ? -23.989 12.248 32.174 1.00 87.88 391 LEU A N 1
ATOM 3081 C CA . LEU A 1 391 ? -25.348 12.388 32.716 1.00 87.88 391 LEU A CA 1
ATOM 3082 C C . LEU A 1 391 ? -25.447 11.808 34.135 1.00 87.88 391 LEU A C 1
ATOM 3084 O O . LEU A 1 391 ? -25.905 12.477 35.051 1.00 87.88 391 LEU A O 1
ATOM 3088 N N . ALA A 1 392 ? -24.882 10.617 34.356 1.00 86.69 392 ALA A N 1
ATOM 3089 C CA . ALA A 1 392 ? -24.861 9.984 35.675 1.00 86.69 392 ALA A CA 1
ATOM 3090 C C . ALA A 1 392 ? -23.977 10.706 36.715 1.00 86.69 392 ALA A C 1
ATOM 3092 O O . ALA A 1 392 ? -23.968 10.318 37.885 1.00 86.69 392 ALA A O 1
ATOM 3093 N N . LYS A 1 393 ? -23.131 11.664 36.315 1.00 84.62 393 LYS A N 1
ATOM 3094 C CA . LYS A 1 393 ? -22.394 12.534 37.248 1.00 84.62 393 LYS A CA 1
ATOM 3095 C C . LYS A 1 393 ? -23.205 13.782 37.577 1.00 84.62 393 LYS A C 1
ATOM 3097 O O . LYS A 1 393 ? -23.282 14.122 38.746 1.00 84.62 393 LYS A O 1
ATOM 3102 N N . GLU A 1 394 ? -23.841 14.383 36.574 1.00 87.81 394 GLU A N 1
ATOM 3103 C CA . GLU A 1 394 ? -24.725 15.545 36.736 1.00 87.81 394 GLU A CA 1
ATOM 3104 C C . GLU A 1 394 ? -25.903 15.224 37.673 1.00 87.81 394 GLU A C 1
ATOM 3106 O O . GLU A 1 394 ? -26.142 15.963 38.619 1.00 87.81 394 GLU A O 1
ATOM 3111 N N . GLU A 1 395 ? -26.534 14.055 37.521 1.00 83.38 395 GLU A N 1
ATOM 3112 C CA . GLU A 1 395 ? -27.615 13.599 38.416 1.00 83.38 395 GLU A CA 1
ATOM 3113 C C . GLU A 1 395 ? -27.164 13.405 39.877 1.00 83.38 395 GLU A C 1
ATOM 3115 O O . GLU A 1 395 ? -27.969 13.522 40.790 1.00 83.38 395 GLU A O 1
ATOM 3120 N N . ARG A 1 396 ? -25.877 13.119 40.123 1.00 78.44 396 ARG A N 1
ATOM 3121 C CA . ARG A 1 396 ? -25.325 12.932 41.480 1.00 78.44 396 ARG A CA 1
ATOM 3122 C C . ARG A 1 396 ? -24.847 14.221 42.141 1.00 78.44 396 ARG A C 1
ATOM 3124 O O . ARG A 1 396 ? -24.525 14.189 43.322 1.00 78.44 396 ARG A O 1
ATOM 3131 N N . GLU A 1 397 ? -24.709 15.302 41.381 1.00 75.12 397 GLU A N 1
ATOM 3132 C CA . GLU A 1 397 ? -24.344 16.623 41.903 1.00 75.12 397 GLU A CA 1
ATOM 3133 C C . GLU A 1 397 ? -25.588 17.476 42.217 1.00 75.12 397 GLU A C 1
ATOM 3135 O O . GLU A 1 397 ? -25.467 18.492 42.903 1.00 75.12 397 GLU A O 1
ATOM 3140 N N . GLU A 1 398 ? -26.768 17.067 41.735 1.00 69.12 398 GLU A N 1
ATOM 3141 C CA . GLU A 1 398 ? -28.063 17.701 42.029 1.00 69.12 398 GLU A CA 1
ATOM 3142 C C . GLU A 1 398 ? -28.777 17.123 43.271 1.00 69.12 398 GLU A C 1
ATOM 3144 O O . GLU A 1 398 ? -29.628 17.814 43.839 1.00 69.12 398 GLU A O 1
ATOM 3149 N N . ASP A 1 399 ? -28.400 15.917 43.714 1.00 54.78 399 ASP A N 1
ATOM 3150 C CA . ASP A 1 399 ? -28.846 15.254 44.957 1.00 54.78 399 ASP A CA 1
ATOM 3151 C C . ASP A 1 399 ? -27.896 15.538 46.139 1.00 54.78 399 ASP A C 1
ATOM 3153 O O . ASP A 1 399 ? -28.397 15.724 47.279 1.00 54.78 399 ASP A O 1
#

pLDDT: mean 72.9, std 25.94, range [22.69, 97.38]

Organism: Tenebrio molitor (NCBI:txid7067)